Protein AF-0000000085131578 (afdb_homodimer)

Foldseek 3Di:
DDLVQFQPCVPPPCVVVQQKDWAWDQDPVGIWTWIKGKHTDDQQAEEEEAEAFVQFALLLVCLVVVFVSVLSYMYMGIGFDCHDPIDNDPDLVCLDLVNRLSRVVRVCVVVVAFLRYYEYEAAHNGLQSQLVNCLVPVRGHQEYERAQYFQWQQVLLCCLVPPVLVVWDPVLSVVLVVCVVVVNCVPPVVCVSCVVTVCCQAVFVDPPVPPDPSVVVRVVRGDVSNRCQAQNSDPSGRDDNHPCNGRHCQQSLCSRAHAYEQEEEQRESDDLVSSVSSQVSHPRRDYQYQDQGHSPCCPRSVVSVSVVVSVSSVVSSVPD/DDLVQFQPCVPPPCVVVQQKDWAWDQDPVGIWTWIKGKHTDDQQAEEEEAEAFVQFALLLVCLVVVFVSVLSYMYMGIGFDCHDPIDNDPDLVCQDLVNRLSRVVRVCVVVVAFLRYYEYEAAHNGLQSQLVNCLVPVRGHQEYERAQYFQWQQVLLCCLVPPVLVVWDPVLSVVLVVCVVVVNCVPPVNCVSCVVTVCCQAVWVDPPVPPDPSVVVRVVRGDVSNRCQAQNSDPSGRDDNHPCNGRHCQQSLCSRAHAYEQEEEQRESDDLVSSVSSQVSHPRRDYQYQDQGHSPCCPRSVVSVSVVVSVSSVVSSVVD

Secondary structure (DSSP, 8-state):
--HHHHH--TTSTTTTTTTEEEEEEEETTEEEEEEEEEES--TT-EEEEE--TTT--GGGGGGGGGTTTTTT-EEEEEEPTTSTTS-----GGG--HHHHHHHHHHHHHHTT--TTTEEEEEETHHHHHHHHHHHHHGGG-SEEEEES--SBHHHHHHHIIIIIHHHS-HHHHHHHHHHHHTT-TTSHHHHHHHIIIIIIIII--S-GGG--HHHHHHHHT--HHHHHHHH-S-TT---TT-TTTT-B-TGGGGG--S-EEEEEETTSSS-HHHHHHHHHHSTTEEEEEETT--TTHHHHTHHHHHHHHHHHHHHHHHT-/--HHHHH--TTSTTTTTTTEEEEEEEETTEEEEEEEEEES--TT-EEEEE--TTT--GGGGGGGGGTTTTTT-EEEEEEPTTSTTS-----GGG--HHHHHHHHHHHHHHTT--TTTEEEEEETHHHHHHHHHHHHHGGG-SEEEEES--SBHHHHHHHIIIIIHHHS-HHHHHHHHHHHHTT-TTSHHHHHHHIIIIIIIII--S-GGG--HHHHHHHHT--HHHHHHHH-S-TTS--TT-TTTT-B-TGGGGG--S-EEEEEETTSSS-HHHHHHHHHHSTTEEEEEETT--TTHHHHTHHHHHHHHHHHHHHHHHT-

Structure (mmCIF, N/CA/C/O backbone):
data_AF-0000000085131578-model_v1
#
loop_
_entity.id
_entity.type
_entity.pdbx_description
1 polymer 'prolyl aminopeptidase'
#
loop_
_atom_site.group_PDB
_atom_site.id
_atom_site.type_symbol
_atom_site.label_atom_id
_atom_site.label_alt_id
_atom_site.label_comp_id
_atom_site.label_asym_id
_atom_site.label_entity_id
_atom_site.label_seq_id
_atom_site.pdbx_PDB_ins_code
_atom_site.Cartn_x
_atom_site.Cartn_y
_atom_site.Cartn_z
_atom_site.occupancy
_atom_site.B_iso_or_equiv
_atom_site.auth_seq_id
_atom_site.auth_comp_id
_atom_site.auth_asym_id
_atom_site.auth_atom_id
_atom_site.pdbx_PDB_model_num
ATOM 1 N N . MET A 1 1 ? -23.422 -9.188 -3.467 1 81.88 1 MET A N 1
ATOM 2 C CA . MET A 1 1 ? -23.266 -8.453 -2.217 1 81.88 1 MET A CA 1
ATOM 3 C C . MET A 1 1 ? -23.406 -6.949 -2.451 1 81.88 1 MET A C 1
ATOM 5 O O . MET A 1 1 ? -22.938 -6.43 -3.467 1 81.88 1 MET A O 1
ATOM 9 N N . ASP A 1 2 ? -24.047 -6.309 -1.55 1 92.81 2 ASP A N 1
ATOM 10 C CA . ASP A 1 2 ? -24.25 -4.863 -1.578 1 92.81 2 ASP A CA 1
ATOM 11 C C . ASP A 1 2 ? -22.922 -4.125 -1.404 1 92.81 2 ASP A C 1
ATOM 13 O O . ASP A 1 2 ? -22.125 -4.473 -0.532 1 92.81 2 ASP A O 1
ATOM 17 N N . LEU A 1 3 ? -22.625 -3.186 -2.328 1 96.5 3 LEU A N 1
ATOM 18 C CA . LEU A 1 3 ? -21.359 -2.475 -2.32 1 96.5 3 LEU A CA 1
ATOM 19 C C . LEU A 1 3 ? -21.219 -1.631 -1.058 1 96.5 3 LEU A C 1
ATOM 21 O O . LEU A 1 3 ? -20.094 -1.404 -0.582 1 96.5 3 LEU A O 1
ATOM 25 N N . HIS A 1 4 ? -22.328 -1.154 -0.501 1 96.44 4 HIS A N 1
ATOM 26 C CA . HIS A 1 4 ? -22.281 -0.425 0.761 1 96.44 4 HIS A CA 1
ATOM 27 C C . HIS A 1 4 ? -21.734 -1.299 1.883 1 96.44 4 HIS A C 1
ATOM 29 O O . HIS A 1 4 ? -20.859 -0.87 2.639 1 96.44 4 HIS A O 1
ATOM 35 N N . ASP A 1 5 ? -22.266 -2.51 1.966 1 96.56 5 ASP A N 1
ATOM 36 C CA . ASP A 1 5 ? -21.766 -3.453 2.967 1 96.56 5 ASP A CA 1
ATOM 37 C C . ASP A 1 5 ? -20.312 -3.807 2.719 1 96.56 5 ASP A C 1
ATOM 39 O O . ASP A 1 5 ? -19.531 -3.926 3.662 1 96.56 5 ASP A O 1
ATOM 43 N N . TYR A 1 6 ? -19.969 -3.98 1.441 1 97.38 6 TYR A N 1
ATOM 44 C CA . TYR A 1 6 ? -18.609 -4.328 1.045 1 97.38 6 TYR A CA 1
ATOM 45 C C . TYR A 1 6 ? -17.625 -3.248 1.477 1 97.38 6 TYR A C 1
ATOM 47 O O . TYR A 1 6 ? -16.484 -3.551 1.863 1 97.38 6 TYR A O 1
ATOM 55 N N . LEU A 1 7 ? -18.062 -1.952 1.468 1 97.62 7 LEU A N 1
ATOM 56 C CA . LEU A 1 7 ? -17.125 -0.853 1.718 1 97.62 7 LEU A CA 1
ATOM 57 C C . LEU A 1 7 ? -17.172 -0.434 3.184 1 97.62 7 LEU A C 1
ATOM 59 O O . LEU A 1 7 ? -16.312 0.334 3.637 1 97.62 7 LEU A O 1
ATOM 63 N N . ASP A 1 8 ? -18.141 -0.909 3.965 1 96.19 8 ASP A N 1
ATOM 64 C CA . ASP A 1 8 ? -18.234 -0.569 5.383 1 96.19 8 ASP A CA 1
ATOM 65 C C . ASP A 1 8 ? -17.25 -1.396 6.211 1 96.19 8 ASP A C 1
ATOM 67 O O . ASP A 1 8 ? -17.578 -2.498 6.652 1 96.19 8 ASP A O 1
ATOM 71 N N . ALA A 1 9 ? -16.156 -0.827 6.457 1 92.94 9 ALA A N 1
ATOM 72 C CA . ALA A 1 9 ? -15.109 -1.535 7.195 1 92.94 9 ALA A CA 1
ATOM 73 C C . ALA A 1 9 ? -15.086 -1.102 8.656 1 92.94 9 ALA A C 1
ATOM 75 O O . ALA A 1 9 ? -14.273 -1.597 9.445 1 92.94 9 ALA A O 1
ATOM 76 N N . ARG A 1 10 ? -15.961 -0.286 9.203 1 88.44 10 ARG A N 1
ATOM 77 C CA . ARG A 1 10 ? -15.891 0.373 10.5 1 88.44 10 ARG A CA 1
ATOM 78 C C . ARG A 1 10 ? -16.078 -0.629 11.633 1 88.44 10 ARG A C 1
ATOM 80 O O . ARG A 1 10 ? -15.641 -0.397 12.758 1 88.44 10 ARG A O 1
ATOM 87 N N . THR A 1 11 ? -16.641 -1.757 11.289 1 87.56 11 THR A N 1
ATOM 88 C CA . THR A 1 11 ? -16.891 -2.738 12.344 1 87.56 11 THR A CA 1
ATOM 89 C C . THR A 1 11 ? -15.781 -3.781 12.383 1 87.56 11 THR A C 1
ATOM 91 O O . THR A 1 11 ? -15.773 -4.652 13.258 1 87.56 11 THR A O 1
ATOM 94 N N . ARG A 1 12 ? -14.891 -3.77 11.414 1 93.94 12 ARG A N 1
ATOM 95 C CA . ARG A 1 12 ? -13.781 -4.711 11.391 1 93.94 12 ARG A CA 1
ATOM 96 C C . ARG A 1 12 ? -12.758 -4.387 12.477 1 93.94 12 ARG A C 1
ATOM 98 O O . ARG A 1 12 ? -12.516 -3.217 12.781 1 93.94 12 ARG A O 1
ATOM 105 N N . ASP A 1 13 ? -12.125 -5.379 13.023 1 93.44 13 ASP A N 1
ATOM 106 C CA . ASP A 1 13 ? -11.18 -5.195 14.117 1 93.44 13 ASP A CA 1
ATOM 107 C C . ASP A 1 13 ? -9.914 -4.48 13.633 1 93.44 13 ASP A C 1
ATOM 109 O O . ASP A 1 13 ? -9.133 -3.979 14.445 1 93.44 13 ASP A O 1
ATOM 113 N N . ASP A 1 14 ? -9.75 -4.438 12.32 1 96.31 14 ASP A N 1
ATOM 114 C CA . ASP A 1 14 ? -8.57 -3.773 11.773 1 96.31 14 ASP A CA 1
ATOM 115 C C . ASP A 1 14 ? -8.945 -2.457 11.094 1 96.31 14 ASP A C 1
ATOM 117 O O . ASP A 1 14 ? -8.211 -1.977 10.227 1 96.31 14 ASP A O 1
ATOM 121 N N . ALA A 1 15 ? -10.102 -1.888 11.445 1 96.69 15 ALA A N 1
ATOM 122 C CA . ALA A 1 15 ? -10.539 -0.614 10.883 1 96.69 15 ALA A CA 1
ATOM 123 C C . ALA A 1 15 ? -9.562 0.505 11.227 1 96.69 15 ALA A C 1
ATOM 125 O O . ALA A 1 15 ? -9.297 1.385 10.406 1 96.69 15 ALA A O 1
ATOM 126 N N . LEU A 1 16 ? -8.977 0.438 12.422 1 97.81 16 LEU A N 1
ATOM 127 C CA . LEU A 1 16 ? -8.086 1.476 12.922 1 97.81 16 LEU A CA 1
ATOM 128 C C . LEU A 1 16 ? -6.887 1.649 11.992 1 97.81 16 LEU A C 1
ATOM 130 O O . LEU A 1 16 ? -6.438 2.773 11.75 1 97.81 16 LEU A O 1
ATOM 134 N N . SER A 1 17 ? -6.43 0.546 11.406 1 98.31 17 SER A N 1
ATOM 135 C CA . SER A 1 17 ? -5.203 0.549 10.609 1 98.31 17 SER A CA 1
ATOM 136 C C . SER A 1 17 ? -5.508 0.538 9.117 1 98.31 17 SER A C 1
ATOM 138 O O . SER A 1 17 ? -4.605 0.361 8.297 1 98.31 17 SER A O 1
ATOM 140 N N . GLY A 1 18 ? -6.773 0.632 8.758 1 98.12 18 GLY A N 1
ATOM 141 C CA . GLY A 1 18 ? -7.137 0.563 7.352 1 98.12 18 GLY A CA 1
ATOM 142 C C . GLY A 1 18 ? -6.996 -0.829 6.766 1 98.12 18 GLY A C 1
ATOM 143 O O . GLY A 1 18 ? -6.785 -0.982 5.562 1 98.12 18 GLY A O 1
ATOM 144 N N . GLY A 1 19 ? -6.988 -1.872 7.566 1 98.31 19 GLY A N 1
ATOM 145 C CA . GLY A 1 19 ? -6.922 -3.254 7.125 1 98.31 19 GLY A CA 1
ATOM 146 C C . GLY A 1 19 ? -5.547 -3.871 7.293 1 98.31 19 GLY A C 1
ATOM 147 O O . GLY A 1 19 ? -5.375 -5.078 7.125 1 98.31 19 GLY A O 1
ATOM 148 N N . ALA A 1 20 ? -4.535 -3.051 7.621 1 98.56 20 ALA A N 1
ATOM 149 C CA . ALA A 1 20 ? -3.17 -3.551 7.738 1 98.56 20 ALA A CA 1
ATOM 150 C C . ALA A 1 20 ? -2.951 -4.246 9.078 1 98.56 20 ALA A C 1
ATOM 152 O O . ALA A 1 20 ? -3.467 -3.799 10.109 1 98.56 20 ALA A O 1
ATOM 153 N N . ARG A 1 21 ? -2.221 -5.344 9.055 1 97.62 21 ARG A N 1
ATOM 154 C CA . ARG A 1 21 ? -1.88 -6.09 10.258 1 97.62 21 ARG A CA 1
ATOM 155 C C . ARG A 1 21 ? -0.427 -6.551 10.227 1 97.62 21 ARG A C 1
ATOM 157 O O . ARG A 1 21 ? 0.133 -6.777 9.148 1 97.62 21 ARG A O 1
ATOM 164 N N . ARG A 1 22 ? 0.119 -6.605 11.344 1 97.44 22 ARG A N 1
ATOM 165 C CA . ARG A 1 22 ? 1.345 -7.355 11.594 1 97.44 22 ARG A CA 1
ATOM 166 C C . ARG A 1 22 ? 1.051 -8.641 12.367 1 97.44 22 ARG A C 1
ATOM 168 O O . ARG A 1 22 ? 0.657 -8.586 13.531 1 97.44 22 ARG A O 1
ATOM 175 N N . ILE A 1 23 ? 1.233 -9.75 11.758 1 98.31 23 ILE A N 1
ATOM 176 C CA . ILE A 1 23 ? 0.846 -11.031 12.328 1 98.31 23 ILE A CA 1
ATOM 177 C C . ILE A 1 23 ? 2.086 -11.781 12.812 1 98.31 23 ILE A C 1
ATOM 179 O O . ILE A 1 23 ? 3.023 -12.008 12.047 1 98.31 23 ILE A O 1
ATOM 183 N N . PRO A 1 24 ? 2.119 -12.148 14.055 1 98.31 24 PRO A N 1
ATOM 184 C CA . PRO A 1 24 ? 3.236 -12.969 14.531 1 98.31 24 PRO A CA 1
ATOM 185 C C . PRO A 1 24 ? 3.225 -14.375 13.945 1 98.31 24 PRO A C 1
ATOM 187 O O . PRO A 1 24 ? 2.162 -14.992 13.812 1 98.31 24 PRO A O 1
ATOM 190 N N . ILE A 1 25 ? 4.32 -14.82 13.492 1 98.62 25 ILE A N 1
ATOM 191 C CA . ILE A 1 25 ? 4.512 -16.188 13.016 1 98.62 25 ILE A CA 1
ATOM 192 C C . ILE A 1 25 ? 5.621 -16.859 13.82 1 98.62 25 ILE A C 1
ATOM 194 O O . ILE A 1 25 ? 6.688 -16.281 14.023 1 98.62 25 ILE A O 1
ATOM 198 N N . HIS A 1 26 ? 5.344 -18.031 14.297 1 98.5 26 HIS A N 1
ATOM 199 C CA . HIS A 1 26 ? 6.328 -18.828 15.031 1 98.5 26 HIS A CA 1
ATOM 200 C C . HIS A 1 26 ? 7.129 -19.719 14.102 1 98.5 26 HIS A C 1
ATOM 202 O O . HIS A 1 26 ? 6.555 -20.438 13.273 1 98.5 26 HIS A O 1
ATOM 208 N N . THR A 1 27 ? 8.438 -19.625 14.203 1 98.25 27 THR A N 1
ATOM 209 C CA . THR A 1 27 ? 9.352 -20.453 13.422 1 98.25 27 THR A CA 1
ATOM 210 C C . THR A 1 27 ? 10.336 -21.188 14.344 1 98.25 27 THR A C 1
ATOM 212 O O . THR A 1 27 ? 10.422 -20.875 15.531 1 98.25 27 THR A O 1
ATOM 215 N N . PRO A 1 28 ? 11.102 -22.109 13.836 1 96.62 28 PRO A N 1
ATOM 216 C CA . PRO A 1 28 ? 12.125 -22.781 14.641 1 96.62 28 PRO A CA 1
ATOM 217 C C . PRO A 1 28 ? 13.219 -21.828 15.117 1 96.62 28 PRO A C 1
ATOM 219 O O . PRO A 1 28 ? 13.977 -22.156 16.031 1 96.62 28 PRO A O 1
ATOM 222 N N . ARG A 1 29 ? 13.336 -20.688 14.531 1 97.69 29 ARG A N 1
ATOM 223 C CA . ARG A 1 29 ? 14.398 -19.734 14.859 1 97.69 29 ARG A CA 1
ATOM 224 C C . ARG A 1 29 ? 13.852 -18.547 15.641 1 97.69 29 ARG A C 1
ATOM 226 O O . ARG A 1 29 ? 14.555 -17.562 15.852 1 97.69 29 ARG A O 1
ATOM 233 N N . GLY A 1 30 ? 12.586 -18.641 16.062 1 97.88 30 GLY A N 1
ATOM 234 C CA . GLY A 1 30 ? 11.984 -17.578 16.844 1 97.88 30 GLY A CA 1
ATOM 235 C C . GLY A 1 30 ? 10.703 -17.031 16.234 1 97.88 30 GLY A C 1
ATOM 236 O O . GLY A 1 30 ? 10.18 -17.609 15.273 1 97.88 30 GLY A O 1
ATOM 237 N N . THR A 1 31 ? 10.188 -16.016 16.859 1 98.44 31 THR A N 1
ATOM 238 C CA . THR A 1 31 ? 8.953 -15.383 16.406 1 98.44 31 THR A CA 1
ATOM 239 C C . THR A 1 31 ? 9.258 -14.156 15.547 1 98.44 31 THR A C 1
ATOM 241 O O . THR A 1 31 ? 10.117 -13.352 15.898 1 98.44 31 THR A O 1
ATOM 244 N N . PHE A 1 32 ? 8.656 -14.117 14.398 1 98.5 32 PHE A N 1
ATOM 245 C CA . PHE A 1 32 ? 8.734 -12.977 13.484 1 98.5 32 PHE A CA 1
ATOM 246 C C . PHE A 1 32 ? 7.34 -12.461 13.141 1 98.5 32 PHE A C 1
ATOM 248 O O . PHE A 1 32 ? 6.336 -13.023 13.586 1 98.5 32 PHE A O 1
ATOM 255 N N . SER A 1 33 ? 7.277 -11.359 12.484 1 98.19 33 SER A N 1
ATOM 256 C CA . SER A 1 33 ? 5.988 -10.82 12.07 1 98.19 33 SER A CA 1
ATOM 257 C C . SER A 1 33 ? 5.906 -10.703 10.555 1 98.19 33 SER A C 1
ATOM 259 O O . SER A 1 33 ? 6.891 -10.352 9.898 1 98.19 33 SER A O 1
ATOM 261 N N . VAL A 1 34 ? 4.719 -11.055 10.023 1 98.81 34 VAL A N 1
ATOM 262 C CA . VAL A 1 34 ? 4.465 -10.844 8.602 1 98.81 34 VAL A CA 1
ATOM 263 C C . VAL A 1 34 ? 3.324 -9.844 8.422 1 98.81 34 VAL A C 1
ATOM 265 O O . VAL A 1 34 ? 2.492 -9.672 9.32 1 98.81 34 VAL A O 1
ATOM 268 N N . TRP A 1 35 ? 3.354 -9.203 7.312 1 98.88 35 TRP A N 1
ATOM 269 C CA . TRP A 1 35 ? 2.416 -8.117 7.027 1 98.88 35 TRP A CA 1
ATOM 270 C C . TRP A 1 35 ? 1.261 -8.609 6.164 1 98.88 35 TRP A C 1
ATOM 272 O O . TRP A 1 35 ? 1.469 -9.359 5.207 1 98.88 35 TRP A O 1
ATOM 282 N N . THR A 1 36 ? 0.006 -8.242 6.492 1 98.81 36 THR A N 1
ATOM 283 C CA . THR A 1 36 ? -1.162 -8.406 5.633 1 98.81 36 THR A CA 1
ATOM 284 C C . THR A 1 36 ? -1.968 -7.113 5.566 1 98.81 36 THR A C 1
ATOM 286 O O . THR A 1 36 ? -1.861 -6.262 6.449 1 98.81 36 THR A O 1
ATOM 289 N N . LYS A 1 37 ? -2.727 -6.98 4.531 1 98.81 37 LYS A N 1
ATOM 290 C CA . LYS A 1 37 ? -3.668 -5.871 4.426 1 98.81 37 LYS A CA 1
ATOM 291 C C . LYS A 1 37 ? -4.945 -6.301 3.707 1 98.81 37 LYS A C 1
ATOM 293 O O . LYS A 1 37 ? -4.902 -6.695 2.539 1 98.81 37 LYS A O 1
ATOM 298 N N . ARG A 1 38 ? -6 -6.16 4.398 1 98.38 38 ARG A N 1
ATOM 299 C CA . ARG A 1 38 ? -7.316 -6.496 3.871 1 98.38 38 ARG A CA 1
ATOM 300 C C . ARG A 1 38 ? -7.883 -5.352 3.037 1 98.38 38 ARG A C 1
ATOM 302 O O . ARG A 1 38 ? -7.746 -4.184 3.404 1 98.38 38 ARG A O 1
ATOM 309 N N . VAL A 1 39 ? -8.438 -5.676 1.899 1 98.38 39 VAL A N 1
ATOM 310 C CA . VAL A 1 39 ? -9.219 -4.734 1.104 1 98.38 39 VAL A CA 1
ATOM 311 C C . VAL A 1 39 ? -10.656 -5.223 0.988 1 98.38 39 VAL A C 1
ATOM 313 O O . VAL A 1 39 ? -10.906 -6.336 0.523 1 98.38 39 VAL A O 1
ATOM 316 N N . GLY A 1 40 ? -11.555 -4.426 1.439 1 97.69 40 GLY A N 1
ATOM 317 C CA . GLY A 1 40 ? -12.969 -4.766 1.361 1 97.69 40 GLY A CA 1
ATOM 318 C C . GLY A 1 40 ? -13.477 -5.492 2.592 1 97.69 40 GLY A C 1
ATOM 319 O O . GLY A 1 40 ? -12.695 -5.848 3.477 1 97.69 40 GLY A O 1
ATOM 320 N N . ASN A 1 41 ? -14.789 -5.629 2.654 1 97.31 41 ASN A N 1
ATOM 321 C CA . ASN A 1 41 ? -15.516 -6.328 3.707 1 97.31 41 ASN A CA 1
ATOM 322 C C . ASN A 1 41 ? -16.5 -7.336 3.129 1 97.31 41 ASN A C 1
ATOM 324 O O . ASN A 1 41 ? -17.656 -6.992 2.865 1 97.31 41 ASN A O 1
ATOM 328 N N . ALA A 1 42 ? -16.078 -8.5 2.889 1 96.56 42 ALA A N 1
ATOM 329 C CA . ALA A 1 42 ? -16.875 -9.625 2.398 1 96.56 42 ALA A CA 1
ATOM 330 C C . ALA A 1 42 ? -16.547 -10.906 3.158 1 96.56 42 ALA A C 1
ATOM 332 O O . ALA A 1 42 ? -15.805 -11.75 2.662 1 96.56 42 ALA A O 1
ATOM 333 N N . PRO A 1 43 ? -17.156 -11.062 4.324 1 93.75 43 PRO A N 1
ATOM 334 C CA . PRO A 1 43 ? -16.75 -12.148 5.234 1 93.75 43 PRO A CA 1
ATOM 335 C C . PRO A 1 43 ? -17.047 -13.531 4.66 1 93.75 43 PRO A C 1
ATOM 337 O O . PRO A 1 43 ? -16.516 -14.531 5.152 1 93.75 43 PRO A O 1
ATOM 340 N N . ASP A 1 44 ? -17.797 -13.594 3.58 1 95.25 44 ASP A N 1
ATOM 341 C CA . ASP A 1 44 ? -18.234 -14.898 3.07 1 95.25 44 ASP A CA 1
ATOM 342 C C . ASP A 1 44 ? -17.25 -15.438 2.037 1 95.25 44 ASP A C 1
ATOM 344 O O . ASP A 1 44 ? -17.281 -16.625 1.691 1 95.25 44 ASP A O 1
ATOM 348 N N . LEU A 1 45 ? -16.391 -14.656 1.557 1 97.62 45 LEU A N 1
ATOM 349 C CA . LEU A 1 45 ? -15.383 -15.062 0.584 1 97.62 45 LEU A CA 1
ATOM 350 C C . LEU A 1 45 ? -14.172 -14.141 0.635 1 97.62 45 LEU A C 1
ATOM 352 O O . LEU A 1 45 ? -14.234 -13 0.165 1 97.62 45 LEU A O 1
ATOM 356 N N . ARG A 1 46 ? -13.094 -14.617 1.109 1 98.5 46 ARG A N 1
ATOM 357 C CA . ARG A 1 46 ? -11.875 -13.844 1.334 1 98.5 46 ARG A CA 1
ATOM 358 C C . ARG A 1 46 ? -10.68 -14.492 0.646 1 98.5 46 ARG A C 1
ATOM 360 O O . ARG A 1 46 ? -10.398 -15.672 0.869 1 98.5 46 ARG A O 1
ATOM 367 N N . VAL A 1 47 ? -10.016 -13.734 -0.24 1 98.94 47 VAL A N 1
ATOM 368 C CA . VAL A 1 47 ? -8.93 -14.266 -1.057 1 98.94 47 VAL A CA 1
ATOM 369 C C . VAL A 1 47 ? -7.586 -13.852 -0.461 1 98.94 47 VAL A C 1
ATOM 371 O O . VAL A 1 47 ? -7.266 -12.664 -0.393 1 98.94 47 VAL A O 1
ATOM 374 N N . LEU A 1 48 ? -6.793 -14.75 0.066 1 98.94 48 LEU A N 1
ATOM 375 C CA . LEU A 1 48 ? -5.422 -14.5 0.493 1 98.94 48 LEU A CA 1
ATOM 376 C C . LEU A 1 48 ? -4.457 -14.625 -0.681 1 98.94 48 LEU A C 1
ATOM 378 O O . LEU A 1 48 ? -4.438 -15.648 -1.367 1 98.94 48 LEU A O 1
ATOM 382 N N . LEU A 1 49 ? -3.652 -13.602 -0.962 1 99 49 LEU A N 1
ATOM 383 C CA . LEU A 1 49 ? -2.785 -13.547 -2.135 1 99 49 LEU A CA 1
ATOM 384 C C . LEU A 1 49 ? -1.372 -14 -1.788 1 99 49 LEU A C 1
ATOM 386 O O . LEU A 1 49 ? -0.71 -13.398 -0.941 1 99 49 LEU A O 1
ATOM 390 N N . LEU A 1 50 ? -0.926 -15.016 -2.428 1 98.94 50 LEU A N 1
ATOM 391 C CA . LEU A 1 50 ? 0.446 -15.492 -2.285 1 98.94 50 LEU A CA 1
ATOM 392 C C . LEU A 1 50 ? 1.304 -15.039 -3.461 1 98.94 50 LEU A C 1
ATOM 394 O O . LEU A 1 50 ? 1.151 -15.539 -4.578 1 98.94 50 LEU A O 1
ATOM 398 N N . HIS A 1 51 ? 2.221 -14.156 -3.178 1 98.88 51 HIS A N 1
ATOM 399 C CA . HIS A 1 51 ? 3.051 -13.586 -4.23 1 98.88 51 HIS A CA 1
ATOM 400 C C . HIS A 1 51 ? 4.125 -14.57 -4.684 1 98.88 51 HIS A C 1
ATOM 402 O O . HIS A 1 51 ? 4.383 -15.562 -4.008 1 98.88 51 HIS A O 1
ATOM 408 N N . GLY A 1 52 ? 4.66 -14.266 -5.855 1 97.88 52 GLY A N 1
ATOM 409 C CA . GLY A 1 52 ? 5.707 -15.078 -6.453 1 97.88 52 GLY A CA 1
ATOM 410 C C . GLY A 1 52 ? 7.094 -14.742 -5.938 1 97.88 52 GLY A C 1
ATOM 411 O O . GLY A 1 52 ? 7.234 -14.164 -4.855 1 97.88 52 GLY A O 1
ATOM 412 N N . GLY A 1 53 ? 8.031 -15.273 -6.621 1 93.75 53 GLY A N 1
ATOM 413 C CA . GLY A 1 53 ? 9.445 -15.234 -6.262 1 93.75 53 GLY A CA 1
ATOM 414 C C . GLY A 1 53 ? 10.125 -16.578 -6.406 1 93.75 53 GLY A C 1
ATOM 415 O O . GLY A 1 53 ? 10.141 -17.172 -7.492 1 93.75 53 GLY A O 1
ATOM 416 N N . PRO A 1 54 ? 10.336 -17.156 -5.344 1 95.31 54 PRO A N 1
ATOM 417 C CA . PRO A 1 54 ? 10.156 -16.672 -3.973 1 95.31 54 PRO A CA 1
ATOM 418 C C . PRO A 1 54 ? 10.906 -15.359 -3.705 1 95.31 54 PRO A C 1
ATOM 420 O O . PRO A 1 54 ? 11.789 -14.984 -4.477 1 95.31 54 PRO A O 1
ATOM 423 N N . GLY A 1 55 ? 10.484 -14.617 -2.768 1 96.94 55 GLY A N 1
ATOM 424 C CA . GLY A 1 55 ? 11.227 -13.445 -2.322 1 96.94 55 GLY A CA 1
ATOM 425 C C . GLY A 1 55 ? 10.695 -12.148 -2.891 1 96.94 55 GLY A C 1
ATOM 426 O O . GLY A 1 55 ? 11.164 -11.062 -2.531 1 96.94 55 GLY A O 1
ATOM 427 N N . ALA A 1 56 ? 9.758 -12.234 -3.805 1 97.44 56 ALA A N 1
ATOM 428 C CA . ALA A 1 56 ? 9.148 -11 -4.309 1 97.44 56 ALA A CA 1
ATOM 429 C C . ALA A 1 56 ? 8.281 -10.336 -3.24 1 97.44 56 ALA A C 1
ATOM 431 O O . ALA A 1 56 ? 8.57 -10.445 -2.045 1 97.44 56 ALA A O 1
ATOM 432 N N . THR A 1 57 ? 7.297 -9.547 -3.637 1 98.56 57 THR A N 1
ATOM 433 C CA . THR A 1 57 ? 6.375 -8.867 -2.738 1 98.56 57 THR A CA 1
ATOM 434 C C . THR A 1 57 ? 4.961 -8.867 -3.314 1 98.56 57 THR A C 1
ATOM 436 O O . THR A 1 57 ? 4.758 -9.234 -4.473 1 98.56 57 THR A O 1
ATOM 439 N N . SER A 1 58 ? 4.016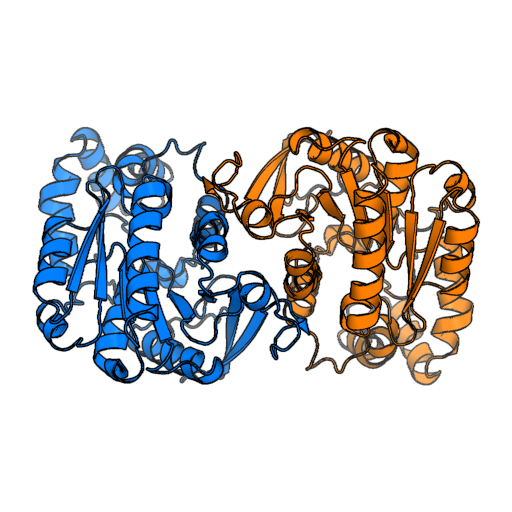 -8.516 -2.463 1 98.81 58 SER A N 1
ATOM 440 C CA . SER A 1 58 ? 2.617 -8.5 -2.881 1 98.81 58 SER A CA 1
ATOM 441 C C . SER A 1 58 ? 2.316 -7.273 -3.738 1 98.81 58 SER A C 1
ATOM 443 O O . SER A 1 58 ? 1.218 -7.145 -4.285 1 98.81 58 SER A O 1
ATOM 445 N N . GLU A 1 59 ? 3.291 -6.383 -3.986 1 98.69 59 GLU A N 1
ATOM 446 C CA . GLU A 1 59 ? 3.082 -5.098 -4.645 1 98.69 59 GLU A CA 1
ATOM 447 C C . GLU A 1 59 ? 2.52 -5.281 -6.051 1 98.69 59 GLU A C 1
ATOM 449 O O . GLU A 1 59 ? 1.66 -4.512 -6.488 1 98.69 59 GLU A O 1
ATOM 454 N N . TYR A 1 60 ? 2.979 -6.34 -6.746 1 98.69 60 TYR A N 1
ATOM 455 C CA . TYR A 1 60 ? 2.586 -6.465 -8.148 1 98.69 60 TYR A CA 1
ATOM 456 C C . TYR A 1 60 ? 1.136 -6.918 -8.266 1 98.69 60 TYR A C 1
ATOM 458 O O . TYR A 1 60 ? 0.562 -6.898 -9.359 1 98.69 60 TYR A O 1
ATOM 466 N N . PHE A 1 61 ? 0.475 -7.238 -7.125 1 98.94 61 PHE A N 1
ATOM 467 C CA . PHE A 1 61 ? -0.938 -7.598 -7.152 1 98.94 61 PHE A CA 1
ATOM 468 C C . PHE A 1 61 ? -1.815 -6.355 -7.125 1 98.94 61 PHE A C 1
ATOM 470 O O . PHE A 1 61 ? -3.043 -6.449 -7.195 1 98.94 61 PHE A O 1
ATOM 477 N N . GLU A 1 62 ? -1.233 -5.145 -7.105 1 98.75 62 GLU A N 1
ATOM 478 C CA . GLU A 1 62 ? -1.999 -3.912 -6.945 1 98.75 62 GLU A CA 1
ATOM 479 C C . GLU A 1 62 ? -2.98 -3.717 -8.102 1 98.75 62 GLU A C 1
ATOM 481 O O . GLU A 1 62 ? -3.957 -2.979 -7.973 1 98.75 62 GLU A O 1
ATOM 486 N N . CYS A 1 63 ? -2.775 -4.383 -9.234 1 98.5 63 CYS A N 1
ATOM 487 C CA . CYS A 1 63 ? -3.711 -4.301 -10.352 1 98.5 63 CYS A CA 1
ATOM 488 C C . CYS A 1 63 ? -5.09 -4.809 -9.945 1 98.5 63 CYS A C 1
ATOM 490 O O . CYS A 1 63 ? -6.098 -4.426 -10.539 1 98.5 63 CYS A O 1
ATOM 492 N N . PHE A 1 64 ? -5.18 -5.668 -8.875 1 98.75 64 PHE A N 1
ATOM 493 C CA . PHE A 1 64 ? -6.449 -6.199 -8.391 1 98.75 64 PHE A CA 1
ATOM 494 C C . PHE A 1 64 ? -7.336 -5.082 -7.859 1 98.75 64 PHE A C 1
ATOM 496 O O . PHE A 1 64 ? -8.562 -5.188 -7.891 1 98.75 64 PHE A O 1
ATOM 503 N N . ASP A 1 65 ? -6.723 -3.98 -7.426 1 98.5 65 ASP A N 1
ATOM 504 C CA . ASP A 1 65 ? -7.449 -2.855 -6.844 1 98.5 65 ASP A CA 1
ATOM 505 C C . ASP A 1 65 ? -8.406 -2.234 -7.863 1 98.5 65 ASP A C 1
ATOM 507 O O . ASP A 1 65 ? -9.391 -1.6 -7.488 1 98.5 65 ASP A O 1
ATOM 511 N N . SER A 1 66 ? -8.18 -2.453 -9.148 1 98.06 66 SER A N 1
ATOM 512 C CA . SER A 1 66 ? -9 -1.834 -10.188 1 98.06 66 SER A CA 1
ATOM 513 C C . SER A 1 66 ? -10.195 -2.709 -10.547 1 98.06 66 SER A C 1
ATOM 515 O O . SER A 1 66 ? -11.102 -2.27 -11.25 1 98.06 66 SER A O 1
ATOM 517 N N . TYR A 1 67 ? -10.266 -3.98 -9.984 1 98 67 TYR A N 1
ATOM 518 C CA . TYR A 1 67 ? -11.258 -4.902 -10.523 1 98 67 TYR A CA 1
ATOM 519 C C . TYR A 1 67 ? -12.047 -5.574 -9.398 1 98 67 TYR A C 1
ATOM 521 O O . TYR A 1 67 ? -13.273 -5.598 -9.43 1 98 67 TYR A O 1
ATOM 529 N N . LEU A 1 68 ? -11.383 -6.035 -8.344 1 98.31 68 LEU A N 1
ATOM 530 C CA . LEU A 1 68 ? -12.016 -6.914 -7.367 1 98.31 68 LEU A CA 1
ATOM 531 C C . LEU A 1 68 ? -13.008 -6.145 -6.508 1 98.31 68 LEU A C 1
ATOM 533 O O . LEU A 1 68 ? -14.062 -6.68 -6.137 1 98.31 68 LEU A O 1
ATOM 537 N N . PRO A 1 69 ? -12.68 -4.836 -6.164 1 97.88 69 PRO A N 1
ATOM 538 C CA . PRO A 1 69 ? -13.664 -4.105 -5.359 1 97.88 69 PRO A CA 1
ATOM 539 C C . PRO A 1 69 ? -15.008 -3.949 -6.066 1 97.88 69 PRO A C 1
ATOM 541 O O . PRO A 1 69 ? -16.062 -4.098 -5.438 1 97.88 69 PRO A O 1
ATOM 544 N N . LEU A 1 70 ? -15.008 -3.676 -7.359 1 96.94 70 LEU A N 1
ATOM 545 C CA . LEU A 1 70 ? -16.25 -3.525 -8.109 1 96.94 70 LEU A CA 1
ATOM 546 C C . LEU A 1 70 ? -17.062 -4.809 -8.062 1 96.94 70 LEU A C 1
ATOM 548 O O . LEU A 1 70 ? -18.297 -4.766 -8.086 1 96.94 70 LEU A O 1
ATOM 552 N N . ALA A 1 71 ? -16.391 -5.961 -7.922 1 97.12 71 ALA A N 1
ATOM 553 C CA . ALA A 1 71 ? -17.047 -7.27 -7.848 1 97.12 71 ALA A CA 1
ATOM 554 C C . ALA A 1 71 ? -17.344 -7.648 -6.398 1 97.12 71 ALA A C 1
ATOM 556 O O . ALA A 1 71 ? -17.812 -8.75 -6.129 1 97.12 71 ALA A O 1
ATOM 557 N N . ALA A 1 72 ? -17.047 -6.781 -5.449 1 97.38 72 ALA A N 1
ATOM 558 C CA . ALA A 1 72 ? -17.281 -6.977 -4.02 1 97.38 72 ALA A CA 1
ATOM 559 C C . ALA A 1 72 ? -16.531 -8.203 -3.512 1 97.38 72 ALA A C 1
ATOM 561 O O . ALA A 1 72 ? -17.094 -9.031 -2.793 1 97.38 72 ALA A O 1
ATOM 562 N N . ILE A 1 73 ? -15.344 -8.344 -3.906 1 98 73 ILE A N 1
ATOM 563 C CA . ILE A 1 73 ? -14.484 -9.438 -3.471 1 98 73 ILE A CA 1
ATOM 564 C C . ILE A 1 73 ? -13.453 -8.906 -2.477 1 98 73 ILE A C 1
ATOM 566 O O . ILE A 1 73 ? -12.695 -7.98 -2.785 1 98 73 ILE A O 1
ATOM 570 N N . GLU A 1 74 ? -13.492 -9.445 -1.256 1 98.25 74 GLU A N 1
ATOM 571 C CA . GLU A 1 74 ? -12.461 -9.133 -0.272 1 98.25 74 GLU A CA 1
ATOM 572 C C . GLU A 1 74 ? -11.172 -9.906 -0.556 1 98.25 74 GLU A C 1
ATOM 574 O O . GLU A 1 74 ? -11.219 -11.086 -0.9 1 98.25 74 GLU A O 1
ATOM 579 N N . TYR A 1 75 ? -10.086 -9.297 -0.555 1 98.81 75 TYR A N 1
ATOM 580 C CA . TYR A 1 75 ? -8.789 -9.938 -0.726 1 98.81 75 TYR A CA 1
ATOM 581 C C . TYR A 1 75 ? -7.762 -9.359 0.246 1 98.81 75 TYR A C 1
ATOM 583 O O . TYR A 1 75 ? -7.969 -8.289 0.81 1 98.81 75 TYR A O 1
ATOM 591 N N . ILE A 1 76 ? -6.758 -10.094 0.521 1 98.94 76 ILE A N 1
ATOM 592 C CA . ILE A 1 76 ? -5.773 -9.789 1.551 1 98.94 76 ILE A CA 1
ATOM 593 C C . ILE A 1 76 ? -4.367 -9.859 0.959 1 98.94 76 ILE A C 1
ATOM 595 O O . ILE A 1 76 ? -3.918 -10.93 0.543 1 98.94 76 ILE A O 1
ATOM 599 N N . TYR A 1 77 ? -3.73 -8.672 0.832 1 98.94 77 TYR A N 1
ATOM 600 C CA . TYR A 1 77 ? -2.307 -8.656 0.519 1 98.94 77 TYR A CA 1
ATOM 601 C C . TYR A 1 77 ? -1.497 -9.328 1.625 1 98.94 77 TYR A C 1
ATOM 603 O O . TYR A 1 77 ? -1.814 -9.18 2.809 1 98.94 77 TYR A O 1
ATOM 611 N N . TYR A 1 78 ? -0.514 -10.016 1.196 1 98.88 78 TYR A N 1
ATOM 612 C CA . TYR A 1 78 ? 0.322 -10.758 2.133 1 98.88 78 TYR A CA 1
ATOM 613 C C . TYR A 1 78 ? 1.772 -10.781 1.665 1 98.88 78 TYR A C 1
ATOM 615 O O . TYR A 1 78 ? 2.064 -11.227 0.554 1 98.88 78 TYR A O 1
ATOM 623 N N . ASP A 1 79 ? 2.672 -10.188 2.475 1 98.94 79 ASP A N 1
ATOM 624 C CA . ASP A 1 79 ? 4.105 -10.336 2.25 1 98.94 79 ASP A CA 1
ATOM 625 C C . ASP A 1 79 ? 4.688 -11.469 3.094 1 98.94 79 ASP A C 1
ATOM 627 O O . ASP A 1 79 ? 4.676 -11.398 4.324 1 98.94 79 ASP A O 1
ATOM 631 N N . GLN A 1 80 ? 5.191 -12.438 2.43 1 98.88 80 GLN A N 1
ATOM 632 C CA . GLN A 1 80 ? 5.789 -13.57 3.125 1 98.88 80 GLN A CA 1
ATOM 633 C C . GLN A 1 80 ? 7.012 -13.141 3.928 1 98.88 80 GLN A C 1
ATOM 635 O O . GLN A 1 80 ? 7.633 -12.117 3.623 1 98.88 80 GLN A O 1
ATOM 640 N N . LEU A 1 81 ? 7.324 -13.945 4.973 1 98.81 81 LEU A N 1
ATOM 641 C CA . LEU A 1 81 ? 8.5 -13.656 5.781 1 98.81 81 LEU A CA 1
ATOM 642 C C . LEU A 1 81 ? 9.727 -13.438 4.895 1 98.81 81 LEU A C 1
ATOM 644 O O . LEU A 1 81 ? 9.969 -14.211 3.965 1 98.81 81 LEU A O 1
ATOM 648 N N . GLY A 1 82 ? 10.484 -12.367 5.168 1 98.56 82 GLY A N 1
ATOM 649 C CA . GLY A 1 82 ? 11.664 -12.039 4.387 1 98.56 82 GLY A CA 1
ATOM 650 C C . GLY A 1 82 ? 11.375 -11.102 3.234 1 98.56 82 GLY A C 1
ATOM 651 O O . GLY A 1 82 ? 12.289 -10.664 2.533 1 98.56 82 GLY A O 1
ATOM 652 N N . CYS A 1 83 ? 10.102 -10.688 3.09 1 98.56 83 CYS A N 1
ATOM 653 C CA . CYS A 1 83 ? 9.711 -9.945 1.899 1 98.56 83 CYS A CA 1
ATOM 654 C C . CYS A 1 83 ? 8.938 -8.68 2.275 1 98.56 83 CYS A C 1
ATOM 656 O O . CYS A 1 83 ? 8.148 -8.688 3.223 1 98.56 83 CYS A O 1
ATOM 658 N N . GLY A 1 84 ? 9.164 -7.602 1.511 1 98.06 84 GLY A N 1
ATOM 659 C CA . GLY A 1 84 ? 8.328 -6.414 1.574 1 98.06 84 GLY A CA 1
ATOM 660 C C . GLY A 1 84 ? 8.234 -5.828 2.969 1 98.06 84 GLY A C 1
ATOM 661 O O . GLY A 1 84 ? 9.25 -5.551 3.605 1 98.06 84 GLY A O 1
ATOM 662 N N . ARG A 1 85 ? 6.984 -5.742 3.533 1 98.38 85 ARG A N 1
ATOM 663 C CA . ARG A 1 85 ? 6.688 -5.074 4.797 1 98.38 85 ARG A CA 1
ATOM 664 C C . ARG A 1 85 ? 6.832 -6.039 5.973 1 98.38 85 ARG A C 1
ATOM 666 O O . ARG A 1 85 ? 6.605 -5.66 7.121 1 98.38 85 ARG A O 1
ATOM 673 N N . SER A 1 86 ? 7.211 -7.305 5.707 1 98.75 86 SER A N 1
ATOM 674 C CA . SER A 1 86 ? 7.41 -8.312 6.75 1 98.75 86 SER A CA 1
ATOM 675 C C . SER A 1 86 ? 8.836 -8.281 7.281 1 98.75 86 SER A C 1
ATOM 677 O O . SER A 1 86 ? 9.711 -7.625 6.699 1 98.75 86 SER A O 1
ATOM 679 N N . ASP A 1 87 ? 9.023 -8.93 8.453 1 98.38 87 ASP A N 1
ATOM 680 C CA . ASP A 1 87 ? 10.375 -9.047 8.992 1 98.38 87 ASP A CA 1
ATOM 681 C C . ASP A 1 87 ? 11.312 -9.734 8 1 98.38 87 ASP A C 1
ATOM 683 O O . ASP A 1 87 ? 10.883 -10.602 7.242 1 98.38 87 ASP A O 1
ATOM 687 N N . ARG A 1 88 ? 12.562 -9.367 8.031 1 97.5 88 ARG A N 1
ATOM 688 C CA . ARG A 1 88 ? 13.562 -9.914 7.125 1 97.5 88 ARG A CA 1
ATOM 689 C C . ARG A 1 88 ? 14.758 -10.461 7.898 1 97.5 88 ARG A C 1
ATOM 691 O O . ARG A 1 88 ? 15.875 -9.945 7.781 1 97.5 88 ARG A O 1
ATOM 698 N N . PRO A 1 89 ? 14.461 -11.531 8.531 1 97.31 89 PRO A N 1
ATOM 699 C CA . PRO A 1 89 ? 15.602 -12.133 9.219 1 97.31 89 PRO A CA 1
ATOM 700 C C . PRO A 1 89 ? 16.703 -12.586 8.258 1 97.31 89 PRO A C 1
ATOM 702 O O . PRO A 1 89 ? 16.406 -13.016 7.141 1 97.31 89 PRO A O 1
ATOM 705 N N . ASP A 1 90 ? 17.953 -12.461 8.711 1 95.44 90 ASP A N 1
ATOM 706 C CA . ASP A 1 90 ? 19.094 -12.945 7.938 1 95.44 90 ASP A CA 1
ATOM 707 C C . ASP A 1 90 ? 19.469 -14.367 8.344 1 95.44 90 ASP A C 1
ATOM 709 O O . ASP A 1 90 ? 20.516 -14.594 8.945 1 95.44 90 ASP A O 1
ATOM 713 N N . ASP A 1 91 ? 18.625 -15.281 8.07 1 96.75 91 ASP A N 1
ATOM 714 C CA . ASP A 1 91 ? 18.812 -16.688 8.414 1 96.75 91 ASP A CA 1
ATOM 715 C C . ASP A 1 91 ? 18.328 -17.594 7.297 1 96.75 91 ASP A C 1
ATOM 717 O O . ASP A 1 91 ? 17.156 -17.984 7.273 1 96.75 91 ASP A O 1
ATOM 721 N N . PRO A 1 92 ? 19.219 -18.031 6.477 1 95.31 92 PRO A N 1
ATOM 722 C CA . PRO A 1 92 ? 18.844 -18.828 5.297 1 95.31 92 PRO A CA 1
ATOM 723 C C . PRO A 1 92 ? 18.156 -20.141 5.66 1 95.31 92 PRO A C 1
ATOM 725 O O . PRO A 1 92 ? 17.5 -20.75 4.812 1 95.31 92 PRO A O 1
ATOM 728 N N . SER A 1 93 ? 18.312 -20.594 6.895 1 96.62 93 SER A N 1
ATOM 729 C CA . SER A 1 93 ? 17.672 -21.844 7.301 1 96.62 93 SER A CA 1
ATOM 730 C C . SER A 1 93 ? 16.141 -21.703 7.293 1 96.62 93 SER A C 1
ATOM 732 O O . SER A 1 93 ? 15.43 -22.719 7.34 1 96.62 93 SER A O 1
ATOM 734 N N . LEU A 1 94 ? 15.656 -20.5 7.168 1 97.62 94 LEU A N 1
ATOM 735 C CA . LEU A 1 94 ? 14.219 -20.234 7.211 1 97.62 94 LEU A CA 1
ATOM 736 C C . LEU A 1 94 ? 13.609 -20.297 5.816 1 97.62 94 LEU A C 1
ATOM 738 O O . LEU A 1 94 ? 12.391 -20.281 5.668 1 97.62 94 LEU A O 1
ATOM 742 N N . TRP A 1 95 ? 14.422 -20.438 4.762 1 97.19 95 TRP A N 1
ATOM 743 C CA . TRP A 1 95 ? 13.922 -20.375 3.391 1 97.19 95 TRP A CA 1
ATOM 744 C C . TRP A 1 95 ? 13.656 -21.766 2.844 1 97.19 95 TRP A C 1
ATOM 746 O O . TRP A 1 95 ? 14.289 -22.203 1.878 1 97.19 95 TRP A O 1
ATOM 756 N N . THR A 1 96 ? 12.68 -22.438 3.434 1 96.81 96 THR A N 1
ATOM 757 C CA . THR A 1 96 ? 12.273 -23.766 3.008 1 96.81 96 THR A CA 1
ATOM 758 C C . THR A 1 96 ? 10.773 -23.812 2.715 1 96.81 96 THR A C 1
ATOM 760 O O . THR A 1 96 ? 10 -23.062 3.322 1 96.81 96 THR A O 1
ATOM 763 N N . LEU A 1 97 ? 10.438 -24.688 1.785 1 97.69 97 LEU A N 1
ATOM 764 C CA . LEU A 1 97 ? 9.039 -24.828 1.376 1 97.69 97 LEU A CA 1
ATOM 765 C C . LEU A 1 97 ? 8.156 -25.172 2.568 1 97.69 97 LEU A C 1
ATOM 767 O O . LEU A 1 97 ? 7.105 -24.547 2.766 1 97.69 97 LEU A O 1
ATOM 771 N N . ASP A 1 98 ? 8.57 -26.078 3.434 1 98.06 98 ASP A N 1
ATOM 772 C CA . ASP A 1 98 ? 7.777 -26.5 4.582 1 98.06 98 ASP A CA 1
ATOM 773 C C . ASP A 1 98 ? 7.535 -25.344 5.547 1 98.06 98 ASP A C 1
ATOM 775 O O . ASP A 1 98 ? 6.434 -25.188 6.078 1 98.06 98 ASP A O 1
ATOM 779 N N . ARG A 1 99 ? 8.57 -24.594 5.797 1 98.06 99 ARG A N 1
ATOM 780 C CA . ARG A 1 99 ? 8.445 -23.453 6.695 1 98.06 99 ARG A CA 1
ATOM 781 C C . ARG A 1 99 ? 7.445 -22.438 6.152 1 98.06 99 ARG A C 1
ATOM 783 O O . ARG A 1 99 ? 6.637 -21.891 6.906 1 98.06 99 ARG A O 1
ATOM 790 N N . TYR A 1 100 ? 7.438 -22.203 4.879 1 98.62 100 TYR A N 1
ATOM 791 C CA . TYR A 1 100 ? 6.516 -21.25 4.277 1 98.62 100 TYR A CA 1
ATOM 792 C C . TYR A 1 100 ? 5.086 -21.781 4.309 1 98.62 100 TYR A C 1
ATOM 794 O O . TYR A 1 100 ? 4.137 -21.016 4.5 1 98.62 100 TYR A O 1
ATOM 802 N N . VAL A 1 101 ? 4.875 -23.078 4.059 1 98.81 101 VAL A N 1
ATOM 803 C CA . VAL A 1 101 ? 3.541 -23.656 4.148 1 98.81 101 VAL A CA 1
ATOM 804 C C . VAL A 1 101 ? 2.99 -23.484 5.562 1 98.81 101 VAL A C 1
ATOM 806 O O . VAL A 1 101 ? 1.826 -23.109 5.738 1 98.81 101 VAL A O 1
ATOM 809 N N . ASP A 1 102 ? 3.834 -23.703 6.566 1 98.81 102 ASP A N 1
ATOM 810 C CA . ASP A 1 102 ? 3.438 -23.516 7.957 1 98.81 102 ASP A CA 1
ATOM 811 C C . ASP A 1 102 ? 3.059 -22.062 8.227 1 98.81 102 ASP A C 1
ATOM 813 O O . ASP A 1 102 ? 2.121 -21.797 8.984 1 98.81 102 ASP A O 1
ATOM 817 N N . GLU A 1 103 ? 3.805 -21.188 7.629 1 98.88 103 GLU A N 1
ATOM 818 C CA . GLU A 1 103 ? 3.504 -19.766 7.77 1 98.88 103 GLU A CA 1
ATOM 819 C C . GLU A 1 103 ? 2.109 -19.438 7.238 1 98.88 103 GLU A C 1
ATOM 821 O O . GLU A 1 103 ? 1.348 -18.719 7.883 1 98.88 103 GLU A O 1
ATOM 826 N N . VAL A 1 104 ? 1.782 -19.953 6.062 1 98.94 104 VAL A N 1
ATOM 827 C CA . VAL A 1 104 ? 0.461 -19.719 5.488 1 98.94 104 VAL A CA 1
ATOM 828 C C . VAL A 1 104 ? -0.616 -20.203 6.461 1 98.94 104 VAL A C 1
ATOM 830 O O . VAL A 1 104 ? -1.631 -19.531 6.652 1 98.94 104 VAL A O 1
ATOM 833 N N . GLU A 1 105 ? -0.406 -21.344 7.062 1 98.94 105 GLU A N 1
ATOM 834 C CA . GLU A 1 105 ? -1.354 -21.891 8.031 1 98.94 105 GLU A CA 1
ATOM 835 C C . GLU A 1 105 ? -1.53 -20.953 9.219 1 98.94 105 GLU A C 1
ATOM 837 O O . GLU A 1 105 ? -2.654 -20.719 9.672 1 98.94 105 GLU A O 1
ATOM 842 N N . GLN A 1 106 ? -0.474 -20.422 9.727 1 98.88 106 GLN A N 1
ATOM 843 C CA . GLN A 1 106 ? -0.533 -19.516 10.867 1 98.88 106 GLN A CA 1
ATOM 844 C C . GLN A 1 106 ? -1.231 -18.219 10.5 1 98.88 106 GLN A C 1
ATOM 846 O O . GLN A 1 106 ? -2.025 -17.688 11.281 1 98.88 106 GLN A O 1
ATOM 851 N N . VAL A 1 107 ? -0.952 -17.703 9.305 1 98.94 107 VAL A N 1
ATOM 852 C CA . VAL A 1 107 ? -1.602 -16.484 8.828 1 98.94 107 VAL A CA 1
ATOM 853 C C . VAL A 1 107 ? -3.1 -16.734 8.664 1 98.94 107 VAL A C 1
ATOM 855 O O . VAL A 1 107 ? -3.92 -15.914 9.078 1 98.94 107 VAL A O 1
ATOM 858 N N . ARG A 1 108 ? -3.439 -17.875 8.031 1 98.88 108 ARG A N 1
ATOM 859 C CA . ARG A 1 108 ? -4.84 -18.25 7.871 1 98.88 108 ARG A CA 1
ATOM 860 C C . ARG A 1 108 ? -5.574 -18.219 9.203 1 98.88 108 ARG A C 1
ATOM 862 O O . ARG A 1 108 ? -6.66 -17.641 9.312 1 98.88 108 ARG A O 1
ATOM 869 N N . ARG A 1 109 ? -4.988 -18.828 10.242 1 98.69 109 ARG A N 1
ATOM 870 C CA . ARG A 1 109 ? -5.598 -18.891 11.562 1 98.69 109 ARG A CA 1
ATOM 871 C C . ARG A 1 109 ? -5.734 -17.5 12.172 1 98.69 109 ARG A C 1
ATOM 873 O O . ARG A 1 109 ? -6.777 -17.172 12.727 1 98.69 109 ARG A O 1
ATOM 880 N N . ALA A 1 110 ? -4.711 -16.734 12.055 1 98.56 110 ALA A N 1
ATOM 881 C CA . ALA A 1 110 ? -4.715 -15.383 12.625 1 98.56 110 ALA A CA 1
ATOM 882 C C . ALA A 1 110 ? -5.793 -14.516 11.984 1 98.56 110 ALA A C 1
ATOM 884 O O . ALA A 1 110 ? -6.359 -13.633 12.641 1 98.56 110 ALA A O 1
ATOM 885 N N . LEU A 1 111 ? -6.125 -14.758 10.711 1 98.25 111 LEU A N 1
ATOM 886 C CA . LEU A 1 111 ? -7.078 -13.945 9.969 1 98.25 111 LEU A CA 1
ATOM 887 C C . LEU A 1 111 ? -8.492 -14.508 10.102 1 98.25 111 LEU A C 1
ATOM 889 O O . LEU A 1 111 ? -9.445 -13.938 9.562 1 98.25 111 LEU A O 1
ATOM 893 N N . GLY A 1 112 ? -8.656 -15.617 10.742 1 97.5 112 GLY A N 1
ATOM 894 C CA . GLY A 1 112 ? -9.961 -16.219 10.953 1 97.5 112 GLY A CA 1
ATOM 895 C C . GLY A 1 112 ? -10.547 -16.812 9.688 1 97.5 112 GLY A C 1
ATOM 896 O O . GLY A 1 112 ? -11.766 -16.766 9.477 1 97.5 112 GLY A O 1
ATOM 897 N N . LEU A 1 113 ? -9.711 -17.344 8.82 1 98.56 113 LEU A N 1
ATOM 898 C CA . LEU A 1 113 ? -10.148 -17.953 7.566 1 98.56 113 LEU A CA 1
ATOM 899 C C . LEU A 1 113 ? -10.367 -19.453 7.738 1 98.56 113 LEU A C 1
ATOM 901 O O . LEU A 1 113 ? -9.609 -20.109 8.453 1 98.56 113 LEU A O 1
ATOM 905 N N . ASP A 1 114 ? -11.359 -19.922 7.086 1 98.38 114 ASP A N 1
ATOM 906 C CA . ASP A 1 114 ? -11.664 -21.359 7.141 1 98.38 114 ASP A CA 1
ATOM 907 C C . ASP A 1 114 ? -12.406 -21.812 5.891 1 98.38 114 ASP A C 1
ATOM 909 O O . ASP A 1 114 ? -12.492 -21.062 4.906 1 98.38 114 ASP A O 1
ATOM 913 N N . ALA A 1 115 ? -12.906 -23 5.879 1 98.06 115 ALA A N 1
ATOM 914 C CA . ALA A 1 115 ? -13.461 -23.641 4.691 1 98.06 115 ALA A CA 1
ATOM 915 C C . ALA A 1 115 ? -14.719 -22.922 4.215 1 98.06 115 ALA A C 1
ATOM 917 O O . ALA A 1 115 ? -15.141 -23.078 3.068 1 98.06 115 ALA A O 1
ATOM 918 N N . SER A 1 116 ? -15.328 -22.141 5.039 1 97.69 116 SER A N 1
ATOM 919 C CA . SER A 1 116 ? -16.562 -21.453 4.676 1 97.69 116 SER A CA 1
ATOM 920 C C . SER A 1 116 ? -16.281 -20.188 3.871 1 97.69 116 SER A C 1
ATOM 922 O O . SER A 1 116 ? -17.156 -19.672 3.188 1 97.69 116 SER A O 1
ATOM 924 N N . ASN A 1 117 ? -15.031 -19.719 3.91 1 97.94 117 ASN A N 1
ATOM 925 C CA . ASN A 1 117 ? -14.836 -18.406 3.311 1 97.94 117 ASN A CA 1
ATOM 926 C C . ASN A 1 117 ? -13.445 -18.266 2.689 1 97.94 117 ASN A C 1
ATOM 928 O O . ASN A 1 117 ? -13.18 -17.328 1.947 1 97.94 117 ASN A O 1
ATOM 932 N N . PHE A 1 118 ? -12.5 -19.188 2.828 1 98.81 118 PHE A N 1
ATOM 933 C CA . PHE A 1 118 ? -11.078 -19.016 2.557 1 98.81 118 PHE A CA 1
ATOM 934 C C . PHE A 1 118 ? -10.742 -19.469 1.139 1 98.81 118 PHE A C 1
ATOM 936 O O . PHE A 1 118 ? -10.812 -20.656 0.82 1 98.81 118 PHE A O 1
ATOM 943 N N . VAL A 1 119 ? -10.336 -18.516 0.259 1 98.94 119 VAL A N 1
ATOM 944 C CA . VAL A 1 119 ? -9.773 -18.812 -1.058 1 98.94 119 VAL A CA 1
ATOM 945 C C . VAL A 1 119 ? -8.297 -18.438 -1.08 1 98.94 119 VAL A C 1
ATOM 947 O O . VAL A 1 119 ? -7.91 -17.359 -0.597 1 98.94 119 VAL A O 1
ATOM 950 N N . LEU A 1 120 ? -7.531 -19.281 -1.532 1 98.94 120 LEU A N 1
ATOM 951 C CA . LEU A 1 120 ? -6.094 -19.062 -1.655 1 98.94 120 LEU A CA 1
ATOM 952 C C . LEU A 1 120 ? -5.695 -18.875 -3.115 1 98.94 120 LEU A C 1
ATOM 954 O O . LEU A 1 120 ? -6.023 -19.719 -3.963 1 98.94 120 LEU A O 1
ATOM 958 N N . LEU A 1 121 ? -5.145 -17.766 -3.477 1 99 121 LEU A N 1
ATOM 959 C CA . LEU A 1 121 ? -4.621 -17.516 -4.812 1 99 121 LEU A CA 1
ATOM 960 C C . LEU A 1 121 ? -3.102 -17.422 -4.793 1 99 121 LEU A C 1
ATOM 962 O O . LEU A 1 121 ? -2.541 -16.562 -4.09 1 99 121 LEU A O 1
ATOM 966 N N . GLY A 1 122 ? -2.424 -18.281 -5.473 1 98.94 122 GLY A N 1
ATOM 967 C CA . GLY A 1 122 ? -0.973 -18.25 -5.574 1 98.94 122 GLY A CA 1
ATOM 968 C C . GLY A 1 122 ? -0.476 -18.031 -6.992 1 98.94 122 GLY A C 1
ATOM 969 O O . GLY A 1 122 ? -0.876 -18.75 -7.91 1 98.94 122 GLY A O 1
ATOM 970 N N . HIS A 1 123 ? 0.387 -17.062 -7.207 1 98.88 123 HIS A N 1
ATOM 971 C CA . HIS A 1 123 ? 1.01 -16.797 -8.5 1 98.88 123 HIS A CA 1
ATOM 972 C C . HIS A 1 123 ? 2.473 -17.219 -8.508 1 98.88 123 HIS A C 1
ATOM 974 O O . HIS A 1 123 ? 3.225 -16.891 -7.586 1 98.88 123 HIS A O 1
ATOM 980 N N . SER A 1 124 ? 2.898 -17.953 -9.57 1 97.88 124 SER A N 1
ATOM 981 C CA . SER A 1 124 ? 4.293 -18.375 -9.688 1 97.88 124 SER A CA 1
ATOM 982 C C . SER A 1 124 ? 4.738 -19.156 -8.461 1 97.88 124 SER A C 1
ATOM 984 O O . SER A 1 124 ? 4.082 -20.109 -8.062 1 97.88 124 SER A O 1
ATOM 986 N N . TRP A 1 125 ? 5.816 -18.781 -7.734 1 97.62 125 TRP A N 1
ATOM 987 C CA . TRP A 1 125 ? 6.215 -19.375 -6.469 1 97.62 125 TRP A CA 1
ATOM 988 C C . TRP A 1 125 ? 5.027 -19.484 -5.52 1 97.62 125 TRP A C 1
ATOM 990 O O . TRP A 1 125 ? 4.863 -20.5 -4.824 1 97.62 125 TRP A O 1
ATOM 1000 N N . GLY A 1 126 ? 4.207 -18.484 -5.488 1 98.81 126 GLY A N 1
ATOM 1001 C CA . GLY A 1 126 ? 2.992 -18.547 -4.688 1 98.81 126 GLY A CA 1
ATOM 1002 C C . GLY A 1 126 ? 2.086 -19.703 -5.066 1 98.81 126 GLY A C 1
ATOM 1003 O O . GLY A 1 126 ? 1.322 -20.188 -4.238 1 98.81 126 GLY A O 1
ATOM 1004 N N . GLY A 1 127 ? 2.119 -20.094 -6.336 1 98.88 127 GLY A N 1
ATOM 1005 C CA . GLY A 1 127 ? 1.384 -21.266 -6.781 1 98.88 127 GLY A CA 1
ATOM 1006 C C . GLY A 1 127 ? 1.912 -22.562 -6.188 1 98.88 127 GLY A C 1
ATOM 1007 O O . GLY A 1 127 ? 1.137 -23.453 -5.852 1 98.88 127 GLY A O 1
ATOM 1008 N N . ILE A 1 128 ? 3.277 -22.672 -6.078 1 98.75 128 ILE A N 1
ATOM 1009 C CA . ILE A 1 128 ? 3.877 -23.812 -5.41 1 98.75 128 ILE A CA 1
ATOM 1010 C C . ILE A 1 128 ? 3.389 -23.891 -3.965 1 98.75 128 ILE A C 1
ATOM 1012 O O . ILE A 1 128 ? 2.916 -24.922 -3.514 1 98.75 128 ILE A O 1
ATOM 1016 N N . LEU A 1 129 ? 3.447 -22.75 -3.316 1 98.75 129 LEU A N 1
ATOM 1017 C CA . LEU A 1 129 ? 3.006 -22.672 -1.929 1 98.75 129 LEU A CA 1
ATOM 1018 C C . LEU A 1 129 ? 1.53 -23.031 -1.805 1 98.75 129 LEU A C 1
ATOM 1020 O O . LEU A 1 129 ? 1.139 -23.75 -0.894 1 98.75 129 LEU A O 1
ATOM 1024 N N . ALA A 1 130 ? 0.755 -22.531 -2.701 1 98.94 130 ALA A N 1
ATOM 1025 C CA . ALA A 1 130 ? -0.687 -22.766 -2.674 1 98.94 130 ALA A CA 1
ATOM 1026 C C . ALA A 1 130 ? -1.006 -24.25 -2.867 1 98.94 130 ALA A C 1
ATOM 1028 O O . ALA A 1 130 ? -1.86 -24.797 -2.17 1 98.94 130 ALA A O 1
ATOM 1029 N N . MET A 1 131 ? -0.344 -24.859 -3.83 1 98.94 131 MET A N 1
ATOM 1030 C CA . MET A 1 131 ? -0.574 -26.281 -4.074 1 98.94 131 MET A CA 1
ATOM 1031 C C . MET A 1 131 ? -0.148 -27.125 -2.869 1 98.94 131 MET A C 1
ATOM 1033 O O . MET A 1 131 ? -0.879 -28.016 -2.436 1 98.94 131 MET A O 1
ATOM 1037 N N . GLU A 1 132 ? 1.034 -26.828 -2.336 1 98.88 132 GLU A N 1
ATOM 1038 C CA . GLU A 1 132 ? 1.499 -27.547 -1.151 1 98.88 132 GLU A CA 1
ATOM 1039 C C . GLU A 1 132 ? 0.525 -27.375 0.012 1 98.88 132 GLU A C 1
ATOM 1041 O O . GLU A 1 132 ? 0.24 -28.328 0.732 1 98.88 132 GLU A O 1
ATOM 1046 N N . TYR A 1 133 ? 0.046 -26.172 0.18 1 98.94 133 TYR A N 1
ATOM 1047 C CA . TYR A 1 133 ? -0.91 -25.891 1.246 1 98.94 133 TYR A CA 1
ATOM 1048 C C . TYR A 1 133 ? -2.201 -26.672 1.036 1 98.94 133 TYR A C 1
ATOM 1050 O O . TYR A 1 133 ? -2.736 -27.266 1.978 1 98.94 133 TYR A O 1
ATOM 1058 N N . ALA A 1 134 ? -2.709 -26.672 -0.164 1 98.94 134 ALA A N 1
ATOM 1059 C CA . ALA A 1 134 ? -3.963 -27.359 -0.48 1 98.94 134 ALA A CA 1
ATOM 1060 C C . ALA A 1 134 ? -3.84 -28.859 -0.267 1 98.94 134 ALA A C 1
ATOM 1062 O O . ALA A 1 134 ? -4.797 -29.516 0.154 1 98.94 134 ALA A O 1
ATOM 1063 N N . ILE A 1 135 ? -2.691 -29.422 -0.592 1 98.75 135 ILE A N 1
ATOM 1064 C CA . ILE A 1 135 ? -2.463 -30.844 -0.416 1 98.75 135 ILE A CA 1
ATOM 1065 C C . ILE A 1 135 ? -2.447 -31.188 1.072 1 98.75 135 ILE A C 1
ATOM 1067 O O . ILE A 1 135 ? -3.002 -32.219 1.488 1 98.75 135 ILE A O 1
ATOM 1071 N N . ARG A 1 136 ? -1.943 -30.297 1.876 1 98.25 136 ARG A N 1
ATOM 1072 C CA . ARG A 1 136 ? -1.752 -30.578 3.297 1 98.25 136 ARG A CA 1
ATOM 1073 C C . ARG A 1 136 ? -2.971 -30.141 4.105 1 98.25 136 ARG A C 1
ATOM 1075 O O . ARG A 1 136 ? -3.307 -30.766 5.113 1 98.25 136 ARG A O 1
ATOM 1082 N N . HIS A 1 137 ? -3.549 -29 3.68 1 98.19 137 HIS A N 1
ATOM 1083 C CA . HIS A 1 137 ? -4.59 -28.359 4.473 1 98.19 137 HIS A CA 1
ATOM 1084 C C . HIS A 1 137 ? -5.824 -28.062 3.627 1 98.19 137 HIS A C 1
ATOM 1086 O O . HIS A 1 137 ? -6.453 -27.016 3.789 1 98.19 137 HIS A O 1
ATOM 1092 N N . GLY A 1 138 ? -6.145 -28.938 2.699 1 97.81 138 GLY A N 1
ATOM 1093 C CA . GLY A 1 138 ? -7.242 -28.719 1.776 1 97.81 138 GLY A CA 1
ATOM 1094 C C . GLY A 1 138 ? -8.578 -28.547 2.471 1 97.81 138 GLY A C 1
ATOM 1095 O O . GLY A 1 138 ? -9.477 -27.875 1.947 1 97.81 138 GLY A O 1
ATOM 1096 N N . ASP A 1 139 ? -8.742 -29.016 3.695 1 97.81 139 ASP A N 1
ATOM 1097 C CA . ASP A 1 139 ? -9.984 -28.984 4.457 1 97.81 139 ASP A CA 1
ATOM 1098 C C . ASP A 1 139 ? -10.273 -27.594 4.977 1 97.81 139 ASP A C 1
ATOM 1100 O O . ASP A 1 139 ? -11.391 -27.297 5.414 1 97.81 139 ASP A O 1
ATOM 1104 N N . THR A 1 140 ? -9.312 -26.688 4.867 1 98.44 140 THR A N 1
ATOM 1105 C CA . THR A 1 140 ? -9.492 -25.328 5.34 1 98.44 140 THR A CA 1
ATOM 1106 C C . THR A 1 140 ? -9.922 -24.406 4.199 1 98.44 140 THR A C 1
ATOM 1108 O O . THR A 1 140 ? -10.312 -23.266 4.426 1 98.44 140 THR A O 1
ATOM 1111 N N . LEU A 1 141 ? -9.906 -24.906 2.949 1 98.75 141 LEU A N 1
ATOM 1112 C CA . LEU A 1 141 ? -10.078 -24.062 1.774 1 98.75 141 LEU A CA 1
ATOM 1113 C C . LEU A 1 141 ? -11.5 -24.156 1.233 1 98.75 141 LEU A C 1
ATOM 1115 O O . LEU A 1 141 ? -12.078 -25.234 1.194 1 98.75 141 LEU A O 1
ATOM 1119 N N . ARG A 1 142 ? -12.016 -23.016 0.864 1 98.5 142 ARG A N 1
ATOM 1120 C CA . ARG A 1 142 ? -13.242 -22.969 0.079 1 98.5 142 ARG A CA 1
ATOM 1121 C C . ARG A 1 142 ? -12.945 -23.078 -1.412 1 98.5 142 ARG A C 1
ATOM 1123 O O . ARG A 1 142 ? -13.758 -23.625 -2.17 1 98.5 142 ARG A O 1
ATOM 1130 N N . GLY A 1 143 ? -11.836 -22.578 -1.874 1 98.81 143 GLY A N 1
ATOM 1131 C CA . GLY A 1 143 ? -11.383 -22.594 -3.256 1 98.81 143 GLY A CA 1
ATOM 1132 C C . GLY A 1 143 ? -9.898 -22.297 -3.402 1 98.81 143 GLY A C 1
ATOM 1133 O O . GLY A 1 143 ? -9.25 -21.875 -2.447 1 98.81 143 GLY A O 1
ATOM 1134 N N . LEU A 1 144 ? -9.398 -22.578 -4.555 1 98.94 144 LEU A N 1
ATOM 1135 C CA . LEU A 1 144 ? -7.98 -22.422 -4.855 1 98.94 144 LEU A CA 1
ATOM 1136 C C . LEU A 1 144 ? -7.781 -21.844 -6.254 1 98.94 144 LEU A C 1
ATOM 1138 O O . LEU A 1 144 ? -8.484 -22.234 -7.191 1 98.94 144 LEU A O 1
ATOM 1142 N N . VAL A 1 145 ? -6.883 -20.891 -6.367 1 99 145 VAL A N 1
ATOM 1143 C CA . VAL A 1 145 ? -6.465 -20.375 -7.664 1 99 145 VAL A CA 1
ATOM 1144 C C . VAL A 1 145 ? -4.961 -20.578 -7.84 1 99 145 VAL A C 1
ATOM 1146 O O . VAL A 1 145 ? -4.164 -20.062 -7.055 1 99 145 VAL A O 1
ATOM 1149 N N . ILE A 1 146 ? -4.582 -21.344 -8.766 1 98.94 146 ILE A N 1
ATOM 1150 C CA . ILE A 1 146 ? -3.188 -21.516 -9.156 1 98.94 146 ILE A CA 1
ATOM 1151 C C . ILE A 1 146 ? -2.891 -20.688 -10.406 1 98.94 146 ILE A C 1
ATOM 1153 O O . ILE A 1 146 ? -3.295 -21.047 -11.508 1 98.94 146 ILE A O 1
ATOM 1157 N N . SER A 1 147 ? -2.238 -19.625 -10.203 1 98.94 147 SER A N 1
ATOM 1158 C CA . SER A 1 147 ? -1.985 -18.672 -11.281 1 98.94 147 SER A CA 1
ATOM 1159 C C . SER A 1 147 ? -0.55 -18.781 -11.781 1 98.94 147 SER A C 1
ATOM 1161 O O . SER A 1 147 ? 0.387 -18.375 -11.086 1 98.94 147 SER A O 1
ATOM 1163 N N . ASN A 1 148 ? -0.437 -19.344 -13.023 1 98.81 148 ASN A N 1
ATOM 1164 C CA . ASN A 1 148 ? 0.814 -19.281 -13.773 1 98.81 148 ASN A CA 1
ATOM 1165 C C . ASN A 1 148 ? 1.936 -20.031 -13.047 1 98.81 148 ASN A C 1
ATOM 1167 O O . ASN A 1 148 ? 3.041 -19.5 -12.906 1 98.81 148 ASN A O 1
ATOM 1171 N N . MET A 1 149 ? 1.624 -21.266 -12.602 1 98.62 149 MET A N 1
ATOM 1172 C CA . MET A 1 149 ? 2.66 -22.125 -12.023 1 98.62 149 MET A CA 1
ATOM 1173 C C . MET A 1 149 ? 2.369 -23.594 -12.305 1 98.62 149 MET A C 1
ATOM 1175 O O . MET A 1 149 ? 1.324 -24.109 -11.906 1 98.62 149 MET A O 1
ATOM 1179 N N . MET A 1 150 ? 3.291 -24.25 -12.922 1 98.44 150 MET A N 1
ATOM 1180 C CA . MET A 1 150 ? 3.203 -25.688 -13.18 1 98.44 150 MET A CA 1
ATOM 1181 C C . MET A 1 150 ? 3.367 -26.484 -11.891 1 98.44 150 MET A C 1
ATOM 1183 O O . MET A 1 150 ? 3.945 -25.984 -10.922 1 98.44 150 MET A O 1
ATOM 1187 N N . ALA A 1 151 ? 2.879 -27.688 -11.914 1 98.88 151 ALA A N 1
ATOM 1188 C CA . ALA A 1 151 ? 2.912 -28.516 -10.719 1 98.88 151 ALA A CA 1
ATOM 1189 C C . ALA A 1 151 ? 4.172 -29.375 -10.68 1 98.88 151 ALA A C 1
ATOM 1191 O O . ALA A 1 151 ? 4.27 -30.312 -9.883 1 98.88 151 ALA A O 1
ATOM 1192 N N . SER A 1 152 ? 5.125 -29.062 -11.555 1 98.44 152 SER A N 1
ATOM 1193 C CA . SER A 1 152 ? 6.352 -29.844 -11.648 1 98.44 152 SER A CA 1
ATOM 1194 C C . SER A 1 152 ? 7.523 -28.984 -12.109 1 98.44 152 SER A C 1
ATOM 1196 O O . SER A 1 152 ? 7.504 -28.438 -13.211 1 98.44 152 SER A O 1
ATOM 1198 N N . ALA A 1 153 ? 8.57 -28.953 -11.25 1 96.88 153 ALA A N 1
ATOM 1199 C CA . ALA A 1 153 ? 9.781 -28.219 -11.602 1 96.88 153 ALA A CA 1
ATOM 1200 C C . ALA A 1 153 ? 10.508 -28.906 -12.758 1 96.88 153 ALA A C 1
ATOM 1202 O O . ALA A 1 153 ? 10.961 -28.234 -13.695 1 96.88 153 ALA A O 1
ATOM 1203 N N . PRO A 1 154 ? 10.586 -30.219 -12.742 1 96.25 154 PRO A N 1
ATOM 1204 C CA . PRO A 1 154 ? 11.203 -30.875 -13.898 1 96.25 154 PRO A CA 1
ATOM 1205 C C . PRO A 1 154 ? 10.461 -30.578 -15.203 1 96.25 154 PRO A C 1
ATOM 1207 O O . PRO A 1 154 ? 11.094 -30.359 -16.234 1 96.25 154 PRO A O 1
ATOM 1210 N N . ALA A 1 155 ? 9.156 -30.641 -15.164 1 97.5 155 ALA A N 1
ATOM 1211 C CA . ALA A 1 155 ? 8.391 -30.328 -16.359 1 97.5 155 ALA A CA 1
ATOM 1212 C C . ALA A 1 155 ? 8.617 -28.875 -16.797 1 97.5 155 ALA A C 1
ATOM 1214 O O . ALA A 1 155 ? 8.688 -28.594 -18 1 97.5 155 ALA A O 1
ATOM 1215 N N . TYR A 1 156 ? 8.664 -28.031 -15.836 1 96.25 156 TYR A N 1
ATOM 1216 C CA . TYR A 1 156 ? 8.961 -26.625 -16.078 1 96.25 156 TYR A CA 1
ATOM 1217 C C . TYR A 1 156 ? 10.289 -26.453 -16.797 1 96.25 156 TYR A C 1
ATOM 1219 O O . TYR A 1 156 ? 10.375 -25.75 -17.812 1 96.25 156 TYR A O 1
ATOM 1227 N N . ASN A 1 157 ? 11.32 -27.078 -16.344 1 94 157 ASN A N 1
ATOM 1228 C CA . ASN A 1 157 ? 12.648 -27.031 -16.938 1 94 157 ASN A CA 1
ATOM 1229 C C . ASN A 1 157 ? 12.648 -27.609 -18.344 1 94 157 ASN A C 1
ATOM 1231 O O . ASN A 1 157 ? 13.312 -27.078 -19.25 1 94 157 ASN A O 1
ATOM 1235 N N . ARG A 1 158 ? 11.945 -28.688 -18.469 1 95.44 158 ARG A N 1
ATOM 1236 C CA . ARG A 1 158 ? 11.859 -29.297 -19.797 1 95.44 158 ARG A CA 1
ATOM 1237 C C . ARG A 1 158 ? 11.219 -28.344 -20.797 1 95.44 158 ARG A C 1
ATOM 1239 O O . ARG A 1 158 ? 11.664 -28.25 -21.953 1 95.44 158 ARG A O 1
ATOM 1246 N N . TYR A 1 159 ? 10.172 -27.703 -20.422 1 96.12 159 TYR A N 1
ATOM 1247 C CA . TYR A 1 159 ? 9.5 -26.734 -21.281 1 96.12 159 TYR A CA 1
ATOM 1248 C C . TYR A 1 159 ? 10.453 -25.625 -21.688 1 96.12 159 TYR A C 1
ATOM 1250 O O . TYR A 1 159 ? 10.5 -25.234 -22.859 1 96.12 159 TYR A O 1
ATOM 1258 N N . ALA A 1 160 ? 11.211 -25.094 -20.75 1 91.94 160 ALA A N 1
ATOM 1259 C CA . ALA A 1 160 ? 12.203 -24.062 -21.047 1 91.94 160 ALA A CA 1
ATOM 1260 C C . ALA A 1 160 ? 13.242 -24.562 -22.047 1 91.94 160 ALA A C 1
ATOM 1262 O O . ALA A 1 160 ? 13.531 -23.875 -23.031 1 91.94 160 ALA A O 1
ATOM 1263 N N . ASP A 1 161 ? 13.711 -25.703 -21.812 1 90 161 ASP A N 1
ATOM 1264 C CA . ASP A 1 161 ? 14.82 -26.25 -22.594 1 90 161 ASP A CA 1
ATOM 1265 C C . ASP A 1 161 ? 14.367 -26.656 -23.984 1 90 161 ASP A C 1
ATOM 1267 O O . ASP A 1 161 ? 15.125 -26.547 -24.953 1 90 161 ASP A O 1
ATOM 1271 N N . GLU A 1 162 ? 13.156 -27.125 -24.031 1 94.62 162 GLU A N 1
ATOM 1272 C CA . GLU A 1 162 ? 12.734 -27.75 -25.281 1 94.62 162 GLU A CA 1
ATOM 1273 C C . GLU A 1 162 ? 11.875 -26.812 -26.109 1 94.62 162 GLU A C 1
ATOM 1275 O O . GLU A 1 162 ? 11.703 -27 -27.312 1 94.62 162 GLU A O 1
ATOM 1280 N N . VAL A 1 163 ? 11.312 -25.844 -25.484 1 94.62 163 VAL A N 1
ATOM 1281 C CA . VAL A 1 163 ? 10.352 -25.031 -26.219 1 94.62 163 VAL A CA 1
ATOM 1282 C C . VAL A 1 163 ? 10.789 -23.562 -26.203 1 94.62 163 VAL A C 1
ATOM 1284 O O . VAL A 1 163 ? 11.008 -22.969 -27.266 1 94.62 163 VAL A O 1
ATOM 1287 N N . LEU A 1 164 ? 11.008 -22.969 -25.047 1 92.38 164 LEU A N 1
ATOM 1288 C CA . LEU A 1 164 ? 11.203 -21.531 -24.953 1 92.38 164 LEU A CA 1
ATOM 1289 C C . LEU A 1 164 ? 12.594 -21.125 -25.438 1 92.38 164 LEU A C 1
ATOM 1291 O O . LEU A 1 164 ? 12.727 -20.203 -26.25 1 92.38 164 LEU A O 1
ATOM 1295 N N . ILE A 1 165 ? 13.602 -21.797 -25 1 87.19 165 ILE A N 1
ATOM 1296 C CA . ILE A 1 165 ? 14.977 -21.438 -25.312 1 87.19 165 ILE A CA 1
ATOM 1297 C C . ILE A 1 165 ? 15.242 -21.641 -26.797 1 87.19 165 ILE A C 1
ATOM 1299 O O . ILE A 1 165 ? 15.789 -20.766 -27.469 1 87.19 165 ILE A O 1
ATOM 1303 N N . PRO A 1 166 ? 14.836 -22.719 -27.328 1 89.12 166 PRO A N 1
ATOM 1304 C CA . PRO A 1 166 ? 15.07 -22.922 -28.766 1 89.12 166 PRO A CA 1
ATOM 1305 C C . PRO A 1 166 ? 14.328 -21.906 -29.641 1 89.12 166 PRO A C 1
ATOM 1307 O O . PRO A 1 166 ? 14.688 -21.719 -30.797 1 89.12 166 PRO A O 1
ATOM 1310 N N . ALA A 1 167 ? 13.289 -21.344 -29.125 1 89 167 ALA A N 1
ATOM 1311 C CA . ALA A 1 167 ? 12.492 -20.375 -29.891 1 89 167 ALA A CA 1
ATOM 1312 C C . ALA A 1 167 ? 13.141 -19 -29.875 1 89 167 ALA A C 1
ATOM 1314 O O . ALA A 1 167 ? 12.75 -18.125 -30.656 1 89 167 ALA A O 1
ATOM 1315 N N . LEU A 1 168 ? 14.133 -18.812 -29.047 1 86.5 168 LEU A N 1
ATOM 1316 C CA . LEU A 1 168 ? 14.844 -17.547 -28.984 1 86.5 168 LEU A CA 1
ATOM 1317 C C . LEU A 1 168 ? 15.867 -17.438 -30.109 1 86.5 168 LEU A C 1
ATOM 1319 O O . LEU A 1 168 ? 16.219 -18.438 -30.734 1 86.5 168 LEU A O 1
ATOM 1323 N N . ASP A 1 169 ? 16.25 -16.156 -30.406 1 87.38 169 ASP A N 1
ATOM 1324 C CA . ASP A 1 169 ? 17.344 -15.945 -31.344 1 87.38 169 ASP A CA 1
ATOM 1325 C C . ASP A 1 169 ? 18.578 -16.75 -30.953 1 87.38 169 ASP A C 1
ATOM 1327 O O . ASP A 1 169 ? 19.125 -16.578 -29.859 1 87.38 169 ASP A O 1
ATOM 1331 N N . PRO A 1 170 ? 18.953 -17.547 -31.906 1 88.19 170 PRO A N 1
ATOM 1332 C CA . PRO A 1 170 ? 20.094 -18.406 -31.562 1 88.19 170 PRO A CA 1
ATOM 1333 C C . PRO A 1 170 ? 21.328 -17.625 -31.125 1 88.19 170 PRO A C 1
ATOM 1335 O O . PRO A 1 170 ? 22.109 -18.094 -30.297 1 88.19 170 PRO A O 1
ATOM 1338 N N . ALA A 1 171 ? 21.438 -16.484 -31.656 1 88.38 171 ALA A N 1
ATOM 1339 C CA . ALA A 1 171 ? 22.578 -15.656 -31.266 1 88.38 171 ALA A CA 1
ATOM 1340 C C . ALA A 1 171 ? 22.484 -15.227 -29.812 1 88.38 171 ALA A C 1
ATOM 1342 O O . ALA A 1 171 ? 23.484 -15.18 -29.094 1 88.38 171 ALA A O 1
ATOM 1343 N N . ILE A 1 172 ? 21.312 -14.961 -29.391 1 85 172 ILE A N 1
ATOM 1344 C CA . ILE A 1 172 ? 21.078 -14.562 -28.016 1 85 172 ILE A CA 1
ATOM 1345 C C . ILE A 1 172 ? 21.328 -15.742 -27.094 1 85 172 ILE A C 1
ATOM 1347 O O . ILE A 1 172 ? 22 -15.609 -26.062 1 85 172 ILE A O 1
ATOM 1351 N N . VAL A 1 173 ? 20.875 -16.875 -27.5 1 85.12 173 VAL A N 1
ATOM 1352 C CA . VAL A 1 173 ? 21.016 -18.094 -26.688 1 85.12 173 VAL A CA 1
ATOM 1353 C C . VAL A 1 173 ? 22.5 -18.438 -26.547 1 85.12 173 VAL A C 1
ATOM 1355 O O . VAL A 1 173 ? 22.953 -18.734 -25.438 1 85.12 173 VAL A O 1
ATOM 1358 N N . ALA A 1 174 ? 23.141 -18.312 -27.594 1 86.62 174 ALA A N 1
ATOM 1359 C CA . ALA A 1 174 ? 24.578 -18.641 -27.594 1 86.62 174 ALA A CA 1
ATOM 1360 C C . ALA A 1 174 ? 25.344 -17.703 -26.672 1 86.62 174 ALA A C 1
ATOM 1362 O O . ALA A 1 174 ? 26.219 -18.141 -25.906 1 86.62 174 ALA A O 1
ATOM 1363 N N . GLU A 1 175 ? 25.016 -16.531 -26.781 1 87.19 175 GLU A N 1
ATOM 1364 C CA . GLU A 1 175 ? 25.703 -15.555 -25.938 1 87.19 175 GLU A CA 1
ATOM 1365 C C . GLU A 1 175 ? 25.359 -15.742 -24.469 1 87.19 175 GLU A C 1
ATOM 1367 O O . GLU A 1 175 ? 26.219 -15.648 -23.594 1 87.19 175 GLU A O 1
ATOM 1372 N N . ALA A 1 176 ? 24.125 -15.984 -24.188 1 82.06 176 ALA A N 1
ATOM 1373 C CA . ALA A 1 176 ? 23.688 -16.219 -22.812 1 82.06 176 ALA A CA 1
ATOM 1374 C C . ALA A 1 176 ? 24.359 -17.453 -22.219 1 82.06 176 ALA A C 1
ATOM 1376 O O . ALA A 1 176 ? 24.828 -17.422 -21.078 1 82.06 176 ALA A O 1
ATOM 1377 N N . ARG A 1 177 ? 24.422 -18.438 -23 1 78.81 177 ARG A N 1
ATOM 1378 C CA . ARG A 1 177 ? 25.047 -19.672 -22.547 1 78.81 177 ARG A CA 1
ATOM 1379 C C . ARG A 1 177 ? 26.531 -19.469 -22.312 1 78.81 177 ARG A C 1
ATOM 1381 O O . ARG A 1 177 ? 27.109 -20.062 -21.391 1 78.81 177 ARG A O 1
ATOM 1388 N N . ALA A 1 178 ? 27.094 -18.688 -23.109 1 84.12 178 ALA A N 1
ATOM 1389 C CA . ALA A 1 178 ? 28.5 -18.375 -22.938 1 84.12 178 ALA A CA 1
ATOM 1390 C C . ALA A 1 178 ? 28.734 -17.609 -21.641 1 84.12 178 ALA A C 1
ATOM 1392 O O . ALA A 1 178 ? 29.719 -17.859 -20.938 1 84.12 178 ALA A O 1
ATOM 1393 N N . LEU A 1 179 ? 27.891 -16.734 -21.391 1 82.31 179 LEU A N 1
ATOM 1394 C CA . LEU A 1 179 ? 28 -15.961 -20.156 1 82.31 179 LEU A CA 1
ATOM 1395 C C . LEU A 1 179 ? 27.734 -16.844 -18.953 1 82.31 179 LEU A C 1
ATOM 1397 O O . LEU A 1 179 ? 28.406 -16.703 -17.922 1 82.31 179 LEU A O 1
ATOM 1401 N N . GLU A 1 180 ? 26.766 -17.734 -19.031 1 74.81 180 GLU A N 1
ATOM 1402 C CA . GLU A 1 180 ? 26.484 -18.688 -17.969 1 74.81 180 GLU A CA 1
ATOM 1403 C C . GLU A 1 180 ? 27.703 -19.578 -17.688 1 74.81 180 GLU A C 1
ATOM 1405 O O . GLU A 1 180 ? 28.062 -19.797 -16.531 1 74.81 180 GLU A O 1
ATOM 1410 N N . ALA A 1 181 ? 28.281 -20 -18.75 1 78.06 181 ALA A N 1
ATOM 1411 C CA . ALA A 1 181 ? 29.453 -20.875 -18.641 1 78.06 181 ALA A CA 1
ATOM 1412 C C . ALA A 1 181 ? 30.609 -20.141 -17.984 1 78.06 181 ALA A C 1
ATOM 1414 O O . ALA A 1 181 ? 31.422 -20.75 -17.281 1 78.06 181 ALA A O 1
ATOM 1415 N N . ALA A 1 182 ? 30.578 -18.891 -18.203 1 83.19 182 ALA A N 1
ATOM 1416 C CA . ALA A 1 182 ? 31.656 -18.062 -17.656 1 83.19 182 ALA A CA 1
ATOM 1417 C C . ALA A 1 182 ? 31.328 -17.609 -16.234 1 83.19 182 ALA A C 1
ATOM 1419 O O . ALA A 1 182 ? 32.125 -16.953 -15.586 1 83.19 182 ALA A O 1
ATOM 1420 N N . GLY A 1 183 ? 30.156 -17.953 -15.758 1 74.38 183 GLY A N 1
ATOM 1421 C CA . GLY A 1 183 ? 29.719 -17.547 -14.43 1 74.38 183 GLY A CA 1
ATOM 1422 C C . GLY A 1 183 ? 29.297 -16.094 -14.344 1 74.38 183 GLY A C 1
ATOM 1423 O O . GLY A 1 183 ? 29.25 -15.516 -13.258 1 74.38 183 GLY A O 1
ATOM 1424 N N . ASP A 1 184 ? 29.156 -15.414 -15.469 1 78.5 184 ASP A N 1
ATOM 1425 C CA . ASP A 1 184 ? 28.859 -13.992 -15.539 1 78.5 184 ASP A CA 1
ATOM 1426 C C . ASP A 1 184 ? 27.344 -13.75 -15.633 1 78.5 184 ASP A C 1
ATOM 1428 O O . ASP A 1 184 ? 26.891 -12.984 -16.469 1 78.5 184 ASP A O 1
ATOM 1432 N N . THR A 1 185 ? 26.641 -14.453 -14.805 1 72.81 185 THR A N 1
ATOM 1433 C CA . THR A 1 185 ? 25.188 -14.359 -14.883 1 72.81 185 THR A CA 1
ATOM 1434 C C . THR A 1 185 ? 24.688 -13.094 -14.18 1 72.81 185 THR A C 1
ATOM 1436 O O . THR A 1 185 ? 23.5 -12.773 -14.234 1 72.81 185 THR A O 1
ATOM 1439 N N . GLU A 1 186 ? 25.562 -12.359 -13.562 1 68.81 186 GLU A N 1
ATOM 1440 C CA . GLU A 1 186 ? 25.172 -11.125 -12.883 1 68.81 186 GLU A CA 1
ATOM 1441 C C . GLU A 1 186 ? 25.656 -9.898 -13.664 1 68.81 186 GLU A C 1
ATOM 1443 O O . GLU A 1 186 ? 25.516 -8.773 -13.188 1 68.81 186 GLU A O 1
ATOM 1448 N N . SER A 1 187 ? 26.203 -10.258 -14.805 1 75.75 187 SER A N 1
ATOM 1449 C CA . SER A 1 187 ? 26.703 -9.141 -15.609 1 75.75 187 SER A CA 1
ATOM 1450 C C . SER A 1 187 ? 25.562 -8.352 -16.234 1 75.75 187 SER A C 1
ATOM 1452 O O . SER A 1 187 ? 24.469 -8.891 -16.453 1 75.75 187 SER A O 1
ATOM 1454 N N . GLY A 1 188 ? 25.797 -7.121 -16.359 1 77.06 188 GLY A N 1
ATOM 1455 C CA . GLY A 1 188 ? 24.844 -6.262 -17.047 1 77.06 188 GLY A CA 1
ATOM 1456 C C . GLY A 1 188 ? 24.469 -6.77 -18.422 1 77.06 188 GLY A C 1
ATOM 1457 O O . GLY A 1 188 ? 23.312 -6.66 -18.828 1 77.06 188 GLY A O 1
ATOM 1458 N N . ARG A 1 189 ? 25.484 -7.328 -19.078 1 81.38 189 ARG A N 1
ATOM 1459 C CA . ARG A 1 189 ? 25.219 -7.836 -20.422 1 81.38 189 ARG A CA 1
ATOM 1460 C C . ARG A 1 189 ? 24.266 -9.016 -20.375 1 81.38 189 ARG A C 1
ATOM 1462 O O . ARG A 1 189 ? 23.359 -9.117 -21.219 1 81.38 189 ARG A O 1
ATOM 1469 N N . TYR A 1 190 ? 24.453 -9.914 -19.5 1 77.88 190 TYR A N 1
ATOM 1470 C CA . TYR A 1 190 ? 23.547 -11.047 -19.328 1 77.88 190 TYR A CA 1
ATOM 1471 C C . TYR A 1 190 ? 22.125 -10.578 -19.031 1 77.88 190 TYR A C 1
ATOM 1473 O O . TYR A 1 190 ? 21.172 -11.055 -19.656 1 77.88 190 TYR A O 1
ATOM 1481 N N . GLU A 1 191 ? 22 -9.664 -18.172 1 76.44 191 GLU A N 1
ATOM 1482 C CA . GLU A 1 191 ? 20.703 -9.102 -17.812 1 76.44 191 GLU A CA 1
ATOM 1483 C C . GLU A 1 191 ? 20.047 -8.422 -19.016 1 76.44 191 GLU A C 1
ATOM 1485 O O . GLU A 1 191 ? 18.844 -8.578 -19.234 1 76.44 191 GLU A O 1
ATOM 1490 N N . GLU A 1 192 ? 20.875 -7.715 -19.672 1 80.56 192 GLU A N 1
ATOM 1491 C CA . GLU A 1 192 ? 20.375 -7.012 -20.844 1 80.56 192 GLU A CA 1
ATOM 1492 C C . GLU A 1 192 ? 19.828 -7.992 -21.891 1 80.56 192 GLU A C 1
ATOM 1494 O O . GLU A 1 192 ? 18.781 -7.754 -22.5 1 80.56 192 GLU A O 1
ATOM 1499 N N . LEU A 1 193 ? 20.578 -9.016 -22.109 1 78.88 193 LEU A N 1
ATOM 1500 C CA . LEU A 1 193 ? 20.203 -10.023 -23.094 1 78.88 193 LEU A CA 1
ATOM 1501 C C . LEU A 1 193 ? 18.875 -10.68 -22.719 1 78.88 193 LEU A C 1
ATOM 1503 O O . LEU A 1 193 ? 17.969 -10.781 -23.547 1 78.88 193 LEU A O 1
ATOM 1507 N N . LEU A 1 194 ? 18.766 -11.047 -21.484 1 78.25 194 LEU A N 1
ATOM 1508 C CA . LEU A 1 194 ? 17.578 -11.758 -21.047 1 78.25 194 LEU A CA 1
ATOM 1509 C C . LEU A 1 194 ? 16.391 -10.812 -20.922 1 78.25 194 LEU A C 1
ATOM 1511 O O . LEU A 1 194 ? 15.258 -11.18 -21.266 1 78.25 194 LEU A O 1
ATOM 1515 N N . MET A 1 195 ? 16.672 -9.688 -20.469 1 77 195 MET A N 1
ATOM 1516 C CA . MET A 1 195 ? 15.609 -8.695 -20.312 1 77 195 MET A CA 1
ATOM 1517 C C . MET A 1 195 ? 15.016 -8.312 -21.656 1 77 195 MET A C 1
ATOM 1519 O O . MET A 1 195 ? 13.797 -8.188 -21.797 1 77 195 MET A O 1
ATOM 1523 N N . GLY A 1 196 ? 15.781 -8.156 -22.625 1 78.12 196 GLY A N 1
ATOM 1524 C CA . GLY A 1 196 ? 15.375 -7.68 -23.938 1 78.12 196 GLY A CA 1
ATOM 1525 C C . GLY A 1 196 ? 14.734 -8.758 -24.781 1 78.12 196 GLY A C 1
ATOM 1526 O O . GLY A 1 196 ? 14.148 -8.461 -25.828 1 78.12 196 GLY A O 1
ATOM 1527 N N . SER A 1 197 ? 14.828 -10 -24.375 1 81.56 197 SER A N 1
ATOM 1528 C CA . SER A 1 197 ? 14.289 -11.094 -25.156 1 81.56 197 SER A CA 1
ATOM 1529 C C . SER A 1 197 ? 13.359 -11.977 -24.328 1 81.56 197 SER A C 1
ATOM 1531 O O . SER A 1 197 ? 12.148 -11.758 -24.297 1 81.56 197 SER A O 1
ATOM 1533 N N . TYR A 1 198 ? 13.859 -12.578 -23.375 1 84.12 198 TYR A N 1
ATOM 1534 C CA . TYR A 1 198 ? 13.133 -13.586 -22.609 1 84.12 198 TYR A CA 1
ATOM 1535 C C . TYR A 1 198 ? 12.094 -12.93 -21.703 1 84.12 198 TYR A C 1
ATOM 1537 O O . TYR A 1 198 ? 10.922 -13.312 -21.719 1 84.12 198 TYR A O 1
ATOM 1545 N N . TYR A 1 199 ? 12.422 -11.922 -21.031 1 85.25 199 TYR A N 1
ATOM 1546 C CA . TYR A 1 199 ? 11.531 -11.297 -20.062 1 85.25 199 TYR A CA 1
ATOM 1547 C C . TYR A 1 199 ? 10.398 -10.555 -20.766 1 85.25 199 TYR A C 1
ATOM 1549 O O . TYR A 1 199 ? 9.242 -10.664 -20.359 1 85.25 199 TYR A O 1
ATOM 1557 N N . LEU A 1 200 ? 10.703 -9.852 -21.812 1 89.75 200 LEU A N 1
ATOM 1558 C CA . LEU A 1 200 ? 9.719 -9.055 -22.531 1 89.75 200 LEU A CA 1
ATOM 1559 C C . LEU A 1 200 ? 8.711 -9.961 -23.25 1 89.75 200 LEU A C 1
ATOM 1561 O O . LEU A 1 200 ? 7.57 -9.555 -23.484 1 89.75 200 LEU A O 1
ATOM 1565 N N . GLU A 1 201 ? 9.109 -11.18 -23.5 1 91.5 201 GLU A N 1
ATOM 1566 C CA . GLU A 1 201 ? 8.227 -12.078 -24.234 1 91.5 201 GLU A CA 1
ATOM 1567 C C . GLU A 1 201 ? 7.469 -13.008 -23.297 1 91.5 201 GLU A C 1
ATOM 1569 O O . GLU A 1 201 ? 6.32 -13.375 -23.562 1 91.5 201 GLU A O 1
ATOM 1574 N N . HIS A 1 202 ? 8.117 -13.336 -22.172 1 94.56 202 HIS A N 1
ATOM 1575 C CA . HIS A 1 202 ? 7.566 -14.469 -21.438 1 94.56 202 HIS A CA 1
ATOM 1576 C C . HIS A 1 202 ? 7.254 -14.102 -20 1 94.56 202 HIS A C 1
ATOM 1578 O O . HIS A 1 202 ? 6.531 -14.82 -19.312 1 94.56 202 HIS A O 1
ATOM 1584 N N . THR A 1 203 ? 7.781 -12.992 -19.516 1 94.75 203 THR A N 1
ATOM 1585 C CA . THR A 1 203 ? 7.492 -12.562 -18.156 1 94.75 203 THR A CA 1
ATOM 1586 C C . THR A 1 203 ? 6.391 -11.516 -18.141 1 94.75 203 THR A C 1
ATOM 1588 O O . THR A 1 203 ? 5.363 -11.695 -17.484 1 94.75 203 THR A O 1
ATOM 1591 N N . LEU A 1 204 ? 6.613 -10.469 -18.844 1 96.75 204 LEU A N 1
ATOM 1592 C CA . LEU A 1 204 ? 5.652 -9.375 -19.016 1 96.75 204 LEU A CA 1
ATOM 1593 C C . LEU A 1 204 ? 5.754 -8.773 -20.422 1 96.75 204 LEU A C 1
ATOM 1595 O O . LEU A 1 204 ? 6.719 -8.07 -20.719 1 96.75 204 LEU A O 1
ATOM 1599 N N . ARG A 1 205 ? 4.738 -9.039 -21.188 1 96.12 205 ARG A N 1
ATOM 1600 C CA . ARG A 1 205 ? 4.777 -8.719 -22.625 1 96.12 205 ARG A CA 1
ATOM 1601 C C . ARG A 1 205 ? 4.387 -7.27 -22.875 1 96.12 205 ARG A C 1
ATOM 1603 O O . ARG A 1 205 ? 3.375 -6.996 -23.516 1 96.12 205 ARG A O 1
ATOM 1610 N N . MET A 1 206 ? 5.211 -6.359 -22.391 1 95.19 206 MET A N 1
ATOM 1611 C CA . MET A 1 206 ? 5.148 -4.91 -22.547 1 95.19 206 MET A CA 1
ATOM 1612 C C . MET A 1 206 ? 6.547 -4.316 -22.672 1 95.19 206 MET A C 1
ATOM 1614 O O . MET A 1 206 ? 7.508 -4.867 -22.125 1 95.19 206 MET A O 1
ATOM 1618 N N . PRO A 1 207 ? 6.66 -3.189 -23.5 1 93.75 207 PRO A N 1
ATOM 1619 C CA . PRO A 1 207 ? 7.961 -2.518 -23.453 1 93.75 207 PRO A CA 1
ATOM 1620 C C . PRO A 1 207 ? 8.406 -2.189 -22.031 1 93.75 207 PRO A C 1
ATOM 1622 O O . PRO A 1 207 ? 7.586 -1.808 -21.203 1 93.75 207 PRO A O 1
ATOM 1625 N N . LEU A 1 208 ? 9.688 -2.398 -21.797 1 91 208 LEU A N 1
ATOM 1626 C CA . LEU A 1 208 ? 10.242 -2.248 -20.453 1 91 208 LEU A CA 1
ATOM 1627 C C . LEU A 1 208 ? 9.875 -0.891 -19.875 1 91 208 LEU A C 1
ATOM 1629 O O . LEU A 1 208 ? 9.547 -0.794 -18.688 1 91 208 LEU A O 1
ATOM 1633 N N . ASP A 1 209 ? 9.883 0.138 -20.609 1 91.94 209 ASP A N 1
ATOM 1634 C CA . ASP A 1 209 ? 9.625 1.493 -20.141 1 91.94 209 ASP A CA 1
ATOM 1635 C C . ASP A 1 209 ? 8.141 1.715 -19.891 1 91.94 209 ASP A C 1
ATOM 1637 O O . ASP A 1 209 ? 7.738 2.762 -19.375 1 91.94 209 ASP A O 1
ATOM 1641 N N . GLU A 1 210 ? 7.309 0.68 -20.156 1 95.06 210 GLU A N 1
ATOM 1642 C CA . GLU A 1 210 ? 5.867 0.764 -19.953 1 95.06 210 GLU A CA 1
ATOM 1643 C C . GLU A 1 210 ? 5.418 -0.193 -18.844 1 95.06 210 GLU A C 1
ATOM 1645 O O . GLU A 1 210 ? 4.223 -0.314 -18.578 1 95.06 210 GLU A O 1
ATOM 1650 N N . TRP A 1 211 ? 6.395 -0.895 -18.25 1 96.38 211 TRP A N 1
ATOM 1651 C CA . TRP A 1 211 ? 6.027 -1.773 -17.141 1 96.38 211 TRP A CA 1
ATOM 1652 C C . TRP A 1 211 ? 5.305 -0.997 -16.047 1 96.38 211 TRP A C 1
ATOM 1654 O O . TRP A 1 211 ? 5.711 0.114 -15.695 1 96.38 211 TRP A O 1
ATOM 1664 N N . PRO A 1 212 ? 4.164 -1.53 -15.562 1 97.69 212 PRO A N 1
ATOM 1665 C CA . PRO A 1 212 ? 3.436 -0.837 -14.5 1 97.69 212 PRO A CA 1
ATOM 1666 C C . PRO A 1 212 ? 4.27 -0.655 -13.234 1 97.69 212 PRO A C 1
ATOM 1668 O O . PRO A 1 212 ? 5.062 -1.532 -12.875 1 97.69 212 PRO A O 1
ATOM 1671 N N . GLU A 1 213 ? 4.023 0.409 -12.578 1 97.81 213 GLU A N 1
ATOM 1672 C CA . GLU A 1 213 ? 4.812 0.829 -11.422 1 97.81 213 GLU A CA 1
ATOM 1673 C C . GLU A 1 213 ? 4.863 -0.266 -10.359 1 97.81 213 GLU A C 1
ATOM 1675 O O . GLU A 1 213 ? 5.926 -0.55 -9.805 1 97.81 213 GLU A O 1
ATOM 1680 N N . PRO A 1 214 ? 3.736 -0.914 -9.992 1 98.69 214 PRO A N 1
ATOM 1681 C CA . PRO A 1 214 ? 3.807 -1.927 -8.938 1 98.69 214 PRO A CA 1
ATOM 1682 C C . PRO A 1 214 ? 4.719 -3.096 -9.305 1 98.69 214 PRO A C 1
ATOM 1684 O O . PRO A 1 214 ? 5.348 -3.689 -8.422 1 98.69 214 PRO A O 1
ATOM 1687 N N . VAL A 1 215 ? 4.773 -3.438 -10.586 1 98.12 215 VAL A N 1
ATOM 1688 C CA . VAL A 1 215 ? 5.641 -4.52 -11.039 1 98.12 215 VAL A CA 1
ATOM 1689 C C . VAL A 1 215 ? 7.105 -4.105 -10.883 1 98.12 215 VAL A C 1
ATOM 1691 O O . VAL A 1 215 ? 7.914 -4.855 -10.328 1 98.12 215 VAL A O 1
ATOM 1694 N N . VAL A 1 216 ? 7.398 -2.887 -11.391 1 96.5 216 VAL A N 1
ATOM 1695 C CA . VAL A 1 216 ? 8.758 -2.371 -11.289 1 96.5 216 VAL A CA 1
ATOM 1696 C C . VAL A 1 216 ? 9.195 -2.342 -9.828 1 96.5 216 VAL A C 1
ATOM 1698 O O . VAL A 1 216 ? 10.305 -2.77 -9.5 1 96.5 216 VAL A O 1
ATOM 1701 N N . ARG A 1 217 ? 8.312 -1.896 -8.969 1 97.38 217 ARG A N 1
ATOM 1702 C CA . ARG A 1 217 ? 8.602 -1.796 -7.543 1 97.38 217 ARG A CA 1
ATOM 1703 C C . ARG A 1 217 ? 8.812 -3.176 -6.93 1 97.38 217 ARG A C 1
ATOM 1705 O O . ARG A 1 217 ? 9.75 -3.379 -6.156 1 97.38 217 ARG A O 1
ATOM 1712 N N . ALA A 1 218 ? 7.992 -4.109 -7.238 1 97.75 218 ALA A N 1
ATOM 1713 C CA . ALA A 1 218 ? 8.117 -5.465 -6.715 1 97.75 218 ALA A CA 1
ATOM 1714 C C . ALA A 1 218 ? 9.438 -6.098 -7.133 1 97.75 218 ALA A C 1
ATOM 1716 O O . ALA A 1 218 ? 10.102 -6.758 -6.328 1 97.75 218 ALA A O 1
ATOM 1717 N N . PHE A 1 219 ? 9.82 -5.957 -8.391 1 94.19 219 PHE A N 1
ATOM 1718 C CA . PHE A 1 219 ? 11.078 -6.496 -8.875 1 94.19 219 PHE A CA 1
ATOM 1719 C C . PHE A 1 219 ? 12.258 -5.867 -8.141 1 94.19 219 PHE A C 1
ATOM 1721 O O . PHE A 1 219 ? 13.203 -6.562 -7.762 1 94.19 219 PHE A O 1
ATOM 1728 N N . ALA A 1 220 ? 12.164 -4.566 -7.945 1 94.69 220 ALA A N 1
ATOM 1729 C CA . ALA A 1 220 ? 13.234 -3.85 -7.258 1 94.69 220 ALA A CA 1
ATOM 1730 C C . ALA A 1 220 ? 13.359 -4.312 -5.809 1 94.69 220 ALA A C 1
ATOM 1732 O O . ALA A 1 220 ? 14.438 -4.246 -5.219 1 94.69 220 ALA A O 1
ATOM 1733 N N . HIS A 1 221 ? 12.281 -4.828 -5.215 1 97.25 221 HIS A N 1
ATOM 1734 C CA . HIS A 1 221 ? 12.258 -5.184 -3.801 1 97.25 221 HIS A CA 1
ATOM 1735 C C . HIS A 1 221 ? 12.5 -6.676 -3.605 1 97.25 221 HIS A C 1
ATOM 1737 O O . HIS A 1 221 ? 12.461 -7.172 -2.477 1 97.25 221 HIS A O 1
ATOM 1743 N N . THR A 1 222 ? 12.742 -7.387 -4.688 1 95.88 222 THR A N 1
ATOM 1744 C CA . THR A 1 222 ? 12.922 -8.828 -4.574 1 95.88 222 THR A CA 1
ATOM 1745 C C . THR A 1 222 ? 14.109 -9.156 -3.678 1 95.88 222 THR A C 1
ATOM 1747 O O . THR A 1 222 ? 15.195 -8.594 -3.846 1 95.88 222 THR A O 1
ATOM 1750 N N . ASN A 1 223 ? 13.875 -10.008 -2.691 1 96.94 223 ASN A N 1
ATOM 1751 C CA . ASN A 1 223 ? 14.938 -10.5 -1.826 1 96.94 223 ASN A CA 1
ATOM 1752 C C . ASN A 1 223 ? 15.711 -11.633 -2.488 1 96.94 223 ASN A C 1
ATOM 1754 O O . ASN A 1 223 ? 15.305 -12.797 -2.418 1 96.94 223 ASN A O 1
ATOM 1758 N N . ARG A 1 224 ? 16.828 -11.336 -2.988 1 91.81 224 ARG A N 1
ATOM 1759 C CA . ARG A 1 224 ? 17.625 -12.281 -3.77 1 91.81 224 ARG A CA 1
ATOM 1760 C C . ARG A 1 224 ? 18.203 -13.375 -2.881 1 91.81 224 ARG A C 1
ATOM 1762 O O . ARG A 1 224 ? 18.484 -14.477 -3.355 1 91.81 224 ARG A O 1
ATOM 1769 N N . ASP A 1 225 ? 18.344 -13.062 -1.577 1 94.5 225 ASP A N 1
ATOM 1770 C CA . ASP A 1 225 ? 18.844 -14.062 -0.639 1 94.5 225 ASP A CA 1
ATOM 1771 C C . ASP A 1 225 ? 17.875 -15.227 -0.5 1 94.5 225 ASP A C 1
ATOM 1773 O O . ASP A 1 225 ? 18.25 -16.312 -0.07 1 94.5 225 ASP A O 1
ATOM 1777 N N . ILE A 1 226 ? 16.625 -14.977 -0.831 1 95.94 226 ILE A N 1
ATOM 1778 C CA . ILE A 1 226 ? 15.617 -16.016 -0.812 1 95.94 226 ILE A CA 1
ATOM 1779 C C . ILE A 1 226 ? 15.484 -16.641 -2.203 1 95.94 226 ILE A C 1
ATOM 1781 O O . ILE A 1 226 ? 15.469 -17.859 -2.346 1 95.94 226 ILE A O 1
ATOM 1785 N N . TYR A 1 227 ? 15.461 -15.805 -3.182 1 92.38 227 TYR A N 1
ATOM 1786 C CA . TYR A 1 227 ? 15.188 -16.203 -4.559 1 92.38 227 TYR A CA 1
ATOM 1787 C C . TYR A 1 227 ? 16.234 -17.188 -5.066 1 92.38 227 TYR A C 1
ATOM 1789 O O . TYR A 1 227 ? 15.906 -18.25 -5.582 1 92.38 227 TYR A O 1
ATOM 1797 N N . VAL A 1 228 ? 17.469 -16.875 -4.941 1 88.31 228 VAL A N 1
ATOM 1798 C CA . VAL A 1 228 ? 18.562 -17.594 -5.602 1 88.31 228 VAL A CA 1
ATOM 1799 C C . VAL A 1 228 ? 18.688 -19 -5.008 1 88.31 228 VAL A C 1
ATOM 1801 O O . VAL A 1 228 ? 18.734 -19.984 -5.742 1 88.31 228 VAL A O 1
ATOM 1804 N N . PRO A 1 229 ? 18.625 -19.125 -3.684 1 90.75 229 PRO A N 1
ATOM 1805 C CA . PRO A 1 229 ? 18.781 -20.484 -3.146 1 90.75 229 PRO A CA 1
ATOM 1806 C C . PRO A 1 229 ? 17.578 -21.375 -3.469 1 90.75 229 PRO A C 1
ATOM 1808 O O . PRO A 1 229 ? 17.734 -22.594 -3.588 1 90.75 229 PRO A O 1
ATOM 1811 N N . MET A 1 230 ? 16.422 -20.844 -3.637 1 91.56 230 MET A N 1
ATOM 1812 C CA . MET A 1 230 ? 15.242 -21.672 -3.826 1 91.56 230 MET A CA 1
ATOM 1813 C C . MET A 1 230 ? 14.961 -21.891 -5.309 1 91.56 230 MET A C 1
ATOM 1815 O O . MET A 1 230 ? 14.609 -23 -5.723 1 91.56 230 MET A O 1
ATOM 1819 N N . GLN A 1 231 ? 15.078 -20.906 -6.102 1 85.62 231 GLN A N 1
ATOM 1820 C CA . GLN A 1 231 ? 14.75 -20.953 -7.523 1 85.62 231 GLN A CA 1
ATOM 1821 C C . GLN A 1 231 ? 16 -21.156 -8.367 1 85.62 231 GLN A C 1
ATOM 1823 O O . GLN A 1 231 ? 15.945 -21.75 -9.445 1 85.62 231 GLN A O 1
ATOM 1828 N N . GLY A 1 232 ? 17.156 -20.656 -7.902 1 79 232 GLY A N 1
ATOM 1829 C CA . GLY A 1 232 ? 18.375 -20.609 -8.695 1 79 232 GLY A CA 1
ATOM 1830 C C . GLY A 1 232 ? 18.594 -19.25 -9.359 1 79 232 GLY A C 1
ATOM 1831 O O . GLY A 1 232 ? 17.672 -18.438 -9.43 1 79 232 GLY A O 1
ATOM 1832 N N . PRO A 1 233 ? 19.719 -19.047 -9.859 1 67.88 233 PRO A N 1
ATOM 1833 C CA . PRO A 1 233 ? 20.094 -17.734 -10.383 1 67.88 233 PRO A CA 1
ATOM 1834 C C . PRO A 1 233 ? 19.469 -17.453 -11.75 1 67.88 233 PRO A C 1
ATOM 1836 O O . PRO A 1 233 ? 19.422 -16.297 -12.188 1 67.88 233 PRO A O 1
ATOM 1839 N N . SER A 1 234 ? 19.078 -18.547 -12.32 1 62.75 234 SER A N 1
ATOM 1840 C CA . SER A 1 234 ? 18.594 -18.375 -13.688 1 62.75 234 SER A CA 1
ATOM 1841 C C . SER A 1 234 ? 17.078 -18.219 -13.727 1 62.75 234 SER A C 1
ATOM 1843 O O . SER A 1 234 ? 16.359 -18.906 -12.984 1 62.75 234 SER A O 1
ATOM 1845 N N . GLU A 1 235 ? 16.594 -17.312 -14.578 1 64.25 235 GLU A N 1
ATOM 1846 C CA . GLU A 1 235 ? 15.156 -17.172 -14.797 1 64.25 235 GLU A CA 1
ATOM 1847 C C . GLU A 1 235 ? 14.664 -18.141 -15.867 1 64.25 235 GLU A C 1
ATOM 1849 O O . GLU A 1 235 ? 13.461 -18.266 -16.094 1 64.25 235 GLU A O 1
ATOM 1854 N N . MET A 1 236 ? 15.523 -18.812 -16.438 1 67.88 236 MET A N 1
ATOM 1855 C CA . MET A 1 236 ? 15.156 -19.75 -17.5 1 67.88 236 MET A CA 1
ATOM 1856 C C . MET A 1 236 ? 15.008 -21.172 -16.953 1 67.88 236 MET A C 1
ATOM 1858 O O . MET A 1 236 ? 14.875 -22.125 -17.719 1 67.88 236 MET A O 1
ATOM 1862 N N . GLY A 1 237 ? 14.922 -21.266 -15.711 1 73.94 237 GLY A N 1
ATOM 1863 C CA . GLY A 1 237 ? 14.734 -22.562 -15.109 1 73.94 237 GLY A CA 1
ATOM 1864 C C . GLY A 1 237 ? 15.258 -22.656 -13.688 1 73.94 237 GLY A C 1
ATOM 1865 O O . GLY A 1 237 ? 15.906 -21.719 -13.203 1 73.94 237 GLY A O 1
ATOM 1866 N N . MET A 1 238 ? 14.766 -23.703 -13.031 1 82.44 238 MET A N 1
ATOM 1867 C CA . MET A 1 238 ? 15.297 -24.047 -11.711 1 82.44 238 MET A CA 1
ATOM 1868 C C . MET A 1 238 ? 16.5 -24.969 -11.828 1 82.44 238 MET A C 1
ATOM 1870 O O . MET A 1 238 ? 16.391 -26.094 -12.297 1 82.44 238 MET A O 1
ATOM 1874 N N . ALA A 1 239 ? 17.703 -24.391 -11.562 1 74.12 239 ALA A N 1
ATOM 1875 C CA . ALA A 1 239 ? 18.906 -25.141 -11.867 1 74.12 239 ALA A CA 1
ATOM 1876 C C . ALA A 1 239 ? 19.875 -25.125 -10.688 1 74.12 239 ALA A C 1
ATOM 1878 O O . ALA A 1 239 ? 19.609 -24.484 -9.664 1 74.12 239 ALA A O 1
ATOM 1879 N N . GLY A 1 240 ? 20.781 -25.969 -10.875 1 76.81 240 GLY A N 1
ATOM 1880 C CA . GLY A 1 240 ? 21.844 -26 -9.891 1 76.81 240 GLY A CA 1
ATOM 1881 C C . GLY A 1 240 ? 21.406 -26.562 -8.555 1 76.81 240 GLY A C 1
ATOM 1882 O O . GLY A 1 240 ? 20.828 -27.641 -8.492 1 76.81 240 GLY A O 1
ATOM 1883 N N . ASP A 1 241 ? 21.719 -25.797 -7.52 1 81.94 241 ASP A N 1
ATOM 1884 C CA . ASP A 1 241 ? 21.438 -26.234 -6.152 1 81.94 241 ASP A CA 1
ATOM 1885 C C . ASP A 1 241 ? 20.125 -25.656 -5.633 1 81.94 241 ASP A C 1
ATOM 1887 O O . ASP A 1 241 ? 19.906 -25.609 -4.422 1 81.94 241 ASP A O 1
ATOM 1891 N N . ALA A 1 242 ? 19.344 -25.297 -6.59 1 89.75 242 ALA A N 1
ATOM 1892 C CA . ALA A 1 242 ? 18.047 -24.766 -6.176 1 89.75 242 ALA A CA 1
ATOM 1893 C C . ALA A 1 242 ? 17.25 -25.797 -5.391 1 89.75 242 ALA A C 1
ATOM 1895 O O . ALA A 1 242 ? 17.141 -26.953 -5.812 1 89.75 242 ALA A O 1
ATOM 1896 N N . SER A 1 243 ? 16.672 -25.375 -4.254 1 93.94 243 SER A N 1
ATOM 1897 C CA . SER A 1 243 ? 15.992 -26.328 -3.371 1 93.94 243 SER A CA 1
ATOM 1898 C C . SER A 1 243 ? 14.688 -26.828 -3.99 1 93.94 243 SER A C 1
ATOM 1900 O O . SER A 1 243 ? 14.18 -27.891 -3.615 1 93.94 243 SER A O 1
ATOM 1902 N N . LEU A 1 244 ? 14.188 -26.141 -5.016 1 95.5 244 LEU A N 1
ATOM 1903 C CA . LEU A 1 244 ? 12.891 -26.5 -5.582 1 95.5 244 LEU A CA 1
ATOM 1904 C C . LEU A 1 244 ? 13.055 -27.281 -6.883 1 95.5 244 LEU A C 1
ATOM 1906 O O . LEU A 1 244 ? 12.07 -27.688 -7.504 1 95.5 244 LEU A O 1
ATOM 1910 N N . LYS A 1 245 ? 14.227 -27.594 -7.328 1 93.06 245 LYS A N 1
ATOM 1911 C CA . LYS A 1 245 ? 14.516 -28.078 -8.68 1 93.06 245 LYS A CA 1
ATOM 1912 C C . LYS A 1 245 ? 13.844 -29.422 -8.93 1 93.06 245 LYS A C 1
ATOM 1914 O O . LYS A 1 245 ? 13.539 -29.766 -10.07 1 93.06 245 LYS A O 1
ATOM 1919 N N . ASP A 1 246 ? 13.609 -30.172 -7.785 1 95.12 246 ASP A N 1
ATOM 1920 C CA . ASP A 1 246 ? 13.047 -31.5 -7.961 1 95.12 246 ASP A CA 1
ATOM 1921 C C . ASP A 1 246 ? 11.594 -31.562 -7.496 1 95.12 246 ASP A C 1
ATOM 1923 O O . ASP A 1 246 ? 11.008 -32.625 -7.383 1 95.12 246 ASP A O 1
ATOM 1927 N N . TRP A 1 247 ? 11.047 -30.406 -7.164 1 97.62 247 TRP A N 1
ATOM 1928 C CA . TRP A 1 247 ? 9.664 -30.344 -6.684 1 97.62 247 TRP A CA 1
ATOM 1929 C C . TRP A 1 247 ? 8.695 -30.844 -7.754 1 97.62 247 TRP A C 1
ATOM 1931 O O . TRP A 1 247 ? 8.758 -30.406 -8.906 1 97.62 247 TRP A O 1
ATOM 1941 N N . ASP A 1 248 ? 7.848 -31.812 -7.441 1 98.56 248 ASP A N 1
ATOM 1942 C CA . ASP A 1 248 ? 6.871 -32.375 -8.359 1 98.56 248 ASP A CA 1
ATOM 1943 C C . ASP A 1 248 ? 5.617 -32.844 -7.613 1 98.56 248 ASP A C 1
ATOM 1945 O O . ASP A 1 248 ? 5.676 -33.75 -6.777 1 98.56 248 ASP A O 1
ATOM 1949 N N . ARG A 1 249 ? 4.508 -32.188 -7.949 1 98.81 249 ARG A N 1
ATOM 1950 C CA . ARG A 1 249 ? 3.248 -32.531 -7.289 1 98.81 249 ARG A CA 1
ATOM 1951 C C . ARG A 1 249 ? 2.143 -32.781 -8.305 1 98.81 249 ARG A C 1
ATOM 1953 O O . ARG A 1 249 ? 0.958 -32.719 -7.973 1 98.81 249 ARG A O 1
ATOM 1960 N N . PHE A 1 250 ? 2.508 -33.031 -9.539 1 98.81 250 PHE A N 1
ATOM 1961 C CA . PHE A 1 250 ? 1.509 -33.219 -10.586 1 98.81 250 PHE A CA 1
ATOM 1962 C C . PHE A 1 250 ? 0.562 -34.375 -10.227 1 98.81 250 PHE A C 1
ATOM 1964 O O . PHE A 1 250 ? -0.659 -34.219 -10.312 1 98.81 250 PHE A O 1
ATOM 1971 N N . ASP A 1 251 ? 1.099 -35.469 -9.781 1 98.56 251 ASP A N 1
ATOM 1972 C CA . ASP A 1 251 ? 0.282 -36.625 -9.469 1 98.56 251 ASP A CA 1
ATOM 1973 C C . ASP A 1 251 ? -0.526 -36.406 -8.195 1 98.56 251 ASP A C 1
ATOM 1975 O O . ASP A 1 251 ? -1.532 -37.094 -7.965 1 98.56 251 ASP A O 1
ATOM 1979 N N . ASP A 1 252 ? -0.13 -35.5 -7.363 1 98.75 252 ASP A N 1
ATOM 1980 C CA . ASP A 1 252 ? -0.797 -35.25 -6.094 1 98.75 252 ASP A CA 1
ATOM 1981 C C . ASP A 1 252 ? -2.004 -34.312 -6.293 1 98.75 252 ASP A C 1
ATOM 1983 O O . ASP A 1 252 ? -2.834 -34.188 -5.391 1 98.75 252 ASP A O 1
ATOM 1987 N N . LEU A 1 253 ? -2.182 -33.719 -7.453 1 98.81 253 LEU A N 1
ATOM 1988 C CA . LEU A 1 253 ? -3.256 -32.75 -7.715 1 98.81 253 LEU A CA 1
ATOM 1989 C C . LEU A 1 253 ? -4.617 -33.406 -7.492 1 98.81 253 LEU A C 1
ATOM 1991 O O . LEU A 1 253 ? -5.574 -32.719 -7.098 1 98.81 253 LEU A O 1
ATOM 1995 N N . VAL A 1 254 ? -4.703 -34.656 -7.664 1 98.56 254 VAL A N 1
ATOM 1996 C CA . VAL A 1 254 ? -5.961 -35.406 -7.547 1 98.56 254 VAL A CA 1
ATOM 1997 C C . VAL A 1 254 ? -6.469 -35.312 -6.105 1 98.56 254 VAL A C 1
ATOM 1999 O O . VAL A 1 254 ? -7.66 -35.5 -5.852 1 98.56 254 VAL A O 1
ATOM 2002 N N . SER A 1 255 ? -5.562 -35 -5.176 1 98.56 255 SER A N 1
ATOM 2003 C CA . SER A 1 255 ? -5.941 -34.969 -3.77 1 98.56 255 SER A CA 1
ATOM 2004 C C . SER A 1 255 ? -6.527 -33.625 -3.389 1 98.56 255 SER A C 1
ATOM 2006 O O . SER A 1 255 ? -7.109 -33.469 -2.311 1 98.56 255 SER A O 1
ATOM 2008 N N . ILE A 1 256 ? -6.434 -32.625 -4.211 1 98.75 256 ILE A N 1
ATOM 2009 C CA . ILE A 1 256 ? -7.012 -31.297 -3.973 1 98.75 256 ILE A CA 1
ATOM 2010 C C . ILE A 1 256 ? -8.484 -31.297 -4.387 1 98.75 256 ILE A C 1
ATOM 2012 O O . ILE A 1 256 ? -8.797 -31.172 -5.574 1 98.75 256 ILE A O 1
ATOM 2016 N N . GLU A 1 257 ? -9.359 -31.281 -3.451 1 98.19 257 GLU A N 1
ATOM 2017 C CA . GLU A 1 257 ? -10.758 -31.594 -3.719 1 98.19 257 GLU A CA 1
ATOM 2018 C C . GLU A 1 257 ? -11.586 -30.328 -3.887 1 98.19 257 GLU A C 1
ATOM 2020 O O . GLU A 1 257 ? -12.719 -30.375 -4.367 1 98.19 257 GLU A O 1
ATOM 2025 N N . VAL A 1 258 ? -11.07 -29.203 -3.504 1 98.44 258 VAL A N 1
ATOM 2026 C CA . VAL A 1 258 ? -11.828 -27.969 -3.559 1 98.44 258 VAL A CA 1
ATOM 2027 C C . VAL A 1 258 ? -11.859 -27.438 -4.992 1 98.44 258 VAL A C 1
ATOM 2029 O O . VAL A 1 258 ? -10.969 -27.75 -5.793 1 98.44 258 VAL A O 1
ATOM 2032 N N . PRO A 1 259 ? -12.93 -26.625 -5.363 1 98.81 259 PRO A N 1
ATOM 2033 C CA . PRO A 1 259 ? -12.891 -25.969 -6.672 1 98.81 259 PRO A CA 1
ATOM 2034 C C . PRO A 1 259 ? -11.602 -25.203 -6.906 1 98.81 259 PRO A C 1
ATOM 2036 O O . PRO A 1 259 ? -11.148 -24.453 -6.031 1 98.81 259 PRO A O 1
ATOM 2039 N N . THR A 1 260 ? -10.992 -25.438 -8.031 1 98.94 260 THR A N 1
ATOM 2040 C CA . THR A 1 260 ? -9.688 -24.844 -8.312 1 98.94 260 THR A CA 1
ATOM 2041 C C . THR A 1 260 ? -9.656 -24.25 -9.711 1 98.94 260 THR A C 1
ATOM 2043 O O . THR A 1 260 ? -10.039 -24.906 -10.68 1 98.94 260 THR A O 1
ATOM 2046 N N . LEU A 1 261 ? -9.289 -23.016 -9.789 1 99 261 LEU A N 1
ATOM 2047 C CA . LEU A 1 261 ? -9.023 -22.359 -11.062 1 99 261 LEU A CA 1
ATOM 2048 C C . LEU A 1 261 ? -7.535 -22.359 -11.383 1 99 261 LEU A C 1
ATOM 2050 O O . LEU A 1 261 ? -6.723 -21.891 -10.578 1 99 261 LEU A O 1
ATOM 2054 N N . VAL A 1 262 ? -7.145 -22.922 -12.484 1 99 262 VAL A N 1
ATOM 2055 C CA . VAL A 1 262 ? -5.777 -22.875 -12.992 1 99 262 VAL A CA 1
ATOM 2056 C C . VAL A 1 262 ? -5.676 -21.844 -14.109 1 99 262 VAL A C 1
ATOM 2058 O O . VAL A 1 262 ? -6.398 -21.922 -15.109 1 99 262 VAL A O 1
ATOM 2061 N N . ILE A 1 263 ? -4.824 -20.906 -13.945 1 99 263 ILE A N 1
ATOM 2062 C CA . ILE A 1 263 ? -4.672 -19.844 -14.938 1 99 263 ILE A CA 1
ATOM 2063 C C . ILE A 1 263 ? -3.342 -20.016 -15.664 1 99 263 ILE A C 1
ATOM 2065 O O . ILE A 1 263 ? -2.285 -20.094 -15.031 1 99 263 ILE A O 1
ATOM 2069 N N . GLY A 1 264 ? -3.359 -20.141 -16.906 1 98.81 264 GLY A N 1
ATOM 2070 C CA . GLY A 1 264 ? -2.195 -20.172 -17.766 1 98.81 264 GLY A CA 1
ATOM 2071 C C . GLY A 1 264 ? -2.236 -19.094 -18.844 1 98.81 264 GLY A C 1
ATOM 2072 O O . GLY A 1 264 ? -3.264 -18.438 -19.047 1 98.81 264 GLY A O 1
ATOM 2073 N N . ALA A 1 265 ? -1.126 -18.875 -19.5 1 98.88 265 ALA A N 1
ATOM 2074 C CA . ALA A 1 265 ? -1.025 -17.891 -20.562 1 98.88 265 ALA A CA 1
ATOM 2075 C C . ALA A 1 265 ? -0.185 -18.422 -21.719 1 98.88 265 ALA A C 1
ATOM 2077 O O . ALA A 1 265 ? 0.757 -19.188 -21.516 1 98.88 265 ALA A O 1
ATOM 2078 N N . THR A 1 266 ? -0.495 -17.984 -22.906 1 98.5 266 THR A N 1
ATOM 2079 C CA . THR A 1 266 ? 0.089 -18.516 -24.125 1 98.5 266 THR A CA 1
ATOM 2080 C C . THR A 1 266 ? 1.593 -18.266 -24.172 1 98.5 266 THR A C 1
ATOM 2082 O O . THR A 1 266 ? 2.359 -19.109 -24.641 1 98.5 266 THR A O 1
ATOM 2085 N N . HIS A 1 267 ? 2.027 -17.172 -23.688 1 97.12 267 HIS A N 1
ATOM 2086 C CA . HIS A 1 267 ? 3.424 -16.781 -23.812 1 97.12 267 HIS A CA 1
ATOM 2087 C C . HIS A 1 267 ? 4.156 -16.859 -22.484 1 97.12 267 HIS A C 1
ATOM 2089 O O . HIS A 1 267 ? 5.211 -16.25 -22.312 1 97.12 267 HIS A O 1
ATOM 2095 N N . ASP A 1 268 ? 3.57 -17.594 -21.578 1 97.56 268 ASP A N 1
ATOM 2096 C CA . ASP A 1 268 ? 4.094 -17.766 -20.219 1 97.56 268 ASP A CA 1
ATOM 2097 C C . ASP A 1 268 ? 5.363 -18.625 -20.219 1 97.56 268 ASP A C 1
ATOM 2099 O O . ASP A 1 268 ? 5.598 -19.391 -21.156 1 97.56 268 ASP A O 1
ATOM 2103 N N . THR A 1 269 ? 6.141 -18.406 -19.219 1 95.38 269 THR A N 1
ATOM 2104 C CA . THR A 1 269 ? 7.25 -19.328 -18.969 1 95.38 269 THR A CA 1
ATOM 2105 C C . THR A 1 269 ? 6.734 -20.688 -18.5 1 95.38 269 THR A C 1
ATOM 2107 O O . THR A 1 269 ? 7.477 -21.672 -18.5 1 95.38 269 THR A O 1
ATOM 2110 N N . MET A 1 270 ? 5.535 -20.75 -18.078 1 97.56 270 MET A N 1
ATOM 2111 C CA . MET A 1 270 ? 4.848 -22 -17.781 1 97.56 270 MET A CA 1
ATOM 2112 C C . MET A 1 270 ? 4.176 -22.562 -19.031 1 97.56 270 MET A C 1
ATOM 2114 O O . MET A 1 270 ? 3.6 -21.812 -19.828 1 97.56 270 MET A O 1
ATOM 2118 N N . ASP A 1 271 ? 4.262 -23.859 -19.203 1 98.19 271 ASP A N 1
ATOM 2119 C CA . ASP A 1 271 ? 3.643 -24.531 -20.328 1 98.19 271 ASP A CA 1
ATOM 2120 C C . ASP A 1 271 ? 2.119 -24.484 -20.234 1 98.19 271 ASP A C 1
ATOM 2122 O O . ASP A 1 271 ? 1.529 -25.125 -19.359 1 98.19 271 ASP A O 1
ATOM 2126 N N . PRO A 1 272 ? 1.48 -23.75 -21.203 1 98.56 272 PRO A N 1
ATOM 2127 C CA . PRO A 1 272 ? 0.02 -23.688 -21.125 1 98.56 272 PRO A CA 1
ATOM 2128 C C . PRO A 1 272 ? -0.645 -25.047 -21.234 1 98.56 272 PRO A C 1
ATOM 2130 O O . PRO A 1 272 ? -1.702 -25.281 -20.641 1 98.56 272 PRO A O 1
ATOM 2133 N N . ASP A 1 273 ? -0.019 -25.953 -21.953 1 98.62 273 ASP A N 1
ATOM 2134 C CA . ASP A 1 273 ? -0.571 -27.312 -22.047 1 98.62 273 ASP A CA 1
ATOM 2135 C C . ASP A 1 273 ? -0.483 -28.031 -20.703 1 98.62 273 ASP A C 1
ATOM 2137 O O . ASP A 1 273 ? -1.397 -28.766 -20.328 1 98.62 273 ASP A O 1
ATOM 2141 N N . HIS A 1 274 ? 0.654 -27.891 -20.062 1 98.81 274 HIS A N 1
ATOM 2142 C CA . HIS A 1 274 ? 0.773 -28.469 -18.734 1 98.81 274 HIS A CA 1
ATOM 2143 C C . HIS A 1 274 ? -0.286 -27.891 -17.797 1 98.81 274 HIS A C 1
ATOM 2145 O O . HIS A 1 274 ? -0.876 -28.625 -17 1 98.81 274 HIS A O 1
ATOM 2151 N N . MET A 1 275 ? -0.501 -26.609 -17.844 1 98.88 275 MET A N 1
ATOM 2152 C CA . MET A 1 275 ? -1.504 -25.953 -17 1 98.88 275 MET A CA 1
ATOM 2153 C C . MET A 1 275 ? -2.891 -26.531 -17.266 1 98.88 275 MET A C 1
ATOM 2155 O O . MET A 1 275 ? -3.66 -26.766 -16.328 1 98.88 275 MET A O 1
ATOM 2159 N N . ARG A 1 276 ? -3.219 -26.688 -18.516 1 98.81 276 ARG A N 1
ATOM 2160 C CA . ARG A 1 276 ? -4.488 -27.312 -18.875 1 98.81 276 ARG A CA 1
ATOM 2161 C C . ARG A 1 276 ? -4.598 -28.703 -18.297 1 98.81 276 ARG A C 1
ATOM 2163 O O . ARG A 1 276 ? -5.641 -29.078 -17.75 1 98.81 276 ARG A O 1
ATOM 2170 N N . GLN A 1 277 ? -3.512 -29.484 -18.422 1 98.88 277 GLN A N 1
ATOM 2171 C CA . GLN A 1 277 ? -3.488 -30.844 -17.875 1 98.88 277 GLN A CA 1
ATOM 2172 C C . GLN A 1 277 ? -3.691 -30.828 -16.359 1 98.88 277 GLN A C 1
ATOM 2174 O O . GLN A 1 277 ? -4.312 -31.734 -15.812 1 98.88 277 GLN A O 1
ATOM 2179 N N . MET A 1 278 ? -3.117 -29.828 -15.672 1 98.94 278 MET A N 1
ATOM 2180 C CA . MET A 1 278 ? -3.332 -29.688 -14.242 1 98.94 278 MET A CA 1
ATOM 2181 C C . MET A 1 278 ? -4.816 -29.547 -13.922 1 98.94 278 MET A C 1
ATOM 2183 O O . MET A 1 278 ? -5.332 -30.203 -13.023 1 98.94 278 MET A O 1
ATOM 2187 N N . ALA A 1 279 ? -5.488 -28.672 -14.656 1 98.88 279 ALA A N 1
ATOM 2188 C CA . ALA A 1 279 ? -6.914 -28.453 -14.43 1 98.88 279 ALA A CA 1
ATOM 2189 C C . ALA A 1 279 ? -7.703 -29.734 -14.633 1 98.88 279 ALA A C 1
ATOM 2191 O O . ALA A 1 279 ? -8.656 -30.016 -13.891 1 98.88 279 ALA A O 1
ATOM 2192 N N . GLU A 1 280 ? -7.297 -30.516 -15.602 1 98.62 280 GLU A N 1
ATOM 2193 C CA . GLU A 1 280 ? -7.969 -31.766 -15.906 1 98.62 280 GLU A CA 1
ATOM 2194 C C . GLU A 1 280 ? -7.734 -32.812 -14.812 1 98.62 280 GLU A C 1
ATOM 2196 O O . GLU A 1 280 ? -8.578 -33.656 -14.578 1 98.62 280 GLU A O 1
ATOM 2201 N N . ARG A 1 281 ? -6.586 -32.719 -14.219 1 98.62 281 ARG A N 1
ATOM 2202 C CA . ARG A 1 281 ? -6.207 -33.688 -13.188 1 98.62 281 ARG A CA 1
ATOM 2203 C C . ARG A 1 281 ? -6.902 -33.375 -11.867 1 98.62 281 ARG A C 1
ATOM 2205 O O . ARG A 1 281 ? -7.109 -34.25 -11.047 1 98.62 281 ARG A O 1
ATOM 2212 N N . LEU A 1 282 ? -7.223 -32.125 -11.602 1 98.81 282 LEU A N 1
ATOM 2213 C CA . LEU A 1 282 ? -7.938 -31.719 -10.406 1 98.81 282 LEU A CA 1
ATOM 2214 C C . LEU A 1 282 ? -9.391 -32.188 -10.445 1 98.81 282 LEU A C 1
ATOM 2216 O O . LEU A 1 282 ? -10.07 -32 -11.461 1 98.81 282 LEU A O 1
ATOM 2220 N N . PRO A 1 283 ? -9.953 -32.75 -9.352 1 98.75 283 PRO A N 1
ATOM 2221 C CA . PRO A 1 283 ? -11.328 -33.219 -9.328 1 98.75 283 PRO A CA 1
ATOM 2222 C C . PRO A 1 283 ? -12.344 -32.156 -9.711 1 98.75 283 PRO A C 1
ATOM 2224 O O . PRO A 1 283 ? -13.344 -32.438 -10.375 1 98.75 283 PRO A O 1
ATOM 2227 N N . GLN A 1 284 ? -12.102 -30.922 -9.266 1 98.56 284 GLN A N 1
ATOM 2228 C CA . GLN A 1 284 ? -12.969 -29.797 -9.57 1 98.56 284 GLN A CA 1
ATOM 2229 C C . GLN A 1 284 ? -12.172 -28.656 -10.211 1 98.56 284 GLN A C 1
ATOM 2231 O O . GLN A 1 284 ? -12.297 -27.5 -9.797 1 98.56 284 GLN A O 1
ATOM 2236 N N . GLY A 1 285 ? -11.398 -29 -11.211 1 98.81 285 GLY A N 1
ATOM 2237 C CA . GLY A 1 285 ? -10.516 -28.031 -11.844 1 98.81 285 GLY A CA 1
ATOM 2238 C C . GLY A 1 285 ? -11.172 -27.281 -12.992 1 98.81 285 GLY A C 1
ATOM 2239 O O . GLY A 1 285 ? -11.977 -27.859 -13.734 1 98.81 285 GLY A O 1
ATOM 2240 N N . GLN A 1 286 ? -10.906 -26.016 -13.117 1 98.81 286 GLN A N 1
ATOM 2241 C CA . GLN A 1 286 ? -11.211 -25.156 -14.242 1 98.81 286 GLN A CA 1
ATOM 2242 C C . GLN A 1 286 ? -9.938 -24.516 -14.812 1 98.81 286 GLN A C 1
ATOM 2244 O O . GLN A 1 286 ? -9 -24.234 -14.07 1 98.81 286 GLN A O 1
ATOM 2249 N N . PHE A 1 287 ? -9.969 -24.375 -16.141 1 98.88 287 PHE A N 1
ATOM 2250 C CA . PHE A 1 287 ? -8.797 -23.797 -16.797 1 98.88 287 PHE A CA 1
ATOM 2251 C C . PHE A 1 287 ? -9.156 -22.469 -17.453 1 98.88 287 PHE A C 1
ATOM 2253 O O . PHE A 1 287 ? -10.164 -22.359 -18.156 1 98.88 287 PHE A O 1
ATOM 2260 N N . LEU A 1 288 ? -8.422 -21.438 -17.188 1 98.94 288 LEU A N 1
ATOM 2261 C CA . LEU A 1 288 ? -8.477 -20.141 -17.859 1 98.94 288 LEU A CA 1
ATOM 2262 C C . LEU A 1 288 ? -7.199 -19.875 -18.656 1 98.94 288 LEU A C 1
ATOM 2264 O O . LEU A 1 288 ? -6.109 -19.828 -18.078 1 98.94 288 LEU A O 1
ATOM 2268 N N . LEU A 1 289 ? -7.262 -19.781 -19.906 1 98.94 289 LEU A N 1
ATOM 2269 C CA . LEU A 1 289 ? -6.137 -19.375 -20.734 1 98.94 289 LEU A CA 1
ATOM 2270 C C . LEU A 1 289 ? -6.168 -17.875 -21.016 1 98.94 289 LEU A C 1
ATOM 2272 O O . LEU A 1 289 ? -7.203 -17.328 -21.406 1 98.94 289 LEU A O 1
ATOM 2276 N N . CYS A 1 290 ? -5.129 -17.219 -20.734 1 98.94 290 CYS A N 1
ATOM 2277 C CA . CYS A 1 290 ? -4.898 -15.867 -21.234 1 98.94 290 CYS A CA 1
ATOM 2278 C C . CYS A 1 290 ? -4.137 -15.898 -22.562 1 98.94 290 CYS A C 1
ATOM 2280 O O . CYS A 1 290 ? -2.912 -16.016 -22.562 1 98.94 290 CYS A O 1
ATOM 2282 N N . PRO A 1 291 ? -4.816 -15.719 -23.625 1 98.81 291 PRO A N 1
ATOM 2283 C CA . PRO A 1 291 ? -4.203 -16.016 -24.922 1 98.81 291 PRO A CA 1
ATOM 2284 C C . PRO A 1 291 ? -3.119 -15.008 -25.297 1 98.81 291 PRO A C 1
ATOM 2286 O O . PRO A 1 291 ? -2.219 -15.328 -26.078 1 98.81 291 PRO A O 1
ATOM 2289 N N . ASN A 1 292 ? -3.197 -13.828 -24.812 1 98.31 292 ASN A N 1
ATOM 2290 C CA . ASN A 1 292 ? -2.221 -12.805 -25.172 1 98.31 292 ASN A CA 1
ATOM 2291 C C . ASN A 1 292 ? -1.209 -12.578 -24.047 1 98.31 292 ASN A C 1
ATOM 2293 O O . ASN A 1 292 ? -0.332 -11.719 -24.172 1 98.31 292 ASN A O 1
ATOM 2297 N N . GLY A 1 293 ? -1.378 -13.352 -23 1 98.44 293 GLY A N 1
ATOM 2298 C CA . GLY A 1 293 ? -0.629 -13.07 -21.781 1 98.44 293 GLY A CA 1
ATOM 2299 C C . GLY A 1 293 ? 0.645 -13.883 -21.672 1 98.44 293 GLY A C 1
ATOM 2300 O O . GLY A 1 293 ? 0.85 -14.836 -22.422 1 98.44 293 GLY A O 1
ATOM 2301 N N . SER A 1 294 ? 1.47 -13.445 -20.781 1 98.12 294 SER A N 1
ATOM 2302 C CA . SER A 1 294 ? 2.695 -14.117 -20.359 1 98.12 294 SER A CA 1
ATOM 2303 C C . SER A 1 294 ? 2.631 -14.516 -18.891 1 98.12 294 SER A C 1
ATOM 2305 O O . SER A 1 294 ? 1.568 -14.891 -18.391 1 98.12 294 SER A O 1
ATOM 2307 N N . HIS A 1 295 ? 3.85 -14.555 -18.188 1 97.75 295 HIS A N 1
ATOM 2308 C CA . HIS A 1 295 ? 3.902 -15 -16.797 1 97.75 295 HIS A CA 1
ATOM 2309 C C . HIS A 1 295 ? 3.1 -14.07 -15.883 1 97.75 295 HIS A C 1
ATOM 2311 O O . HIS A 1 295 ? 2.555 -14.508 -14.867 1 97.75 295 HIS A O 1
ATOM 2317 N N . MET A 1 296 ? 3.064 -12.836 -16.219 1 98.5 296 MET A N 1
ATOM 2318 C CA . MET A 1 296 ? 2.281 -11.852 -15.477 1 98.5 296 MET A CA 1
ATOM 2319 C C . MET A 1 296 ? 1.052 -11.422 -16.281 1 98.5 296 MET A C 1
ATOM 2321 O O . MET A 1 296 ? 0.803 -10.227 -16.438 1 98.5 296 MET A O 1
ATOM 2325 N N . CYS A 1 297 ? 0.304 -12.367 -16.641 1 98.81 297 CYS A N 1
ATOM 2326 C CA . CYS A 1 297 ? -0.837 -12.133 -17.516 1 98.81 297 CYS A CA 1
ATOM 2327 C C . CYS A 1 297 ? -1.931 -11.359 -16.797 1 98.81 297 CYS A C 1
ATOM 2329 O O . CYS A 1 297 ? -2.865 -10.859 -17.422 1 98.81 297 CYS A O 1
ATOM 2331 N N . MET A 1 298 ? -1.818 -11.109 -15.484 1 98.88 298 MET A N 1
ATOM 2332 C CA . MET A 1 298 ? -2.717 -10.188 -14.797 1 98.88 298 MET A CA 1
ATOM 2333 C C . MET A 1 298 ? -2.465 -8.75 -15.242 1 98.88 298 MET A C 1
ATOM 2335 O O . MET A 1 298 ? -3.273 -7.859 -14.969 1 98.88 298 MET A O 1
ATOM 2339 N N . TYR A 1 299 ? -1.386 -8.516 -15.938 1 98.69 299 TYR A N 1
ATOM 2340 C CA . TYR A 1 299 ? -1.073 -7.199 -16.484 1 98.69 299 TYR A CA 1
ATOM 2341 C C . TYR A 1 299 ? -1.189 -7.188 -18 1 98.69 299 TYR A C 1
ATOM 2343 O O . TYR A 1 299 ? -1.886 -6.344 -18.562 1 98.69 299 TYR A O 1
ATOM 2351 N N . ASP A 1 300 ? -0.588 -8.141 -18.734 1 98.69 300 ASP A N 1
ATOM 2352 C CA . ASP A 1 300 ? -0.454 -8.047 -20.188 1 98.69 300 ASP A CA 1
ATOM 2353 C C . ASP A 1 300 ? -1.622 -8.734 -20.891 1 98.69 300 ASP A C 1
ATOM 2355 O O . ASP A 1 300 ? -1.7 -8.727 -22.125 1 98.69 300 ASP A O 1
ATOM 2359 N N . ASP A 1 301 ? -2.488 -9.312 -20.234 1 98.75 301 ASP A N 1
ATOM 2360 C CA . ASP A 1 301 ? -3.805 -9.773 -20.672 1 98.75 301 ASP A CA 1
ATOM 2361 C C . ASP A 1 301 ? -4.84 -9.594 -19.562 1 98.75 301 ASP A C 1
ATOM 2363 O O . ASP A 1 301 ? -5.582 -10.523 -19.234 1 98.75 301 ASP A O 1
ATOM 2367 N N . GLN A 1 302 ? -4.867 -8.398 -19.047 1 98.5 302 GLN A N 1
ATOM 2368 C CA . GLN A 1 302 ? -5.512 -8.062 -17.781 1 98.5 302 GLN A CA 1
ATOM 2369 C C . GLN A 1 302 ? -7.02 -8.281 -17.859 1 98.5 302 GLN A C 1
ATOM 2371 O O . GLN A 1 302 ? -7.613 -8.852 -16.953 1 98.5 302 GLN A O 1
ATOM 2376 N N . ALA A 1 303 ? -7.691 -7.836 -18.922 1 97.94 303 ALA A N 1
ATOM 2377 C CA . ALA A 1 303 ? -9.141 -7.973 -19.047 1 97.94 303 ALA A CA 1
ATOM 2378 C C . ALA A 1 303 ? -9.555 -9.438 -18.984 1 97.94 303 ALA A C 1
ATOM 2380 O O . ALA A 1 303 ? -10.508 -9.789 -18.281 1 97.94 303 ALA A O 1
ATOM 2381 N N . THR A 1 304 ? -8.82 -10.32 -19.703 1 98.81 304 THR A N 1
ATOM 2382 C CA . THR A 1 304 ? -9.117 -11.75 -19.703 1 98.81 304 THR A CA 1
ATOM 2383 C C . THR A 1 304 ? -8.891 -12.359 -18.328 1 98.81 304 THR A C 1
ATOM 2385 O O . THR A 1 304 ? -9.75 -13.07 -17.797 1 98.81 304 THR A O 1
ATOM 2388 N N . TYR A 1 305 ? -7.75 -12.047 -17.781 1 98.94 305 TYR A N 1
ATOM 2389 C CA . TYR A 1 305 ? -7.383 -12.57 -16.469 1 98.94 305 TYR A CA 1
ATOM 2390 C C . TYR A 1 305 ? -8.43 -12.203 -15.414 1 98.94 305 TYR A C 1
ATOM 2392 O O . TYR A 1 305 ? -8.922 -13.07 -14.695 1 98.94 305 TYR A O 1
ATOM 2400 N N . MET A 1 306 ? -8.773 -10.906 -15.344 1 98.81 306 MET A N 1
ATOM 2401 C CA . MET A 1 306 ? -9.648 -10.398 -14.289 1 98.81 306 MET A CA 1
ATOM 2402 C C . MET A 1 306 ? -11.07 -10.898 -14.484 1 98.81 306 MET A C 1
ATOM 2404 O O . MET A 1 306 ? -11.742 -11.258 -13.516 1 98.81 306 MET A O 1
ATOM 2408 N N . ALA A 1 307 ? -11.516 -10.914 -15.727 1 98.69 307 ALA A N 1
ATOM 2409 C CA . ALA A 1 307 ? -12.852 -11.43 -15.984 1 98.69 307 ALA A CA 1
ATOM 2410 C C . ALA A 1 307 ? -12.977 -12.891 -15.555 1 98.69 307 ALA A C 1
ATOM 2412 O O . ALA A 1 307 ? -13.961 -13.273 -14.914 1 98.69 307 ALA A O 1
ATOM 2413 N N . GLY A 1 308 ? -11.992 -13.711 -15.898 1 98.94 308 GLY A N 1
ATOM 2414 C CA . GLY A 1 308 ? -12.008 -15.117 -15.523 1 98.94 308 GLY A CA 1
ATOM 2415 C C . GLY A 1 308 ? -11.922 -15.336 -14.031 1 98.94 308 GLY A C 1
ATOM 2416 O O . GLY A 1 308 ? -12.648 -16.172 -13.477 1 98.94 308 GLY A O 1
ATOM 2417 N N . LEU A 1 309 ? -11.039 -14.602 -13.383 1 98.94 309 LEU A N 1
ATOM 2418 C CA . LEU A 1 309 ? -10.891 -14.719 -11.93 1 98.94 309 LEU A CA 1
ATOM 2419 C C . LEU A 1 309 ? -12.18 -14.336 -11.219 1 98.94 309 LEU A C 1
ATOM 2421 O O . LEU A 1 309 ? -12.641 -15.055 -10.328 1 98.94 309 LEU A O 1
ATOM 2425 N N . ILE A 1 310 ? -12.797 -13.211 -11.594 1 98.75 310 ILE A N 1
ATOM 2426 C CA . ILE A 1 310 ? -14.016 -12.711 -10.961 1 98.75 310 ILE A CA 1
ATOM 2427 C C . ILE A 1 310 ? -15.156 -13.703 -11.18 1 98.75 310 ILE A C 1
ATOM 2429 O O . ILE A 1 310 ? -15.938 -13.969 -10.266 1 98.75 310 ILE A O 1
ATOM 2433 N N . GLU A 1 311 ? -15.242 -14.242 -12.43 1 98.75 311 GLU A N 1
ATOM 2434 C CA . GLU A 1 311 ? -16.266 -15.25 -12.703 1 98.75 311 GLU A CA 1
ATOM 2435 C C . GLU A 1 311 ? -16.125 -16.453 -11.773 1 98.75 311 GLU A C 1
ATOM 2437 O O . GLU A 1 311 ? -17.109 -16.922 -11.203 1 98.75 311 GLU A O 1
ATOM 2442 N N . PHE A 1 312 ? -14.977 -16.938 -11.609 1 98.88 312 PHE A N 1
ATOM 2443 C CA . PHE A 1 312 ? -14.703 -18.094 -10.75 1 98.88 312 PHE A CA 1
ATOM 2444 C C . PHE A 1 312 ? -15.078 -17.781 -9.305 1 98.88 312 PHE A C 1
ATOM 2446 O O . PHE A 1 312 ? -15.773 -18.562 -8.656 1 98.88 312 PHE A O 1
ATOM 2453 N N . LEU A 1 313 ? -14.609 -16.625 -8.75 1 98.69 313 LEU A N 1
ATOM 2454 C CA . LEU A 1 313 ? -14.836 -16.266 -7.355 1 98.69 313 LEU A CA 1
ATOM 2455 C C . LEU A 1 313 ? -16.328 -16.016 -7.094 1 98.69 313 LEU A C 1
ATOM 2457 O O . LEU A 1 313 ? -16.844 -16.391 -6.039 1 98.69 313 LEU A O 1
ATOM 2461 N N . THR A 1 314 ? -17 -15.383 -8.07 1 97.56 314 THR A N 1
ATOM 2462 C CA . THR A 1 314 ? -18.438 -15.141 -7.934 1 97.56 314 THR A CA 1
ATOM 2463 C C . THR A 1 314 ? -19.203 -16.453 -7.906 1 97.56 314 THR A C 1
ATOM 2465 O O . THR A 1 314 ? -20.141 -16.625 -7.113 1 97.56 314 THR A O 1
ATOM 2468 N N . ALA A 1 315 ? -18.781 -17.359 -8.766 1 97.62 315 ALA A N 1
ATOM 2469 C CA . ALA A 1 315 ? -19.422 -18.672 -8.773 1 97.62 315 ALA A CA 1
ATOM 2470 C C . ALA A 1 315 ? -19.219 -19.391 -7.441 1 97.62 315 ALA A C 1
ATOM 2472 O O . ALA A 1 315 ? -20.125 -20.062 -6.953 1 97.62 315 ALA A O 1
ATOM 2473 N N . LEU A 1 316 ? -18.031 -19.281 -6.898 1 97.25 316 LEU A N 1
ATOM 2474 C CA . LEU A 1 316 ? -17.734 -19.891 -5.609 1 97.25 316 LEU A CA 1
ATOM 2475 C C . LEU A 1 316 ? -18.641 -19.328 -4.52 1 97.25 316 LEU A C 1
ATOM 2477 O O . LEU A 1 316 ? -19.109 -20.062 -3.65 1 97.25 316 LEU A O 1
ATOM 2481 N N . ARG A 1 317 ? -18.797 -18.031 -4.555 1 95.19 317 ARG A N 1
ATOM 2482 C CA . ARG A 1 317 ? -19.641 -17.344 -3.566 1 95.19 317 ARG A CA 1
ATOM 2483 C C . ARG A 1 317 ? -21.078 -17.844 -3.648 1 95.19 317 ARG A C 1
ATOM 2485 O O . ARG A 1 317 ? -21.75 -17.984 -2.625 1 95.19 317 ARG A O 1
ATOM 2492 N N . GLU A 1 318 ? -21.531 -18.078 -4.812 1 92.81 318 GLU A N 1
ATOM 2493 C CA . GLU A 1 318 ? -22.922 -18.438 -5.039 1 92.81 318 GLU A CA 1
ATOM 2494 C C . GLU A 1 318 ? -23.172 -19.922 -4.73 1 92.81 318 GLU A C 1
ATOM 2496 O O . GLU A 1 318 ? -24.312 -20.328 -4.516 1 92.81 318 GLU A O 1
ATOM 2501 N N . ARG A 1 319 ? -22.109 -20.641 -4.762 1 86 319 ARG A N 1
ATOM 2502 C CA . ARG A 1 319 ? -22.234 -22.078 -4.496 1 86 319 ARG A CA 1
ATOM 2503 C C . ARG A 1 319 ? -22.469 -22.344 -3.014 1 86 319 ARG A C 1
ATOM 2505 O O . ARG A 1 319 ? -22.812 -23.453 -2.621 1 86 319 ARG A O 1
ATOM 2512 N N . ALA A 1 320 ? -23.672 -21.625 -2.365 1 58.78 320 ALA A N 1
ATOM 2513 C CA . ALA A 1 320 ? -24.016 -21.859 -0.965 1 58.78 320 ALA A CA 1
ATOM 2514 C C . ALA A 1 320 ? -24.188 -23.344 -0.682 1 58.78 320 ALA A C 1
ATOM 2516 O O . ALA A 1 320 ? -24.719 -24.078 -1.516 1 58.78 320 ALA A O 1
ATOM 2517 N N . MET B 1 1 ? -22.812 10.211 -4.727 1 81.56 1 MET B N 1
ATOM 2518 C CA . MET B 1 1 ? -22.281 9.445 -5.855 1 81.56 1 MET B CA 1
ATOM 2519 C C . MET B 1 1 ? -22.547 7.953 -5.68 1 81.56 1 MET B C 1
ATOM 2521 O O . MET B 1 1 ? -22.469 7.43 -4.566 1 81.56 1 MET B O 1
ATOM 2525 N N . ASP B 1 2 ? -22.891 7.34 -6.734 1 92.69 2 ASP B N 1
ATOM 2526 C CA . ASP B 1 2 ? -23.141 5.906 -6.777 1 92.69 2 ASP B CA 1
ATOM 2527 C C . ASP B 1 2 ? -21.859 5.109 -6.52 1 92.69 2 ASP B C 1
ATOM 2529 O O . ASP B 1 2 ? -20.812 5.414 -7.086 1 92.69 2 ASP B O 1
ATOM 2533 N N . LEU B 1 3 ? -21.922 4.164 -5.559 1 96.5 3 LEU B N 1
ATOM 2534 C CA . LEU B 1 3 ? -20.75 3.398 -5.16 1 96.5 3 LEU B CA 1
ATOM 2535 C C . LEU B 1 3 ? -20.25 2.539 -6.316 1 96.5 3 LEU B C 1
ATOM 2537 O O . LEU B 1 3 ? -19.047 2.26 -6.406 1 96.5 3 LEU B O 1
ATOM 2541 N N . HIS B 1 4 ? -21.141 2.113 -7.207 1 96.44 4 HIS B N 1
ATOM 2542 C CA . HIS B 1 4 ? -20.734 1.372 -8.391 1 96.44 4 HIS B CA 1
ATOM 2543 C C . HIS B 1 4 ? -19.812 2.213 -9.273 1 96.44 4 HIS B C 1
ATOM 2545 O O . HIS B 1 4 ? -18.75 1.741 -9.703 1 96.44 4 HIS B O 1
ATOM 2551 N N . ASP B 1 5 ? -20.219 3.436 -9.508 1 96.5 5 ASP B N 1
ATOM 2552 C CA . ASP B 1 5 ? -19.406 4.348 -10.289 1 96.5 5 ASP B CA 1
ATOM 2553 C C . ASP B 1 5 ? -18.078 4.648 -9.578 1 96.5 5 ASP B C 1
ATOM 2555 O O . ASP B 1 5 ? -17.031 4.727 -10.219 1 96.5 5 ASP B O 1
ATOM 2559 N N . TYR B 1 6 ? -18.172 4.812 -8.266 1 97.31 6 TYR B N 1
ATOM 2560 C CA . TYR B 1 6 ? -17 5.105 -7.449 1 97.31 6 TYR B CA 1
ATOM 2561 C C . TYR B 1 6 ? -15.969 3.982 -7.547 1 97.31 6 TYR B C 1
ATOM 2563 O O . TYR B 1 6 ? -14.758 4.238 -7.547 1 97.31 6 TYR B O 1
ATOM 2571 N N . LEU B 1 7 ? -16.438 2.713 -7.688 1 97.56 7 LEU B N 1
ATOM 2572 C CA . LEU B 1 7 ? -15.531 1.573 -7.637 1 97.56 7 LEU B CA 1
ATOM 2573 C C . LEU B 1 7 ? -15.109 1.152 -9.039 1 97.56 7 LEU B C 1
ATOM 2575 O O . LEU B 1 7 ? -14.188 0.351 -9.203 1 97.56 7 LEU B O 1
ATOM 2579 N N . ASP B 1 8 ? -15.758 1.661 -10.086 1 96.06 8 ASP B N 1
ATOM 2580 C CA . ASP B 1 8 ? -15.406 1.32 -11.461 1 96.06 8 ASP B CA 1
ATOM 2581 C C . ASP B 1 8 ? -14.172 2.096 -11.922 1 96.06 8 ASP B C 1
ATOM 2583 O O . ASP B 1 8 ? -14.289 3.215 -12.422 1 96.06 8 ASP B O 1
ATOM 2587 N N . ALA B 1 9 ? -13.078 1.476 -11.82 1 92.88 9 ALA B N 1
ATOM 2588 C CA . ALA B 1 9 ? -11.828 2.133 -12.172 1 92.88 9 ALA B CA 1
ATOM 2589 C C . ALA B 1 9 ? -11.352 1.694 -13.555 1 92.88 9 ALA B C 1
ATOM 2591 O O . ALA B 1 9 ? -10.305 2.148 -14.031 1 92.88 9 ALA B O 1
ATOM 2592 N N . ARG B 1 10 ? -12.047 0.918 -14.352 1 88.25 10 ARG B N 1
ATOM 2593 C CA . ARG B 1 10 ? -11.594 0.255 -15.57 1 88.25 10 ARG B CA 1
ATOM 2594 C C . ARG B 1 10 ? -11.367 1.264 -16.688 1 88.25 10 ARG B C 1
ATOM 2596 O O . ARG B 1 10 ? -10.602 1.005 -17.625 1 88.25 10 ARG B O 1
ATOM 2603 N N . THR B 1 11 ? -11.953 2.412 -16.531 1 87.5 11 THR B N 1
ATOM 2604 C CA . THR B 1 11 ? -11.812 3.402 -17.594 1 87.5 11 THR B CA 1
ATOM 2605 C C . THR B 1 11 ? -10.695 4.391 -17.266 1 87.5 11 THR B C 1
ATOM 2607 O O . THR B 1 11 ? -10.359 5.254 -18.078 1 87.5 11 THR B O 1
ATOM 2610 N N . ARG B 1 12 ? -10.156 4.332 -16.062 1 93.88 12 ARG B N 1
ATOM 2611 C CA . ARG B 1 12 ? -9.07 5.219 -15.672 1 93.88 12 ARG B CA 1
ATOM 2612 C C . ARG B 1 12 ? -7.77 4.836 -16.375 1 93.88 12 ARG B C 1
ATOM 2614 O O . ARG B 1 12 ? -7.496 3.652 -16.578 1 93.88 12 ARG B O 1
ATOM 2621 N N . ASP B 1 13 ? -6.953 5.793 -16.688 1 93.5 13 ASP B N 1
ATOM 2622 C CA . ASP B 1 13 ? -5.715 5.551 -17.422 1 93.5 13 ASP B CA 1
ATOM 2623 C C . ASP B 1 13 ? -4.707 4.797 -16.562 1 93.5 13 ASP B C 1
ATOM 2625 O O . ASP B 1 13 ? -3.721 4.258 -17.062 1 93.5 13 ASP B O 1
ATOM 2629 N N . ASP B 1 14 ? -4.984 4.75 -15.25 1 96.25 14 ASP B N 1
ATOM 2630 C CA . ASP B 1 14 ? -4.07 4.047 -14.359 1 96.25 14 ASP B CA 1
ATOM 2631 C C . ASP B 1 14 ? -4.695 2.75 -13.844 1 96.25 14 ASP B C 1
ATOM 2633 O O . ASP B 1 14 ? -4.305 2.242 -12.797 1 96.25 14 ASP B O 1
ATOM 2637 N N . ALA B 1 15 ? -5.699 2.229 -14.555 1 96.62 15 ALA B N 1
ATOM 2638 C CA . ALA B 1 15 ? -6.348 0.977 -14.172 1 96.62 15 ALA B CA 1
ATOM 2639 C C . ALA B 1 15 ? -5.355 -0.183 -14.188 1 96.62 15 ALA B C 1
ATOM 2641 O O . ALA B 1 15 ? -5.41 -1.066 -13.328 1 96.62 15 ALA B O 1
ATOM 2642 N N . LEU B 1 16 ? -4.418 -0.153 -15.125 1 97.75 16 LEU B N 1
ATOM 2643 C CA . LEU B 1 16 ? -3.451 -1.229 -15.312 1 97.75 16 LEU B CA 1
ATOM 2644 C C . LEU B 1 16 ? -2.629 -1.445 -14.047 1 97.75 16 LEU B C 1
ATOM 2646 O O . LEU B 1 16 ? -2.328 -2.584 -13.688 1 97.75 16 LEU B O 1
ATOM 2650 N N . SER B 1 17 ? -2.342 -0.356 -13.336 1 98.25 17 SER B N 1
ATOM 2651 C CA . SER B 1 17 ? -1.439 -0.405 -12.188 1 98.25 17 SER B CA 1
ATOM 2652 C C . SER B 1 17 ? -2.213 -0.368 -10.875 1 98.25 17 SER B C 1
ATOM 2654 O O . SER B 1 17 ? -1.62 -0.219 -9.805 1 98.25 17 SER B O 1
ATOM 2656 N N . GLY B 1 18 ? -3.525 -0.408 -10.945 1 98.12 18 GLY B N 1
ATOM 2657 C CA . GLY B 1 18 ? -4.328 -0.311 -9.734 1 98.12 18 GLY B CA 1
ATOM 2658 C C . GLY B 1 18 ? -4.328 1.079 -9.125 1 98.12 18 GLY B C 1
ATOM 2659 O O . GLY B 1 18 ? -4.52 1.236 -7.918 1 98.12 18 GLY B O 1
ATOM 2660 N N . GLY B 1 19 ? -4.008 2.113 -9.875 1 98.31 19 GLY B N 1
ATOM 2661 C CA . GLY B 1 19 ? -4.035 3.496 -9.43 1 98.31 19 GLY B CA 1
ATOM 2662 C C . GLY B 1 19 ? -2.656 4.059 -9.141 1 98.31 19 GLY B C 1
ATOM 2663 O O . GLY B 1 19 ? -2.504 5.262 -8.922 1 98.31 19 GLY B O 1
ATOM 2664 N N . ALA B 1 20 ? -1.624 3.197 -9.133 1 98.56 20 ALA B N 1
ATOM 2665 C CA . ALA B 1 20 ? -0.275 3.643 -8.797 1 98.56 20 ALA B CA 1
ATOM 2666 C C . ALA B 1 20 ? 0.393 4.32 -9.984 1 98.56 20 ALA B C 1
ATOM 2668 O O . ALA B 1 20 ? 0.221 3.889 -11.133 1 98.56 20 ALA B O 1
ATOM 2669 N N . ARG B 1 21 ? 1.115 5.395 -9.719 1 97.56 21 ARG B N 1
ATOM 2670 C CA . ARG B 1 21 ? 1.859 6.117 -10.75 1 97.56 21 ARG B CA 1
ATOM 2671 C C . ARG B 1 21 ? 3.24 6.52 -10.242 1 97.56 21 ARG B C 1
ATOM 2673 O O . ARG B 1 21 ? 3.43 6.73 -9.039 1 97.56 21 ARG B O 1
ATOM 2680 N N . ARG B 1 22 ? 4.125 6.535 -11.117 1 97.44 22 ARG B N 1
ATOM 2681 C CA . ARG B 1 22 ? 5.395 7.234 -10.953 1 97.44 22 ARG B CA 1
ATOM 2682 C C . ARG B 1 22 ? 5.418 8.523 -11.773 1 97.44 22 ARG B C 1
ATOM 2684 O O . ARG B 1 22 ? 5.418 8.477 -13 1 97.44 22 ARG B O 1
ATOM 2691 N N . ILE B 1 23 ? 5.438 9.625 -11.133 1 98.31 23 ILE B N 1
ATOM 2692 C CA . ILE B 1 23 ? 5.305 10.93 -11.781 1 98.31 23 ILE B CA 1
ATOM 2693 C C . ILE B 1 23 ? 6.668 11.617 -11.844 1 98.31 23 ILE B C 1
ATOM 2695 O O . ILE B 1 23 ? 7.316 11.812 -10.812 1 98.31 23 ILE B O 1
ATOM 2699 N N . PRO B 1 24 ? 7.109 11.961 -13 1 98.31 24 PRO B N 1
ATOM 2700 C CA . PRO B 1 24 ? 8.352 12.734 -13.086 1 98.31 24 PRO B CA 1
ATOM 2701 C C . PRO B 1 24 ? 8.211 14.148 -12.531 1 98.31 24 PRO B C 1
ATOM 2703 O O . PRO B 1 24 ? 7.188 14.797 -12.75 1 98.31 24 PRO B O 1
ATOM 2706 N N . ILE B 1 25 ? 9.125 14.547 -11.758 1 98.62 25 ILE B N 1
ATOM 2707 C CA . ILE B 1 25 ? 9.203 15.906 -11.242 1 98.62 25 ILE B CA 1
ATOM 2708 C C . ILE B 1 25 ? 10.539 16.531 -11.641 1 98.62 25 ILE B C 1
ATOM 2710 O O . ILE B 1 25 ? 11.594 15.906 -11.5 1 98.62 25 ILE B O 1
ATOM 2714 N N . HIS B 1 26 ? 10.484 17.719 -12.148 1 98.5 26 HIS B N 1
ATOM 2715 C CA . HIS B 1 26 ? 11.688 18.453 -12.523 1 98.5 26 HIS B CA 1
ATOM 2716 C C . HIS B 1 26 ? 12.18 19.328 -11.375 1 98.5 26 HIS B C 1
ATOM 2718 O O . HIS B 1 26 ? 11.398 20.062 -10.773 1 98.5 26 HIS B O 1
ATOM 2724 N N . THR B 1 27 ? 13.453 19.156 -11.047 1 98.25 27 THR B N 1
ATOM 2725 C CA . THR B 1 27 ? 14.102 19.953 -10.008 1 98.25 27 THR B CA 1
ATOM 2726 C C . THR B 1 27 ? 15.359 20.625 -10.555 1 98.25 27 THR B C 1
ATOM 2728 O O . THR B 1 27 ? 15.812 20.312 -11.656 1 98.25 27 THR B O 1
ATOM 2731 N N . PRO B 1 28 ? 15.969 21.531 -9.812 1 96.69 28 PRO B N 1
ATOM 2732 C CA . PRO B 1 28 ? 17.219 22.156 -10.242 1 96.69 28 PRO B CA 1
ATOM 2733 C C . PRO B 1 28 ? 18.359 21.141 -10.352 1 96.69 28 PRO B C 1
ATOM 2735 O O . PRO B 1 28 ? 19.391 21.438 -10.969 1 96.69 28 PRO B O 1
ATOM 2738 N N . ARG B 1 29 ? 18.234 20 -9.766 1 97.69 29 ARG B N 1
ATOM 2739 C CA . ARG B 1 29 ? 19.297 19.016 -9.75 1 97.69 29 ARG B CA 1
ATOM 2740 C C . ARG B 1 29 ? 18.984 17.844 -10.672 1 97.69 29 ARG B C 1
ATOM 2742 O O . ARG B 1 29 ? 19.672 16.828 -10.648 1 97.69 29 ARG B O 1
ATOM 2749 N N . GLY B 1 30 ? 17.922 18 -11.477 1 97.88 30 GLY B N 1
ATOM 2750 C CA . GLY B 1 30 ? 17.562 16.953 -12.414 1 97.88 30 GLY B CA 1
ATOM 2751 C C . GLY B 1 30 ? 16.125 16.469 -12.258 1 97.88 30 GLY B C 1
ATOM 2752 O O . GLY B 1 30 ? 15.344 17.078 -11.516 1 97.88 30 GLY B O 1
ATOM 2753 N N . THR B 1 31 ? 15.805 15.477 -13.031 1 98.44 31 THR B N 1
ATOM 2754 C CA . THR B 1 31 ? 14.461 14.898 -13 1 98.44 31 THR B CA 1
ATOM 2755 C C . THR B 1 31 ? 14.422 13.664 -12.102 1 98.44 31 THR B C 1
ATOM 2757 O O . THR B 1 31 ? 15.312 12.82 -12.172 1 98.44 31 THR B O 1
ATOM 2760 N N . PHE B 1 32 ? 13.477 13.656 -11.211 1 98.5 32 PHE B N 1
ATOM 2761 C CA . PHE B 1 32 ? 13.211 12.523 -10.336 1 98.5 32 PHE B CA 1
ATOM 2762 C C . PHE B 1 32 ? 11.758 12.07 -10.469 1 98.5 32 PHE B C 1
ATOM 2764 O O . PHE B 1 32 ? 10.984 12.664 -11.219 1 98.5 32 PHE B O 1
ATOM 2771 N N . SER B 1 33 ? 11.445 10.977 -9.867 1 98.25 33 SER B N 1
ATOM 2772 C CA . SER B 1 33 ? 10.07 10.5 -9.891 1 98.25 33 SER B CA 1
ATOM 2773 C C . SER B 1 33 ? 9.5 10.383 -8.484 1 98.25 33 SER B C 1
ATOM 2775 O O . SER B 1 33 ? 10.203 9.984 -7.555 1 98.25 33 SER B O 1
ATOM 2777 N N . VAL B 1 34 ? 8.227 10.789 -8.359 1 98.81 34 VAL B N 1
ATOM 2778 C CA . VAL B 1 34 ? 7.516 10.602 -7.102 1 98.81 34 VAL B CA 1
ATOM 2779 C C . VAL B 1 34 ? 6.34 9.648 -7.305 1 98.81 34 VAL B C 1
ATOM 2781 O O . VAL B 1 34 ? 5.832 9.508 -8.422 1 98.81 34 VAL B O 1
ATOM 2784 N N . TRP B 1 35 ? 5.977 9.016 -6.25 1 98.88 35 TRP B N 1
ATOM 2785 C CA . TRP B 1 35 ? 4.953 7.977 -6.285 1 98.88 35 TRP B CA 1
ATOM 2786 C C . TRP B 1 35 ? 3.602 8.523 -5.84 1 98.88 35 TRP B C 1
ATOM 2788 O O . TRP B 1 35 ? 3.521 9.273 -4.863 1 98.88 35 TRP B O 1
ATOM 2798 N N . THR B 1 36 ? 2.514 8.203 -6.559 1 98.81 36 THR B N 1
ATOM 2799 C CA . THR B 1 36 ? 1.14 8.422 -6.121 1 98.81 36 THR B CA 1
ATOM 2800 C C . THR B 1 36 ? 0.302 7.16 -6.32 1 98.81 36 THR B C 1
ATOM 2802 O O . THR B 1 36 ? 0.653 6.297 -7.129 1 98.81 36 THR B O 1
ATOM 2805 N N . LYS B 1 37 ? -0.757 7.066 -5.59 1 98.81 37 LYS B N 1
ATOM 2806 C CA . LYS B 1 37 ? -1.729 6 -5.797 1 98.81 37 LYS B CA 1
ATOM 2807 C C . LYS B 1 37 ? -3.15 6.488 -5.531 1 98.81 37 LYS B C 1
ATOM 2809 O O . LYS B 1 37 ? -3.471 6.895 -4.41 1 98.81 37 LYS B O 1
ATOM 2814 N N . ARG B 1 38 ? -3.932 6.387 -6.52 1 98.31 38 ARG B N 1
ATOM 2815 C CA . ARG B 1 38 ? -5.336 6.781 -6.445 1 98.31 38 ARG B CA 1
ATOM 2816 C C . ARG B 1 38 ? -6.184 5.664 -5.848 1 98.31 38 ARG B C 1
ATOM 2818 O O . ARG B 1 38 ? -5.984 4.488 -6.156 1 98.31 38 ARG B O 1
ATOM 2825 N N . VAL B 1 39 ? -7.07 6.023 -4.945 1 98.38 39 VAL B N 1
ATOM 2826 C CA . VAL B 1 39 ? -8.102 5.117 -4.449 1 98.38 39 VAL B CA 1
ATOM 2827 C C . VAL B 1 39 ? -9.484 5.664 -4.812 1 98.38 39 VAL B C 1
ATOM 2829 O O . VAL B 1 39 ? -9.828 6.789 -4.441 1 98.38 39 VAL B O 1
ATOM 2832 N N . GLY B 1 40 ? -10.211 4.902 -5.543 1 97.69 40 GLY B N 1
ATOM 2833 C CA . GLY B 1 40 ? -11.555 5.297 -5.93 1 97.69 40 GLY B CA 1
ATOM 2834 C C . GLY B 1 40 ? -11.602 6.043 -7.25 1 97.69 40 GLY B C 1
ATOM 2835 O O . GLY B 1 40 ? -10.562 6.363 -7.828 1 97.69 40 GLY B O 1
ATOM 2836 N N . ASN B 1 41 ? -12.812 6.238 -7.738 1 97.19 41 ASN B N 1
ATOM 2837 C CA . ASN B 1 41 ? -13.133 6.965 -8.961 1 97.19 41 ASN B CA 1
ATOM 2838 C C . ASN B 1 41 ? -14.211 8.016 -8.727 1 97.19 41 ASN B C 1
ATOM 2840 O O . ASN B 1 41 ? -15.406 7.723 -8.852 1 97.19 41 ASN B O 1
ATOM 2844 N N . ALA B 1 42 ? -13.836 9.172 -8.344 1 96.5 42 ALA B N 1
ATOM 2845 C CA . ALA B 1 42 ? -14.703 10.32 -8.133 1 96.5 42 ALA B CA 1
ATOM 2846 C C . ALA B 1 42 ? -14.102 11.586 -8.734 1 96.5 42 ALA B C 1
ATOM 2848 O O . ALA B 1 42 ? -13.523 12.414 -8.016 1 96.5 42 ALA B O 1
ATOM 2849 N N . PRO B 1 43 ? -14.273 11.766 -10.023 1 93.69 43 PRO B N 1
ATOM 2850 C CA . PRO B 1 43 ? -13.562 12.82 -10.75 1 93.69 43 PRO B CA 1
ATOM 2851 C C . PRO B 1 43 ? -13.969 14.227 -10.289 1 93.69 43 PRO B C 1
ATOM 2853 O O . PRO B 1 43 ? -13.266 15.195 -10.578 1 93.69 43 PRO B O 1
ATOM 2856 N N . ASP B 1 44 ? -15.031 14.336 -9.508 1 95.25 44 ASP B N 1
ATOM 2857 C CA . ASP B 1 44 ? -15.547 15.648 -9.156 1 95.25 44 ASP B CA 1
ATOM 2858 C C . ASP B 1 44 ? -14.93 16.156 -7.855 1 95.25 44 ASP B C 1
ATOM 2860 O O . ASP B 1 44 ? -15.031 17.344 -7.531 1 95.25 44 ASP B O 1
ATOM 2864 N N . LEU B 1 45 ? -14.305 15.336 -7.129 1 97.56 45 LEU B N 1
ATOM 2865 C CA . LEU B 1 45 ? -13.648 15.711 -5.883 1 97.56 45 LEU B CA 1
ATOM 2866 C C . LEU B 1 45 ? -12.523 14.734 -5.547 1 97.56 45 LEU B C 1
ATOM 2868 O O . LEU B 1 45 ? -12.781 13.609 -5.125 1 97.56 45 LEU B O 1
ATOM 2872 N N . ARG B 1 46 ? -11.344 15.164 -5.648 1 98.5 46 ARG B N 1
ATOM 2873 C CA . ARG B 1 46 ? -10.148 14.344 -5.469 1 98.5 46 ARG B CA 1
ATOM 2874 C C . ARG B 1 46 ? -9.219 14.945 -4.426 1 98.5 46 ARG B C 1
ATOM 2876 O O . ARG B 1 46 ? -8.828 16.109 -4.531 1 98.5 46 ARG B O 1
ATOM 2883 N N . VAL B 1 47 ? -8.898 14.164 -3.377 1 98.94 47 VAL B N 1
ATOM 2884 C CA . VAL B 1 47 ? -8.117 14.656 -2.248 1 98.94 47 VAL B CA 1
ATOM 2885 C C . VAL B 1 47 ? -6.668 14.18 -2.381 1 98.94 47 VAL B C 1
ATOM 2887 O O . VAL B 1 47 ? -6.395 12.977 -2.35 1 98.94 47 VAL B O 1
ATOM 2890 N N . LEU B 1 48 ? -5.719 15.047 -2.609 1 98.94 48 LEU B N 1
ATOM 2891 C CA . LEU B 1 48 ? -4.297 14.727 -2.572 1 98.94 48 LEU B CA 1
ATOM 2892 C C . LEU B 1 48 ? -3.756 14.82 -1.149 1 98.94 48 LEU B C 1
ATOM 2894 O O . LEU B 1 48 ? -3.916 15.852 -0.486 1 98.94 48 LEU B O 1
ATOM 2898 N N . LEU B 1 49 ? -3.129 13.766 -0.64 1 98.94 49 LEU B N 1
ATOM 2899 C CA . LEU B 1 49 ? -2.689 13.68 0.749 1 98.94 49 LEU B CA 1
ATOM 2900 C C . LEU B 1 49 ? -1.222 14.078 0.879 1 98.94 49 LEU B C 1
ATOM 2902 O O . LEU B 1 49 ? -0.35 13.438 0.282 1 98.94 49 LEU B O 1
ATOM 2906 N N . LEU B 1 50 ? -0.962 15.07 1.64 1 98.94 50 LEU B N 1
ATOM 2907 C CA . LEU B 1 50 ? 0.402 15.484 1.953 1 98.94 50 LEU B CA 1
ATOM 2908 C C . LEU B 1 50 ? 0.811 15 3.34 1 98.94 50 LEU B C 1
ATOM 2910 O O . LEU B 1 50 ? 0.329 15.516 4.352 1 98.94 50 LEU B O 1
ATOM 2914 N N . HIS B 1 51 ? 1.739 14.078 3.359 1 98.88 51 HIS B N 1
ATOM 2915 C CA . HIS B 1 51 ? 2.158 13.477 4.621 1 98.88 51 HIS B CA 1
ATOM 2916 C C . HIS B 1 51 ? 3.066 14.422 5.406 1 98.88 51 HIS B C 1
ATOM 2918 O O . HIS B 1 51 ? 3.57 15.398 4.859 1 98.88 51 HIS B O 1
ATOM 2924 N N . GLY B 1 52 ? 3.182 14.102 6.688 1 97.88 52 GLY B N 1
ATOM 2925 C CA . GLY B 1 52 ? 4.012 14.875 7.602 1 97.88 52 GLY B CA 1
ATOM 2926 C C . GLY B 1 52 ? 5.477 14.484 7.547 1 97.88 52 GLY B C 1
ATOM 2927 O O . GLY B 1 52 ? 5.938 13.914 6.555 1 97.88 52 GLY B O 1
ATOM 2928 N N . GLY B 1 53 ? 6.164 14.961 8.492 1 93.88 53 GLY B N 1
ATOM 2929 C CA . GLY B 1 53 ? 7.613 14.883 8.594 1 93.88 53 GLY B CA 1
ATOM 2930 C C . GLY B 1 53 ? 8.258 16.203 8.977 1 93.88 53 GLY B C 1
ATOM 2931 O O . GLY B 1 53 ? 7.945 16.781 10.016 1 93.88 53 GLY B O 1
ATOM 2932 N N . PRO B 1 54 ? 8.828 16.75 8.047 1 95.38 54 PRO B N 1
ATOM 2933 C CA . PRO B 1 54 ? 9.07 16.25 6.688 1 95.38 54 PRO B CA 1
ATOM 2934 C C . PRO B 1 54 ? 9.812 14.922 6.664 1 95.38 54 PRO B C 1
ATOM 2936 O O . PRO B 1 54 ? 10.383 14.508 7.676 1 95.38 54 PRO B O 1
ATOM 2939 N N . GLY B 1 55 ? 9.688 14.188 5.637 1 97 55 GLY B N 1
ATOM 2940 C CA . GLY B 1 55 ? 10.484 12.992 5.449 1 97 55 GLY B CA 1
ATOM 2941 C C . GLY B 1 55 ? 9.742 11.719 5.809 1 97 55 GLY B C 1
ATOM 2942 O O . GLY B 1 55 ? 10.258 10.617 5.621 1 97 55 GLY B O 1
ATOM 2943 N N . ALA B 1 56 ? 8.562 11.852 6.367 1 97.44 56 ALA B N 1
ATOM 2944 C CA . ALA B 1 56 ? 7.777 10.648 6.641 1 97.44 56 ALA B CA 1
ATOM 2945 C C . ALA B 1 56 ? 7.277 10.016 5.344 1 97.44 56 ALA B C 1
ATOM 2947 O O . ALA B 1 56 ? 7.941 10.102 4.309 1 97.44 56 ALA B O 1
ATOM 2948 N N . THR B 1 57 ? 6.195 9.266 5.395 1 98.56 57 THR B N 1
ATOM 2949 C CA . THR B 1 57 ? 5.582 8.609 4.242 1 98.56 57 THR B CA 1
ATOM 2950 C C . THR B 1 57 ? 4.059 8.68 4.332 1 98.56 57 THR B C 1
ATOM 2952 O O . THR B 1 57 ? 3.508 9.055 5.367 1 98.56 57 THR B O 1
ATOM 2955 N N . SER B 1 58 ? 3.43 8.367 3.221 1 98.81 58 SER B N 1
ATOM 2956 C CA . SER B 1 58 ? 1.972 8.406 3.168 1 98.81 58 SER B CA 1
ATOM 2957 C C . SER B 1 58 ? 1.363 7.199 3.877 1 98.81 58 SER B C 1
ATOM 2959 O O . SER B 1 58 ? 0.144 7.121 4.043 1 98.81 58 SER B O 1
ATOM 2961 N N . GLU B 1 59 ? 2.174 6.273 4.418 1 98.69 59 GLU B N 1
ATOM 2962 C CA . GLU B 1 59 ? 1.713 5 4.969 1 98.69 59 GLU B CA 1
ATOM 2963 C C . GLU B 1 59 ? 0.733 5.219 6.117 1 98.69 59 GLU B C 1
ATOM 2965 O O . GLU B 1 59 ? -0.253 4.488 6.242 1 98.69 59 GLU B O 1
ATOM 2970 N N . TYR B 1 60 ? 0.981 6.258 6.93 1 98.75 60 TYR B N 1
ATOM 29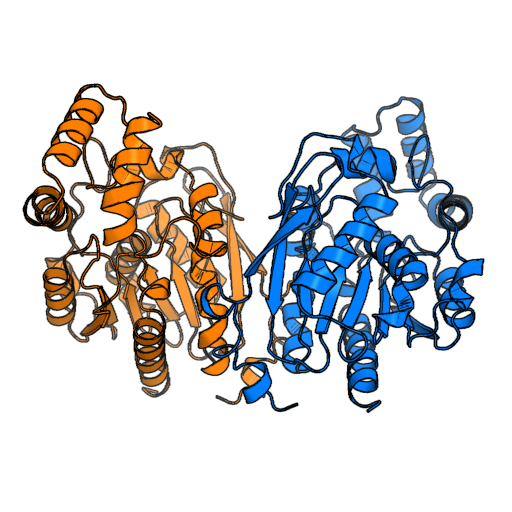71 C CA . TYR B 1 60 ? 0.161 6.406 8.125 1 98.75 60 TYR B CA 1
ATOM 2972 C C . TYR B 1 60 ? -1.228 6.926 7.773 1 98.75 60 TYR B C 1
ATOM 2974 O O . TYR B 1 60 ? -2.123 6.945 8.625 1 98.75 60 TYR B O 1
ATOM 2982 N N . PHE B 1 61 ? -1.47 7.266 6.488 1 98.94 61 PHE B N 1
ATOM 2983 C CA . PHE B 1 61 ? -2.799 7.684 6.062 1 98.94 61 PHE B CA 1
ATOM 2984 C C . PHE B 1 61 ? -3.67 6.477 5.742 1 98.94 61 PHE B C 1
ATOM 2986 O O . PHE B 1 61 ? -4.848 6.621 5.41 1 98.94 61 PHE B O 1
ATOM 2993 N N . GLU B 1 62 ? -3.166 5.242 5.898 1 98.75 62 GLU B N 1
ATOM 2994 C CA . GLU B 1 62 ? -3.889 4.043 5.496 1 98.75 62 GLU B CA 1
ATOM 2995 C C . GLU B 1 62 ? -5.195 3.896 6.27 1 98.75 62 GLU B C 1
ATOM 2997 O O . GLU B 1 62 ? -6.109 3.193 5.832 1 98.75 62 GLU B O 1
ATOM 3002 N N . CYS B 1 63 ? -5.344 4.57 7.406 1 98.56 63 CYS B N 1
ATOM 3003 C CA . CYS B 1 63 ? -6.594 4.535 8.156 1 98.56 63 CYS B CA 1
ATOM 3004 C C . CYS B 1 63 ? -7.742 5.098 7.332 1 98.56 63 CYS B C 1
ATOM 3006 O O . CYS B 1 63 ? -8.906 4.762 7.57 1 98.56 63 CYS B O 1
ATOM 3008 N N . PHE B 1 64 ? -7.449 5.953 6.305 1 98.75 64 PHE B N 1
ATOM 3009 C CA . PHE B 1 64 ? -8.469 6.535 5.441 1 98.75 64 PHE B CA 1
ATOM 3010 C C . PHE B 1 64 ? -9.188 5.453 4.641 1 98.75 64 PHE B C 1
ATOM 3012 O O . PHE B 1 64 ? -10.352 5.609 4.273 1 98.75 64 PHE B O 1
ATOM 3019 N N . ASP B 1 65 ? -8.508 4.32 4.414 1 98.5 65 ASP B N 1
ATOM 3020 C CA . ASP B 1 65 ? -9.047 3.225 3.621 1 98.5 65 ASP B CA 1
ATOM 3021 C C . ASP B 1 65 ? -10.305 2.648 4.27 1 98.5 65 ASP B C 1
ATOM 3023 O O . ASP B 1 65 ? -11.148 2.055 3.59 1 98.5 65 ASP B O 1
ATOM 3027 N N . SER B 1 66 ? -10.508 2.865 5.566 1 98.12 66 SER B N 1
ATOM 3028 C CA . SER B 1 66 ? -11.641 2.287 6.281 1 98.12 66 SER B CA 1
ATOM 3029 C C . SER B 1 66 ? -12.852 3.215 6.238 1 98.12 66 SER B C 1
ATOM 3031 O O . SER B 1 66 ? -13.961 2.818 6.609 1 98.12 66 SER B O 1
ATOM 3033 N N . TYR B 1 67 ? -12.68 4.484 5.688 1 98.06 67 TYR B N 1
ATOM 3034 C CA . TYR B 1 67 ? -13.75 5.449 5.887 1 98.06 67 TYR B CA 1
ATOM 3035 C C . TYR B 1 67 ? -14.109 6.145 4.578 1 98.06 67 TYR B C 1
ATOM 3037 O O . TYR B 1 67 ? -15.281 6.223 4.207 1 98.06 67 TYR B O 1
ATOM 3045 N N . LEU B 1 68 ? -13.125 6.574 3.793 1 98.25 68 LEU B N 1
ATOM 3046 C CA . LEU B 1 68 ? -13.375 7.473 2.67 1 98.25 68 LEU B CA 1
ATOM 3047 C C . LEU B 1 68 ? -14.07 6.738 1.53 1 98.25 68 LEU B C 1
ATOM 3049 O O . LEU B 1 68 ? -14.922 7.309 0.845 1 98.25 68 LEU B O 1
ATOM 3053 N N . PRO B 1 69 ? -13.703 5.414 1.301 1 97.94 69 PRO B N 1
ATOM 3054 C CA . PRO B 1 69 ? -14.406 4.719 0.22 1 97.94 69 PRO B CA 1
ATOM 3055 C C . PRO B 1 69 ? -15.906 4.625 0.456 1 97.94 69 PRO B C 1
ATOM 3057 O O . PRO B 1 69 ? -16.703 4.812 -0.475 1 97.94 69 PRO B O 1
ATOM 3060 N N . LEU B 1 70 ? -16.344 4.355 1.675 1 97 70 LEU B N 1
ATOM 3061 C CA . LEU B 1 70 ? -17.766 4.266 1.987 1 97 70 LEU B CA 1
ATOM 3062 C C . LEU B 1 70 ? -18.469 5.578 1.685 1 97 70 LEU B C 1
ATOM 3064 O O . LEU B 1 70 ? -19.641 5.582 1.308 1 97 70 LEU B O 1
ATOM 3068 N N . ALA B 1 71 ? -17.734 6.707 1.779 1 97.19 71 ALA B N 1
ATOM 3069 C CA . ALA B 1 71 ? -18.266 8.039 1.509 1 97.19 71 ALA B CA 1
ATOM 3070 C C . ALA B 1 71 ? -18.078 8.422 0.044 1 97.19 71 ALA B C 1
ATOM 3072 O O . ALA B 1 71 ? -18.391 9.547 -0.357 1 97.19 71 ALA B O 1
ATOM 3073 N N . ALA B 1 72 ? -17.531 7.539 -0.774 1 97.38 72 ALA B N 1
ATOM 3074 C CA . ALA B 1 72 ? -17.266 7.734 -2.199 1 97.38 72 ALA B CA 1
ATOM 3075 C C . ALA B 1 72 ? -16.344 8.93 -2.432 1 97.38 72 ALA B C 1
ATOM 3077 O O . ALA B 1 72 ? -16.625 9.773 -3.289 1 97.38 72 ALA B O 1
ATOM 3078 N N . ILE B 1 73 ? -15.352 9.023 -1.67 1 97.94 73 ILE B N 1
ATOM 3079 C CA . ILE B 1 73 ? -14.352 10.07 -1.796 1 97.94 73 ILE B CA 1
ATOM 3080 C C . ILE B 1 73 ? -13.078 9.5 -2.406 1 97.94 73 ILE B C 1
ATOM 3082 O O . ILE B 1 73 ? -12.508 8.539 -1.88 1 97.94 73 ILE B O 1
ATOM 3086 N N . GLU B 1 74 ? -12.695 10.023 -3.568 1 98.19 74 GLU B N 1
ATOM 3087 C CA . GLU B 1 74 ? -11.414 9.664 -4.168 1 98.19 74 GLU B CA 1
ATOM 3088 C C . GLU B 1 74 ? -10.266 10.383 -3.475 1 98.19 74 GLU B C 1
ATOM 3090 O O . GLU B 1 74 ? -10.367 11.57 -3.152 1 98.19 74 GLU B O 1
ATOM 3095 N N . TYR B 1 75 ? -9.258 9.727 -3.125 1 98.81 75 TYR B N 1
ATOM 3096 C CA . TYR B 1 75 ? -8.062 10.312 -2.541 1 98.81 75 TYR B CA 1
ATOM 3097 C C . TYR B 1 75 ? -6.805 9.688 -3.131 1 98.81 75 TYR B C 1
ATOM 3099 O O . TYR B 1 75 ? -6.859 8.617 -3.736 1 98.81 75 TYR B O 1
ATOM 3107 N N . ILE B 1 76 ? -5.73 10.383 -3.07 1 98.94 76 ILE B N 1
ATOM 3108 C CA . ILE B 1 76 ? -4.477 10.023 -3.729 1 98.94 76 ILE B CA 1
ATOM 3109 C C . ILE B 1 76 ? -3.336 10.039 -2.713 1 98.94 76 ILE B C 1
ATOM 3111 O O . ILE B 1 76 ? -3.002 11.094 -2.166 1 98.94 76 ILE B O 1
ATOM 3115 N N . TYR B 1 77 ? -2.82 8.828 -2.395 1 98.94 77 TYR B N 1
ATOM 3116 C CA . TYR B 1 77 ? -1.576 8.758 -1.64 1 98.94 77 TYR B CA 1
ATOM 3117 C C . TYR B 1 77 ? -0.426 9.383 -2.42 1 98.94 77 TYR B C 1
ATOM 3119 O O . TYR B 1 77 ? -0.349 9.242 -3.643 1 98.94 77 TYR B O 1
ATOM 3127 N N . TYR B 1 78 ? 0.386 10.039 -1.686 1 98.88 78 TYR B N 1
ATOM 3128 C CA . TYR B 1 78 ? 1.511 10.734 -2.295 1 98.88 78 TYR B CA 1
ATOM 3129 C C . TYR B 1 78 ? 2.732 10.703 -1.384 1 98.88 78 TYR B C 1
ATOM 3131 O O . TYR B 1 78 ? 2.668 11.141 -0.233 1 98.88 78 TYR B O 1
ATOM 3139 N N . ASP B 1 79 ? 3.822 10.062 -1.872 1 98.94 79 ASP B N 1
ATOM 3140 C CA . ASP B 1 79 ? 5.113 10.148 -1.196 1 98.94 79 ASP B CA 1
ATOM 3141 C C . ASP B 1 79 ? 5.98 11.25 -1.803 1 98.94 79 ASP B C 1
ATOM 3143 O O . ASP B 1 79 ? 6.367 11.172 -2.973 1 98.94 79 ASP B O 1
ATOM 3147 N N . GLN B 1 80 ? 6.281 12.211 -1.003 1 98.88 80 GLN B N 1
ATOM 3148 C CA . GLN B 1 80 ? 7.117 13.312 -1.464 1 98.88 80 GLN B CA 1
ATOM 3149 C C . GLN B 1 80 ? 8.516 12.828 -1.835 1 98.88 80 GLN B C 1
ATOM 3151 O O . GLN B 1 80 ? 8.961 11.781 -1.355 1 98.88 80 GLN B O 1
ATOM 3156 N N . LEU B 1 81 ? 9.188 13.609 -2.721 1 98.81 81 LEU B N 1
ATOM 3157 C CA . LEU B 1 81 ? 10.547 13.266 -3.102 1 98.81 81 LEU B CA 1
ATOM 3158 C C . LEU B 1 81 ? 11.406 13 -1.869 1 98.81 81 LEU B C 1
ATOM 3160 O O . LEU B 1 81 ? 11.367 13.766 -0.903 1 98.81 81 LEU B O 1
ATOM 3164 N N . GLY B 1 82 ? 12.172 11.906 -1.892 1 98.56 82 GLY B N 1
ATO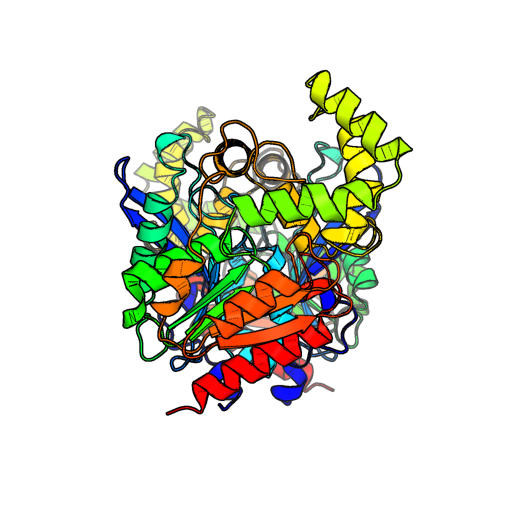M 3165 C CA . GLY B 1 82 ? 13.016 11.531 -0.772 1 98.56 82 GLY B CA 1
ATOM 3166 C C . GLY B 1 82 ? 12.328 10.609 0.215 1 98.56 82 GLY B C 1
ATOM 3167 O O . GLY B 1 82 ? 12.953 10.133 1.167 1 98.56 82 GLY B O 1
ATOM 3168 N N . CYS B 1 83 ? 11.062 10.25 -0.061 1 98.56 83 CYS B N 1
ATOM 3169 C CA . CYS B 1 83 ? 10.281 9.523 0.933 1 98.56 83 CYS B CA 1
ATOM 3170 C C . CYS B 1 83 ? 9.617 8.297 0.319 1 98.56 83 CYS B C 1
ATOM 3172 O O . CYS B 1 83 ? 9.188 8.328 -0.835 1 98.56 83 CYS B O 1
ATOM 3174 N N . GLY B 1 84 ? 9.539 7.215 1.113 1 98.06 84 GLY B N 1
ATOM 3175 C CA . GLY B 1 84 ? 8.719 6.062 0.775 1 98.06 84 GLY B CA 1
ATOM 3176 C C . GLY B 1 84 ? 9.047 5.473 -0.582 1 98.06 84 GLY B C 1
ATOM 3177 O O . GLY B 1 84 ? 10.211 5.152 -0.85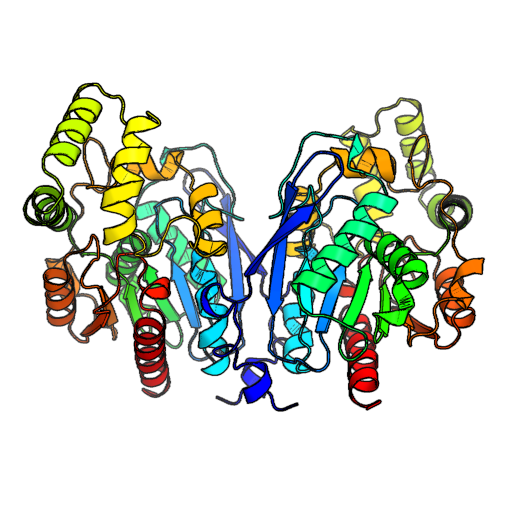9 1 98.06 84 GLY B O 1
ATOM 3178 N N . ARG B 1 85 ? 8.039 5.441 -1.518 1 98.38 85 ARG B N 1
ATOM 3179 C CA . ARG B 1 85 ? 8.141 4.777 -2.812 1 98.38 85 ARG B CA 1
ATOM 3180 C C . ARG B 1 85 ? 8.695 5.723 -3.873 1 98.38 85 ARG B C 1
ATOM 3182 O O . ARG B 1 85 ? 8.844 5.344 -5.035 1 98.38 85 ARG B O 1
ATOM 3189 N N . SER B 1 86 ? 9.023 6.977 -3.496 1 98.75 86 SER B N 1
ATOM 3190 C CA . SER B 1 86 ? 9.586 7.961 -4.41 1 98.75 86 SER B CA 1
ATOM 3191 C C . SER B 1 86 ? 11.109 7.863 -4.453 1 98.75 86 SER B C 1
ATOM 3193 O O . SER B 1 86 ? 11.719 7.172 -3.631 1 98.75 86 SER B O 1
ATOM 3195 N N . ASP B 1 87 ? 11.688 8.492 -5.504 1 98.44 87 ASP B N 1
ATOM 3196 C CA . ASP B 1 87 ? 13.148 8.547 -5.574 1 98.44 87 ASP B CA 1
ATOM 3197 C C . ASP B 1 87 ? 13.734 9.203 -4.328 1 98.44 87 ASP B C 1
ATOM 3199 O O . ASP B 1 87 ? 13.117 10.094 -3.74 1 98.44 87 ASP B O 1
ATOM 3203 N N . ARG B 1 88 ? 14.914 8.781 -3.939 1 97.56 88 ARG B N 1
ATOM 3204 C CA . ARG B 1 88 ? 15.594 9.297 -2.752 1 97.56 88 ARG B CA 1
ATOM 3205 C C . ARG B 1 88 ? 17 9.781 -3.09 1 97.56 88 ARG B C 1
ATOM 3207 O O . ARG B 1 88 ? 17.984 9.211 -2.619 1 97.56 88 ARG B O 1
ATOM 3214 N N . PRO B 1 89 ? 16.984 10.859 -3.797 1 97.44 89 PRO B N 1
ATOM 3215 C CA . PRO B 1 89 ? 18.312 11.406 -4.07 1 97.44 89 PRO B CA 1
ATOM 3216 C C . PRO B 1 89 ? 19.047 11.82 -2.803 1 97.44 89 PRO B C 1
ATOM 3218 O O . PRO B 1 89 ? 18.422 12.273 -1.84 1 97.44 89 PRO B O 1
ATOM 3221 N N . ASP B 1 90 ? 20.375 11.641 -2.818 1 95.56 90 ASP B N 1
ATOM 3222 C CA . ASP B 1 90 ? 21.234 12.078 -1.717 1 95.56 90 ASP B CA 1
ATOM 3223 C C . ASP B 1 90 ? 21.766 13.477 -1.97 1 95.56 90 ASP B C 1
ATOM 3225 O O . ASP B 1 90 ? 22.969 13.648 -2.207 1 95.56 90 ASP B O 1
ATOM 3229 N N . ASP B 1 91 ? 20.938 14.438 -1.983 1 96.81 91 ASP B N 1
ATOM 3230 C CA . ASP B 1 91 ? 21.281 15.836 -2.236 1 96.81 91 ASP B CA 1
ATOM 3231 C C . ASP B 1 91 ? 20.484 16.766 -1.328 1 96.81 91 ASP B C 1
ATOM 3233 O O . ASP B 1 91 ? 19.391 17.203 -1.677 1 96.81 91 ASP B O 1
ATOM 3237 N N . PRO B 1 92 ? 21.094 17.172 -0.267 1 95.38 92 PRO B N 1
ATOM 3238 C CA . PRO B 1 92 ? 20.391 17.984 0.733 1 95.38 92 PRO B CA 1
ATOM 3239 C C . PRO B 1 92 ? 19.906 19.328 0.174 1 95.38 92 PRO B C 1
ATOM 3241 O O . PRO B 1 92 ? 19.047 19.969 0.771 1 95.38 92 PRO B O 1
ATOM 3244 N N . SER B 1 93 ? 20.469 19.766 -0.948 1 96.62 93 SER B N 1
ATOM 3245 C CA . SER B 1 93 ? 20.047 21.031 -1.533 1 96.62 93 SER B CA 1
ATOM 3246 C C . SER B 1 93 ? 18.594 20.969 -2.014 1 96.62 93 SER B C 1
ATOM 3248 O O . SER B 1 93 ? 17.969 22 -2.283 1 96.62 93 SER B O 1
ATOM 3250 N N . LEU B 1 94 ? 18.031 19.781 -2.053 1 97.62 94 LEU B N 1
ATOM 3251 C CA . LEU B 1 94 ? 16.688 19.562 -2.559 1 97.62 94 LEU B CA 1
ATOM 3252 C C . LEU B 1 94 ? 15.656 19.672 -1.433 1 97.62 94 LEU B C 1
ATOM 3254 O O . LEU B 1 94 ? 14.453 19.703 -1.687 1 97.62 94 LEU B O 1
ATOM 3258 N N . TRP B 1 95 ? 16.094 19.781 -0.178 1 97.25 95 TRP B N 1
ATOM 3259 C CA . TRP B 1 95 ? 15.172 19.75 0.958 1 97.25 95 TRP B CA 1
ATOM 3260 C C . TRP B 1 95 ? 14.797 21.156 1.396 1 97.25 95 TRP B C 1
ATOM 3262 O O . TRP B 1 95 ? 15.102 21.562 2.52 1 97.25 95 TRP B O 1
ATOM 3272 N N . THR B 1 96 ? 14.094 21.859 0.534 1 96.88 96 THR B N 1
ATOM 3273 C CA . THR B 1 96 ? 13.625 23.219 0.816 1 96.88 96 THR B CA 1
ATOM 3274 C C . THR B 1 96 ? 12.117 23.312 0.611 1 96.88 96 THR B C 1
ATOM 3276 O O . THR B 1 96 ? 11.547 22.609 -0.216 1 96.88 96 THR B O 1
ATOM 3279 N N . LEU B 1 97 ? 11.531 24.219 1.379 1 97.75 97 LEU B N 1
ATOM 3280 C CA . LEU B 1 97 ? 10.086 24.406 1.316 1 97.75 97 LEU B CA 1
ATOM 3281 C C . LEU B 1 97 ? 9.648 24.781 -0.095 1 97.75 97 LEU B C 1
ATOM 3283 O O . LEU B 1 97 ? 8.695 24.219 -0.627 1 97.75 97 LEU B O 1
ATOM 3287 N N . ASP B 1 98 ? 10.359 25.672 -0.764 1 98.06 98 ASP B N 1
ATOM 3288 C CA . ASP B 1 98 ? 10 26.141 -2.1 1 98.06 98 ASP B CA 1
ATOM 3289 C C . ASP B 1 98 ? 10.031 24.984 -3.105 1 98.06 98 ASP B C 1
ATOM 3291 O O . ASP B 1 98 ? 9.156 24.875 -3.963 1 98.06 98 ASP B O 1
ATOM 3295 N N . ARG B 1 99 ? 11.055 24.188 -3.018 1 98.06 99 ARG B N 1
ATOM 3296 C CA . ARG B 1 99 ? 11.188 23.047 -3.918 1 98.06 99 ARG B CA 1
ATOM 3297 C C . ARG B 1 99 ? 10.023 22.078 -3.74 1 98.06 99 ARG B C 1
ATOM 3299 O O . ARG B 1 99 ? 9.477 21.578 -4.723 1 98.06 99 ARG B O 1
ATOM 3306 N N . TYR B 1 100 ? 9.594 21.859 -2.541 1 98.62 100 TYR B N 1
ATOM 3307 C CA . TYR B 1 100 ? 8.484 20.938 -2.277 1 98.62 100 TYR B CA 1
ATOM 3308 C C . TYR B 1 100 ? 7.164 21.531 -2.764 1 98.62 100 TYR B C 1
ATOM 3310 O O . TYR B 1 100 ? 6.297 20.812 -3.256 1 98.62 100 TYR B O 1
ATOM 3318 N N . VAL B 1 101 ? 6.945 22.844 -2.588 1 98.88 101 VAL B N 1
ATOM 3319 C CA . VAL B 1 101 ? 5.738 23.484 -3.102 1 98.88 101 VAL B CA 1
ATOM 3320 C C . VAL B 1 101 ? 5.668 23.312 -4.617 1 98.88 101 VAL B C 1
ATOM 3322 O O . VAL B 1 101 ? 4.609 23 -5.164 1 98.88 101 VAL B O 1
ATOM 3325 N N . ASP B 1 102 ? 6.805 23.5 -5.289 1 98.81 102 ASP B N 1
ATOM 3326 C CA . ASP B 1 102 ? 6.871 23.312 -6.738 1 98.81 102 ASP B CA 1
ATOM 3327 C C . ASP B 1 102 ? 6.539 21.875 -7.121 1 98.81 102 ASP B C 1
ATOM 3329 O O . ASP B 1 102 ? 5.887 21.641 -8.141 1 98.81 102 ASP B O 1
ATOM 3333 N N . GLU B 1 103 ? 7.012 20.969 -6.324 1 98.88 103 GLU B N 1
ATOM 3334 C CA . GLU B 1 103 ? 6.711 19.562 -6.566 1 98.88 103 GLU B CA 1
ATOM 3335 C C . GLU B 1 103 ? 5.207 19.297 -6.516 1 98.88 103 GLU B C 1
ATOM 3337 O O . GLU B 1 103 ? 4.664 18.609 -7.375 1 98.88 103 GLU B O 1
ATOM 3342 N N . VAL B 1 104 ? 4.543 19.844 -5.504 1 98.94 104 VAL B N 1
ATOM 3343 C CA . VAL B 1 104 ? 3.098 19.672 -5.387 1 98.94 104 VAL B CA 1
ATOM 3344 C C . VAL B 1 104 ? 2.412 20.188 -6.648 1 98.94 104 VAL B C 1
ATOM 3346 O O . VAL B 1 104 ? 1.487 19.562 -7.168 1 98.94 104 VAL B O 1
ATOM 3349 N N . GLU B 1 105 ? 2.855 21.312 -7.145 1 98.94 105 GLU B N 1
ATOM 3350 C CA . GLU B 1 105 ? 2.295 21.891 -8.359 1 98.94 105 GLU B CA 1
ATOM 3351 C C . GLU B 1 105 ? 2.469 20.953 -9.555 1 98.94 105 GLU B C 1
ATOM 3353 O O . GLU B 1 105 ? 1.54 20.766 -10.336 1 98.94 105 GLU B O 1
ATOM 3358 N N . GLN B 1 106 ? 3.613 20.391 -9.688 1 98.88 106 GLN B N 1
ATOM 3359 C CA . GLN B 1 106 ? 3.885 19.484 -10.797 1 98.88 106 GLN B CA 1
ATOM 3360 C C . GLN B 1 106 ? 3.049 18.203 -10.68 1 98.88 106 GLN B C 1
ATOM 3362 O O . GLN B 1 106 ? 2.525 17.703 -11.68 1 98.88 106 GLN B O 1
ATOM 3367 N N . VAL B 1 107 ? 2.9 17.688 -9.461 1 98.94 107 VAL B N 1
ATOM 3368 C CA . VAL B 1 107 ? 2.08 16.5 -9.234 1 98.94 107 VAL B CA 1
ATOM 3369 C C . VAL B 1 107 ? 0.621 16.812 -9.555 1 98.94 107 VAL B C 1
ATOM 3371 O O . VAL B 1 107 ? -0.055 16.031 -10.227 1 98.94 107 VAL B O 1
ATOM 3374 N N . ARG B 1 108 ? 0.145 17.984 -9.062 1 98.88 108 ARG B N 1
ATOM 3375 C CA . ARG B 1 108 ? -1.218 18.406 -9.352 1 98.88 108 ARG B CA 1
ATOM 3376 C C . ARG B 1 108 ? -1.484 18.406 -10.852 1 98.88 108 ARG B C 1
ATOM 3378 O O . ARG B 1 108 ? -2.502 17.875 -11.305 1 98.88 108 ARG B O 1
ATOM 3385 N N . ARG B 1 109 ? -0.562 18.984 -11.633 1 98.69 109 ARG B N 1
ATOM 3386 C CA . ARG B 1 109 ? -0.709 19.062 -13.086 1 98.69 109 ARG B CA 1
ATOM 3387 C C . ARG B 1 109 ? -0.703 17.672 -13.719 1 98.69 109 ARG B C 1
ATOM 3389 O O . ARG B 1 109 ? -1.525 17.375 -14.586 1 98.69 109 ARG B O 1
ATOM 3396 N N . ALA B 1 110 ? 0.19 16.844 -13.289 1 98.56 110 ALA B N 1
ATOM 3397 C CA . ALA B 1 110 ? 0.315 15.5 -13.844 1 98.56 110 ALA B CA 1
ATOM 3398 C C . ALA B 1 110 ? -0.95 14.688 -13.586 1 98.56 110 ALA B C 1
ATOM 3400 O O . ALA B 1 110 ? -1.312 13.828 -14.391 1 98.56 110 ALA B O 1
ATOM 3401 N N . LEU B 1 111 ? -1.657 14.961 -12.492 1 98.25 111 LEU B N 1
ATOM 3402 C CA . LEU B 1 111 ? -2.836 14.195 -12.094 1 98.25 111 LEU B CA 1
ATOM 3403 C C . LEU B 1 111 ? -4.105 14.82 -12.672 1 98.25 111 LEU B C 1
ATOM 3405 O O . LEU B 1 111 ? -5.203 14.297 -12.469 1 98.25 111 LEU B O 1
ATOM 3409 N N . GLY B 1 112 ? -4.008 15.938 -13.32 1 97.56 112 GLY B N 1
ATOM 3410 C CA . GLY B 1 112 ? -5.152 16.594 -13.938 1 97.56 112 GLY B CA 1
ATOM 3411 C C . GLY B 1 112 ? -6.09 17.219 -12.922 1 97.56 112 GLY B C 1
ATOM 3412 O O . GLY B 1 112 ? -7.309 17.219 -13.109 1 97.56 112 GLY B O 1
ATOM 3413 N N . LEU B 1 113 ? -5.543 17.703 -11.82 1 98.56 113 LEU B N 1
ATOM 3414 C CA . LEU B 1 113 ? -6.332 18.344 -10.773 1 98.56 113 LEU B CA 1
ATOM 3415 C C . LEU B 1 113 ? -6.418 19.844 -10.984 1 98.56 113 LEU B C 1
ATOM 3417 O O . LEU B 1 113 ? -5.445 20.469 -11.414 1 98.56 113 LEU B O 1
ATOM 3421 N N . ASP B 1 114 ? -7.562 20.375 -10.695 1 98.38 114 ASP B N 1
ATOM 3422 C CA . ASP B 1 114 ? -7.773 21.812 -10.828 1 98.38 114 ASP B CA 1
ATOM 3423 C C . ASP B 1 114 ? -8.867 22.297 -9.883 1 98.38 114 ASP B C 1
ATOM 3425 O O . ASP B 1 114 ? -9.289 21.562 -8.984 1 98.38 114 ASP B O 1
ATOM 3429 N N . ALA B 1 115 ? -9.289 23.516 -10.023 1 98.12 115 ALA B N 1
ATOM 3430 C CA . ALA B 1 115 ? -10.172 24.172 -9.07 1 98.12 115 ALA B CA 1
ATOM 3431 C C . ALA B 1 115 ? -11.547 23.5 -9.039 1 98.12 115 ALA B C 1
ATOM 3433 O O . ALA B 1 115 ? -12.312 23.688 -8.094 1 98.12 115 ALA B O 1
ATOM 3434 N N . SER B 1 116 ? -11.883 22.75 -10.023 1 97.69 116 SER B N 1
ATOM 3435 C CA . SER B 1 116 ? -13.195 22.125 -10.086 1 97.69 116 SER B CA 1
ATOM 3436 C C . SER B 1 116 ? -13.242 20.844 -9.242 1 97.69 116 SER B C 1
ATOM 3438 O O . SER B 1 116 ? -14.32 20.359 -8.891 1 97.69 116 SER B O 1
ATOM 3440 N N . ASN B 1 117 ? -12.055 20.328 -8.891 1 97.94 117 ASN B N 1
ATOM 3441 C CA . ASN B 1 117 ? -12.125 19.016 -8.273 1 97.94 117 ASN B CA 1
ATOM 3442 C C . ASN B 1 117 ? -11.023 18.812 -7.238 1 97.94 117 ASN B C 1
ATOM 3444 O O . ASN B 1 117 ? -11.047 17.844 -6.473 1 97.94 117 ASN B O 1
ATOM 3448 N N . PHE B 1 118 ? -10.039 19.703 -7.02 1 98.81 118 PHE B N 1
ATOM 3449 C CA . PHE B 1 118 ? -8.789 19.469 -6.309 1 98.81 118 PHE B CA 1
ATOM 3450 C C . PHE B 1 118 ? -8.898 19.906 -4.855 1 98.81 118 PHE B C 1
ATOM 3452 O O . PHE B 1 118 ? -9.016 21.094 -4.566 1 98.81 118 PHE B O 1
ATOM 3459 N N . VAL B 1 119 ? -8.867 18.953 -3.906 1 98.94 119 VAL B N 1
ATOM 3460 C CA . VAL B 1 119 ? -8.742 19.219 -2.479 1 98.94 119 VAL B CA 1
ATOM 3461 C C . VAL B 1 119 ? -7.363 18.781 -1.987 1 98.94 119 VAL B C 1
ATOM 3463 O O . VAL B 1 119 ? -6.891 17.703 -2.328 1 98.94 119 VAL B O 1
ATOM 3466 N N . LEU B 1 120 ? -6.742 19.609 -1.293 1 98.94 120 LEU B N 1
ATOM 3467 C CA . LEU B 1 120 ? -5.434 19.328 -0.716 1 98.94 120 LEU B CA 1
ATOM 3468 C C . LEU B 1 120 ? -5.535 19.141 0.793 1 98.94 120 LEU B C 1
ATOM 3470 O O . LEU B 1 120 ? -6.086 20 1.495 1 98.94 120 LEU B O 1
ATOM 3474 N N . LEU B 1 121 ? -5.168 18.016 1.297 1 99 121 LEU B N 1
ATOM 3475 C CA . LEU B 1 121 ? -5.117 17.75 2.729 1 99 121 LEU B CA 1
ATOM 3476 C C . LEU B 1 121 ? -3.674 17.578 3.199 1 99 121 LEU B C 1
ATOM 3478 O O . LEU B 1 121 ? -2.951 16.719 2.705 1 99 121 LEU B O 1
ATOM 3482 N N . GLY B 1 122 ? -3.225 18.406 4.078 1 98.94 122 GLY B N 1
ATOM 3483 C CA . GLY B 1 122 ? -1.886 18.328 4.637 1 98.94 122 GLY B CA 1
ATOM 3484 C C . GLY B 1 122 ? -1.878 18.109 6.141 1 98.94 122 GLY B C 1
ATOM 3485 O O . GLY B 1 122 ? -2.512 18.859 6.887 1 98.94 122 GLY B O 1
ATOM 3486 N N . HIS B 1 123 ? -1.172 17.094 6.609 1 98.88 123 HIS B N 1
ATOM 3487 C CA . HIS B 1 123 ? -1.006 16.812 8.031 1 98.88 123 HIS B CA 1
ATOM 3488 C C . HIS B 1 123 ? 0.396 17.172 8.508 1 98.88 123 HIS B C 1
ATOM 3490 O O . HIS B 1 123 ? 1.387 16.812 7.867 1 98.88 123 HIS B O 1
ATOM 3496 N N . SER B 1 124 ? 0.481 17.891 9.664 1 97.88 124 SER B N 1
ATOM 3497 C CA . SER B 1 124 ? 1.779 18.25 10.227 1 97.88 124 SER B CA 1
ATOM 3498 C C . SER B 1 124 ? 2.629 19 9.211 1 97.88 124 SER B C 1
ATOM 3500 O O . SER B 1 124 ? 2.174 19.984 8.625 1 97.88 124 SER B O 1
ATOM 3502 N N . TRP B 1 125 ? 3.871 18.594 8.875 1 97.62 125 TRP B N 1
ATOM 3503 C CA . TRP B 1 125 ? 4.676 19.172 7.801 1 97.62 125 TRP B CA 1
ATOM 3504 C C . TRP B 1 125 ? 3.857 19.312 6.523 1 97.62 125 TRP B C 1
ATOM 3506 O O . TRP B 1 125 ? 3.967 20.328 5.82 1 97.62 125 TRP B O 1
ATOM 3516 N N . GLY B 1 126 ? 3.047 18.344 6.215 1 98.81 126 GLY B N 1
ATOM 3517 C CA . GLY B 1 126 ? 2.154 18.453 5.074 1 98.81 126 GLY B CA 1
ATOM 3518 C C . GLY B 1 126 ? 1.224 19.641 5.152 1 98.81 126 GLY B C 1
ATOM 3519 O O . GLY B 1 126 ? 0.782 20.156 4.125 1 98.81 126 GLY B O 1
ATOM 3520 N N . GLY B 1 127 ? 0.868 20.047 6.371 1 98.88 127 GLY B N 1
ATOM 3521 C CA . GLY B 1 127 ? 0.079 21.25 6.566 1 98.88 127 GLY B CA 1
ATOM 3522 C C . GLY B 1 127 ? 0.822 22.516 6.188 1 98.88 127 GLY B C 1
ATOM 3523 O O . GLY B 1 127 ? 0.235 23.453 5.625 1 98.88 127 GLY B O 1
ATOM 3524 N N . ILE B 1 128 ? 2.158 22.562 6.527 1 98.75 128 ILE B N 1
ATOM 3525 C CA . ILE B 1 128 ? 2.988 23.688 6.098 1 98.75 128 ILE B CA 1
ATOM 3526 C C . ILE B 1 128 ? 2.998 23.766 4.57 1 98.75 128 ILE B C 1
ATOM 3528 O O . ILE B 1 128 ? 2.738 24.828 3.998 1 98.75 128 ILE B O 1
ATOM 3532 N N . LEU B 1 129 ? 3.213 22.625 3.977 1 98.81 129 LEU B N 1
ATOM 3533 C CA . LEU B 1 129 ? 3.25 22.547 2.52 1 98.81 129 LEU B CA 1
ATOM 3534 C C . LEU B 1 129 ? 1.909 22.953 1.92 1 98.81 129 LEU B C 1
ATOM 3536 O O . LEU B 1 129 ? 1.867 23.703 0.933 1 98.81 129 LEU B O 1
ATOM 3540 N N . ALA B 1 130 ? 0.858 22.516 2.508 1 98.94 130 ALA B N 1
ATOM 3541 C CA . ALA B 1 130 ? -0.485 22.812 2.016 1 98.94 130 ALA B CA 1
ATOM 3542 C C . ALA B 1 130 ? -0.79 24.312 2.107 1 98.94 130 ALA B C 1
ATOM 3544 O O . ALA B 1 130 ? -1.35 24.891 1.176 1 98.94 130 ALA B O 1
ATOM 3545 N N . MET B 1 131 ? -0.449 24.906 3.23 1 98.94 131 MET B N 1
ATOM 3546 C CA . MET B 1 131 ? -0.687 26.344 3.398 1 98.94 131 MET B CA 1
ATOM 3547 C C . MET B 1 131 ? 0.141 27.141 2.404 1 98.94 131 MET B C 1
ATOM 3549 O O . MET B 1 131 ? -0.374 28.062 1.765 1 98.94 131 MET B O 1
ATOM 3553 N N . GLU B 1 132 ? 1.413 26.797 2.271 1 98.88 132 GLU B N 1
ATOM 3554 C CA . GLU B 1 132 ? 2.264 27.484 1.307 1 98.88 132 GLU B CA 1
ATOM 3555 C C . GLU B 1 132 ? 1.714 27.359 -0.11 1 98.88 132 GLU B C 1
ATOM 3557 O O . GLU B 1 132 ? 1.712 28.312 -0.875 1 98.88 132 GLU B O 1
ATOM 3562 N N . TYR B 1 133 ? 1.269 26.156 -0.421 1 98.94 133 TYR B N 1
ATOM 3563 C CA . TYR B 1 133 ? 0.698 25.922 -1.742 1 98.94 133 TYR B CA 1
ATOM 3564 C C . TYR B 1 133 ? -0.558 26.75 -1.956 1 98.94 133 TYR B C 1
ATOM 3566 O O . TYR B 1 133 ? -0.734 27.359 -3.016 1 98.94 133 TYR B O 1
ATOM 3574 N N . ALA B 1 134 ? -1.424 26.781 -0.99 1 98.94 134 ALA B N 1
ATOM 3575 C CA . ALA B 1 134 ? -2.686 27.516 -1.092 1 98.94 134 ALA B CA 1
ATOM 3576 C C . ALA B 1 134 ? -2.439 29.016 -1.241 1 98.94 134 ALA B C 1
ATOM 3578 O O . ALA B 1 134 ? -3.184 29.703 -1.944 1 98.94 134 ALA B O 1
ATOM 3579 N N . ILE B 1 135 ? -1.442 29.531 -0.556 1 98.75 135 ILE B N 1
ATOM 3580 C CA . ILE B 1 135 ? -1.111 30.938 -0.636 1 98.75 135 ILE B CA 1
ATOM 3581 C C . ILE B 1 135 ? -0.604 31.281 -2.037 1 98.75 135 ILE B C 1
ATOM 3583 O O . ILE B 1 135 ? -0.95 32.312 -2.598 1 98.75 135 ILE B O 1
ATOM 3587 N N . ARG B 1 136 ? 0.098 30.375 -2.645 1 98.25 136 ARG B N 1
ATOM 3588 C CA . ARG B 1 136 ? 0.747 30.625 -3.928 1 98.25 136 ARG B CA 1
ATOM 3589 C C . ARG B 1 136 ? -0.163 30.234 -5.086 1 98.25 136 ARG B C 1
ATOM 3591 O O . ARG B 1 136 ? -0.13 30.859 -6.148 1 98.25 136 ARG B O 1
ATOM 3598 N N . HIS B 1 137 ? -0.899 29.125 -4.883 1 98.19 137 HIS B N 1
ATOM 3599 C CA . HIS B 1 137 ? -1.657 28.516 -5.973 1 98.19 137 HIS B CA 1
ATOM 3600 C C . HIS B 1 137 ? -3.107 28.281 -5.57 1 98.19 137 HIS B C 1
ATOM 3602 O O . HIS B 1 137 ? -3.699 27.266 -5.934 1 98.19 137 HIS B O 1
ATOM 3608 N N . GLY B 1 138 ? -3.676 29.172 -4.793 1 97.75 138 GLY B N 1
ATOM 3609 C CA . GLY B 1 138 ? -5.023 29 -4.273 1 97.75 138 GLY B CA 1
ATOM 3610 C C . GLY B 1 138 ? -6.07 28.891 -5.363 1 97.75 138 GLY B C 1
ATOM 3611 O O . GLY B 1 138 ? -7.117 28.266 -5.16 1 97.75 138 GLY B O 1
ATOM 3612 N N . ASP B 1 139 ? -5.797 29.359 -6.582 1 97.81 139 ASP B N 1
ATOM 3613 C CA . ASP B 1 139 ? -6.73 29.375 -7.699 1 97.81 139 ASP B CA 1
ATOM 3614 C C . ASP B 1 139 ? -6.895 27.984 -8.297 1 97.81 139 ASP B C 1
ATOM 3616 O O . ASP B 1 139 ? -7.82 27.734 -9.078 1 97.81 139 ASP B O 1
ATOM 3620 N N . THR B 1 140 ? -6.062 27.047 -7.883 1 98.44 140 THR B N 1
ATOM 3621 C CA . THR B 1 140 ? -6.137 25.688 -8.398 1 98.44 140 THR B CA 1
ATOM 3622 C C . THR B 1 140 ? -6.941 24.797 -7.457 1 98.44 140 THR B C 1
ATOM 3624 O O . THR B 1 140 ? -7.285 23.656 -7.809 1 98.44 140 THR B O 1
ATOM 3627 N N . LEU B 1 141 ? -7.32 25.297 -6.27 1 98.75 141 LEU B N 1
ATOM 3628 C CA . LEU B 1 141 ? -7.895 24.453 -5.219 1 98.75 141 LEU B CA 1
ATOM 3629 C C . LEU B 1 141 ? -9.414 24.625 -5.164 1 98.75 141 LEU B C 1
ATOM 3631 O O . LEU B 1 141 ? -9.922 25.734 -5.305 1 98.75 141 LEU B O 1
ATOM 3635 N N . ARG B 1 142 ? -10.062 23.516 -4.988 1 98.5 142 ARG B N 1
ATOM 3636 C CA . ARG B 1 142 ? -11.477 23.516 -4.637 1 98.5 142 ARG B CA 1
ATOM 3637 C C . ARG B 1 142 ? -11.672 23.641 -3.129 1 98.5 142 ARG B C 1
ATOM 3639 O O . ARG B 1 142 ? -12.656 24.219 -2.666 1 98.5 142 ARG B O 1
ATOM 3646 N N . GLY B 1 143 ? -10.797 23.078 -2.336 1 98.81 143 GLY B N 1
ATOM 3647 C CA . GLY B 1 143 ? -10.805 23.094 -0.882 1 98.81 143 GLY B CA 1
ATOM 3648 C C . GLY B 1 143 ? -9.469 22.734 -0.27 1 98.81 143 GLY B C 1
ATOM 3649 O O . GLY B 1 143 ? -8.562 22.266 -0.967 1 98.81 143 GLY B O 1
ATOM 3650 N N . LEU B 1 144 ? -9.344 23.016 0.986 1 98.94 144 LEU B N 1
ATOM 3651 C CA . LEU B 1 144 ? -8.102 22.797 1.728 1 98.94 144 LEU B CA 1
ATOM 3652 C C . LEU B 1 144 ? -8.391 22.219 3.109 1 98.94 144 LEU B C 1
ATOM 3654 O O . LEU B 1 144 ? -9.344 22.625 3.773 1 98.94 144 LEU B O 1
ATOM 3658 N N . VAL B 1 145 ? -7.621 21.219 3.5 1 99 145 VAL B N 1
ATOM 3659 C CA . VAL B 1 145 ? -7.668 20.688 4.859 1 99 145 VAL B CA 1
ATOM 3660 C C . VAL B 1 145 ? -6.293 20.828 5.512 1 99 145 VAL B C 1
ATOM 3662 O O . VAL B 1 145 ? -5.309 20.266 5.023 1 99 145 VAL B O 1
ATOM 3665 N N . ILE B 1 146 ? -6.199 21.578 6.52 1 98.94 146 ILE B N 1
ATOM 3666 C CA . ILE B 1 146 ? -5.004 21.703 7.344 1 98.94 146 ILE B CA 1
ATOM 3667 C C . ILE B 1 146 ? -5.16 20.859 8.609 1 98.94 146 ILE B C 1
ATOM 3669 O O . ILE B 1 146 ? -5.883 21.234 9.531 1 98.94 146 ILE B O 1
ATOM 3673 N N . SER B 1 147 ? -4.516 19.766 8.617 1 98.94 147 SER B N 1
ATOM 3674 C CA . SER B 1 147 ? -4.664 18.812 9.711 1 98.94 147 SER B CA 1
ATOM 3675 C C . SER B 1 147 ? -3.467 18.859 10.648 1 98.94 147 SER B C 1
ATOM 3677 O O . SER B 1 147 ? -2.375 18.406 10.297 1 98.94 147 SER B O 1
ATOM 3679 N N . ASN B 1 148 ? -3.738 19.438 11.867 1 98.81 148 ASN B N 1
ATOM 3680 C CA . ASN B 1 148 ? -2.797 19.328 12.977 1 98.81 148 ASN B CA 1
ATOM 3681 C C . ASN B 1 148 ? -1.475 20.016 12.664 1 98.81 148 ASN B C 1
ATOM 3683 O O . ASN B 1 148 ? -0.404 19.453 12.883 1 98.81 148 ASN B O 1
ATOM 3687 N N . MET B 1 149 ? -1.575 21.266 12.148 1 98.62 149 MET B N 1
ATOM 3688 C CA . MET B 1 149 ? -0.375 22.078 11.945 1 98.62 149 MET B CA 1
ATOM 3689 C C . MET B 1 149 ? -0.68 23.562 12.125 1 98.62 149 MET B C 1
ATOM 3691 O O . MET B 1 149 ? -1.515 24.125 11.406 1 98.62 149 MET B O 1
ATOM 3695 N N . MET B 1 150 ? 0.017 24.188 13.008 1 98.38 150 MET B N 1
ATOM 3696 C CA . MET B 1 150 ? -0.088 25.641 13.227 1 98.38 150 MET B CA 1
ATOM 3697 C C . MET B 1 150 ? 0.517 26.406 12.07 1 98.38 150 MET B C 1
ATOM 3699 O O . MET B 1 150 ? 1.354 25.891 11.328 1 98.38 150 MET B O 1
ATOM 3703 N N . ALA B 1 151 ? 0.104 27.625 11.953 1 98.88 151 ALA B N 1
ATOM 3704 C CA . ALA B 1 151 ? 0.556 28.453 10.836 1 98.88 151 ALA B CA 1
ATOM 3705 C C . ALA B 1 151 ? 1.792 29.25 11.211 1 98.88 151 ALA B C 1
ATOM 3707 O O . ALA B 1 151 ? 2.174 30.188 10.5 1 98.88 151 ALA B O 1
ATOM 3708 N N . SER B 1 152 ? 2.398 28.906 12.336 1 98.44 152 SER B N 1
ATOM 3709 C CA . SER B 1 152 ? 3.559 29.641 12.828 1 98.44 152 SER B CA 1
ATOM 3710 C C . SER B 1 152 ? 4.484 28.734 13.633 1 98.44 152 SER B C 1
ATOM 3712 O O . SER B 1 152 ? 4.09 28.188 14.664 1 98.44 152 SER B O 1
ATOM 3714 N N . ALA B 1 153 ? 5.754 28.641 13.156 1 96.88 153 ALA B N 1
ATOM 3715 C CA . ALA B 1 153 ? 6.758 27.859 13.875 1 96.88 153 ALA B CA 1
ATOM 3716 C C . ALA B 1 153 ? 7.098 28.516 15.211 1 96.88 153 ALA B C 1
ATOM 3718 O O . ALA B 1 153 ? 7.199 27.844 16.234 1 96.88 153 ALA B O 1
ATOM 3719 N N . PRO B 1 154 ? 7.23 29.844 15.234 1 96.31 154 PRO B N 1
ATOM 3720 C CA . PRO B 1 154 ? 7.465 30.469 16.531 1 96.31 154 PRO B CA 1
ATOM 3721 C C . PRO B 1 154 ? 6.336 30.219 17.531 1 96.31 154 PRO B C 1
ATOM 3723 O O . PRO B 1 154 ? 6.59 29.984 18.719 1 96.31 154 PRO B O 1
ATOM 3726 N N . ALA B 1 155 ? 5.117 30.328 17.062 1 97.5 155 ALA B N 1
ATOM 3727 C CA . ALA B 1 155 ? 3.99 30.047 17.953 1 97.5 155 ALA B CA 1
ATOM 3728 C C . ALA B 1 155 ? 4.008 28.609 18.422 1 97.5 155 ALA B C 1
ATOM 3730 O O . ALA B 1 155 ? 3.676 28.312 19.578 1 97.5 155 ALA B O 1
ATOM 3731 N N . TYR B 1 156 ? 4.324 27.75 17.531 1 96.19 156 TYR B N 1
ATOM 3732 C CA . TYR B 1 156 ? 4.461 26.344 17.844 1 96.19 156 TYR B CA 1
ATOM 3733 C C . TYR B 1 156 ? 5.484 26.125 18.953 1 96.19 156 TYR B C 1
ATOM 3735 O O . TYR B 1 156 ? 5.215 25.422 19.922 1 96.19 156 TYR B O 1
ATOM 3743 N N . ASN B 1 157 ? 6.637 26.688 18.859 1 94 157 ASN B N 1
ATOM 3744 C CA . ASN B 1 157 ? 7.695 26.594 19.844 1 94 157 ASN B CA 1
ATOM 3745 C C . ASN B 1 157 ? 7.266 27.172 21.188 1 94 157 ASN B C 1
ATOM 3747 O O . ASN B 1 157 ? 7.582 26.625 22.25 1 94 157 ASN B O 1
ATOM 3751 N N . ARG B 1 158 ? 6.605 28.281 21.094 1 95.38 158 ARG B N 1
ATOM 3752 C CA . ARG B 1 158 ? 6.125 28.906 22.312 1 95.38 158 ARG B CA 1
ATOM 3753 C C . ARG B 1 158 ? 5.156 27.984 23.047 1 95.38 158 ARG B C 1
ATOM 3755 O O . ARG B 1 158 ? 5.207 27.891 24.281 1 95.38 158 ARG B O 1
ATOM 3762 N N . TYR B 1 159 ? 4.262 27.391 22.344 1 96.12 159 TYR B N 1
ATOM 3763 C CA . TYR B 1 159 ? 3.311 26.453 22.953 1 96.12 159 TYR B CA 1
ATOM 3764 C C . TYR B 1 159 ? 4.035 25.297 23.625 1 96.12 159 TYR B C 1
ATOM 3766 O O . TYR B 1 159 ? 3.691 24.922 24.75 1 96.12 159 TYR B O 1
ATOM 3774 N N . ALA B 1 160 ? 5.039 24.734 22.969 1 91.94 160 ALA B N 1
ATOM 3775 C CA . ALA B 1 160 ? 5.84 23.672 23.547 1 91.94 160 ALA B CA 1
ATOM 3776 C C . ALA B 1 160 ? 6.52 24.125 24.844 1 91.94 160 ALA B C 1
ATOM 3778 O O . ALA B 1 160 ? 6.449 23.438 25.859 1 91.94 160 ALA B O 1
ATOM 3779 N N . ASP B 1 161 ? 7.078 25.25 24.797 1 90.06 161 ASP B N 1
ATOM 3780 C CA . ASP B 1 161 ? 7.898 25.766 25.891 1 90.06 161 ASP B CA 1
ATOM 3781 C C . ASP B 1 161 ? 7.031 26.188 27.062 1 90.06 161 ASP B C 1
ATOM 3783 O O . ASP B 1 161 ? 7.438 26.047 28.219 1 90.06 161 ASP B O 1
ATOM 3787 N N . GLU B 1 162 ? 5.895 26.703 26.719 1 94.62 162 GLU B N 1
ATOM 3788 C CA . GLU B 1 162 ? 5.117 27.359 27.781 1 94.62 162 GLU B CA 1
ATOM 3789 C C . GLU B 1 162 ? 4 26.453 28.281 1 94.62 162 GLU B C 1
ATOM 3791 O O . GLU B 1 162 ? 3.463 26.656 29.359 1 94.62 162 GLU B O 1
ATOM 3796 N N . VAL B 1 163 ? 3.633 25.516 27.5 1 94.62 163 VAL B N 1
ATOM 3797 C CA . VAL B 1 163 ? 2.455 24.734 27.875 1 94.62 163 VAL B CA 1
ATOM 3798 C C . VAL B 1 163 ? 2.822 23.25 27.984 1 94.62 163 VAL B C 1
ATOM 3800 O O . VAL B 1 163 ? 2.674 22.656 29.047 1 94.62 163 VAL B O 1
ATOM 3803 N N . LEU B 1 164 ? 3.383 22.641 26.969 1 92.38 164 LEU B N 1
ATOM 3804 C CA . LEU B 1 164 ? 3.545 21.188 26.922 1 92.38 164 LEU B CA 1
ATOM 3805 C C . LEU B 1 164 ? 4.68 20.734 27.828 1 92.38 164 LEU B C 1
ATOM 3807 O O . LEU B 1 164 ? 4.516 19.812 28.625 1 92.38 164 LEU B O 1
ATOM 3811 N N . ILE B 1 165 ? 5.805 21.375 27.734 1 87.19 165 ILE B N 1
ATOM 3812 C CA . ILE B 1 165 ? 6.996 20.953 28.453 1 87.19 165 ILE B CA 1
ATOM 3813 C C . ILE B 1 165 ? 6.777 21.156 29.953 1 87.19 165 ILE B C 1
ATOM 3815 O O . ILE B 1 165 ? 7.047 20.25 30.75 1 87.19 165 ILE B O 1
ATOM 3819 N N . PRO B 1 166 ? 6.258 22.25 30.344 1 89.12 166 PRO B N 1
ATOM 3820 C CA . PRO B 1 166 ? 6.035 22.438 31.781 1 89.12 166 PRO B CA 1
ATOM 3821 C C . PRO B 1 166 ? 5.016 21.469 32.344 1 89.12 166 PRO B C 1
ATOM 3823 O O . PRO B 1 166 ? 4.969 21.266 33.562 1 89.12 166 PRO B O 1
ATOM 3826 N N . ALA B 1 167 ? 4.18 20.922 31.531 1 89 167 ALA B N 1
ATOM 3827 C CA . ALA B 1 167 ? 3.146 20 31.984 1 89 167 ALA B CA 1
ATOM 3828 C C . ALA B 1 167 ? 3.713 18.594 32.188 1 89 167 ALA B C 1
ATOM 3830 O O . ALA B 1 167 ? 3.072 17.734 32.781 1 89 167 ALA B O 1
ATOM 3831 N N . LEU B 1 168 ? 4.918 18.375 31.703 1 86.38 168 LEU B N 1
ATOM 3832 C CA . LEU B 1 168 ? 5.566 17.078 31.859 1 86.38 168 LEU B CA 1
ATOM 3833 C C . LEU B 1 168 ? 6.184 16.938 33.25 1 86.38 168 LEU B C 1
ATOM 3835 O O . LEU B 1 168 ? 6.371 17.938 33.938 1 86.38 168 LEU B O 1
ATOM 3839 N N . ASP B 1 169 ? 6.418 15.648 33.625 1 87.31 169 ASP B N 1
ATOM 3840 C CA . ASP B 1 169 ? 7.156 15.406 34.875 1 87.31 169 ASP B CA 1
ATOM 3841 C C . ASP B 1 169 ? 8.484 16.156 34.875 1 87.31 169 ASP B C 1
ATOM 3843 O O . ASP B 1 169 ? 9.32 15.945 34 1 87.31 169 ASP B O 1
ATOM 3847 N N . PRO B 1 170 ? 8.578 16.938 35.906 1 88.19 170 PRO B N 1
ATOM 3848 C CA . PRO B 1 170 ? 9.797 17.75 35.938 1 88.19 170 PRO B CA 1
ATOM 3849 C C . PRO B 1 170 ? 11.07 16.906 35.875 1 88.19 170 PRO B C 1
ATOM 3851 O O . PRO B 1 170 ? 12.086 17.344 35.344 1 88.19 170 PRO B O 1
ATOM 3854 N N . ALA B 1 171 ? 10.984 15.773 36.406 1 88.25 171 ALA B N 1
ATOM 3855 C CA . ALA B 1 171 ? 12.156 14.898 36.406 1 88.25 171 ALA B CA 1
ATOM 3856 C C . ALA B 1 171 ? 12.484 14.461 34.969 1 88.25 171 ALA B C 1
ATOM 3858 O O . ALA B 1 171 ? 13.656 14.359 34.594 1 88.25 171 ALA B O 1
ATOM 3859 N N . ILE B 1 172 ? 11.492 14.227 34.219 1 85 172 ILE B N 1
ATOM 3860 C CA . ILE B 1 172 ? 11.672 13.828 32.844 1 85 172 ILE B CA 1
ATOM 3861 C C . ILE B 1 172 ? 12.242 14.992 32.031 1 85 172 ILE B C 1
ATOM 3863 O O . ILE B 1 172 ? 13.18 14.812 31.25 1 85 172 ILE B O 1
ATOM 3867 N N . VAL B 1 173 ? 11.727 16.141 32.281 1 84.88 173 VAL B N 1
ATOM 3868 C CA . VAL B 1 173 ? 12.156 17.328 31.562 1 84.88 173 VAL B CA 1
ATOM 3869 C C . VAL B 1 173 ? 13.625 17.609 31.875 1 84.88 173 VAL B C 1
ATOM 3871 O O . VAL B 1 173 ? 14.414 17.891 30.969 1 84.88 173 VAL B O 1
ATOM 3874 N N . ALA B 1 174 ? 13.93 17.484 33.062 1 86.62 174 ALA B N 1
ATOM 3875 C CA . ALA B 1 174 ? 15.297 17.766 33.5 1 86.62 174 ALA B CA 1
ATOM 3876 C C . ALA B 1 174 ? 16.281 16.781 32.844 1 86.62 174 ALA B C 1
ATOM 3878 O O . ALA B 1 174 ? 17.344 17.172 32.406 1 86.62 174 ALA B O 1
ATOM 3879 N N . GLU B 1 175 ? 15.883 15.617 32.844 1 87.19 175 GLU B N 1
ATOM 3880 C CA . GLU B 1 175 ? 16.75 14.602 32.25 1 87.19 175 GLU B CA 1
ATOM 3881 C C . GLU B 1 175 ? 16.875 14.797 30.75 1 87.19 175 GLU B C 1
ATOM 3883 O O . GLU B 1 175 ? 17.953 14.648 30.188 1 87.19 175 GLU B O 1
ATOM 3888 N N . ALA B 1 176 ? 15.805 15.078 30.109 1 82.06 176 ALA B N 1
ATOM 3889 C CA . ALA B 1 176 ? 15.812 15.305 28.672 1 82.06 176 ALA B CA 1
ATOM 3890 C C . ALA B 1 176 ? 16.688 16.5 28.312 1 82.06 176 ALA B C 1
ATOM 3892 O O . ALA B 1 176 ? 17.484 16.438 27.359 1 82.06 176 ALA B O 1
ATOM 3893 N N . ARG B 1 177 ? 16.531 17.5 29.062 1 78.5 177 ARG B N 1
ATOM 3894 C CA . ARG B 1 177 ? 17.328 18.703 28.812 1 78.5 177 ARG B CA 1
ATOM 3895 C C . ARG B 1 177 ? 18.812 18.453 29.047 1 78.5 177 ARG B C 1
ATOM 3897 O O . ARG B 1 177 ? 19.656 19 28.344 1 78.5 177 ARG B O 1
ATOM 3904 N N . ALA B 1 178 ? 19.062 17.672 29.984 1 84.19 178 ALA B N 1
ATOM 3905 C CA . ALA B 1 178 ? 20.453 17.297 30.25 1 84.19 178 ALA B CA 1
ATOM 3906 C C . ALA B 1 178 ? 21.031 16.516 29.094 1 84.19 178 ALA B C 1
ATOM 3908 O O . ALA B 1 178 ? 22.203 16.719 28.719 1 84.19 178 ALA B O 1
ATOM 3909 N N . LEU B 1 179 ? 20.281 15.656 28.594 1 82.5 179 LEU B N 1
ATOM 3910 C CA . LEU B 1 179 ? 20.719 14.875 27.453 1 82.5 179 LEU B CA 1
ATOM 3911 C C . LEU B 1 179 ? 20.875 15.75 26.203 1 82.5 179 LEU B C 1
ATOM 3913 O O . LEU B 1 179 ? 21.812 15.578 25.438 1 82.5 179 LEU B O 1
ATOM 3917 N N . GLU B 1 180 ? 19.953 16.672 25.984 1 74.88 180 GLU B N 1
ATOM 3918 C CA . GLU B 1 180 ? 20.047 17.609 24.891 1 74.88 180 GLU B CA 1
ATOM 3919 C C . GLU B 1 180 ? 21.312 18.469 24.984 1 74.88 180 GLU B C 1
ATOM 3921 O O . GLU B 1 180 ? 22.031 18.641 24 1 74.88 180 GLU B O 1
ATOM 3926 N N . ALA B 1 181 ? 21.562 18.875 26.188 1 78.06 181 ALA B N 1
ATOM 3927 C CA . ALA B 1 181 ? 22.734 19.703 26.438 1 78.06 181 ALA B CA 1
ATOM 3928 C C . ALA B 1 181 ? 24.016 18.922 26.172 1 78.06 181 ALA B C 1
ATOM 3930 O O . ALA B 1 181 ? 25.016 19.5 25.734 1 78.06 181 ALA B O 1
ATOM 3931 N N . ALA B 1 182 ? 23.875 17.688 26.375 1 83.44 182 ALA B N 1
ATOM 3932 C CA . ALA B 1 182 ? 25.031 16.812 26.188 1 83.44 182 ALA B CA 1
ATOM 3933 C C . ALA B 1 182 ? 25.125 16.344 24.734 1 83.44 182 ALA B C 1
ATOM 3935 O O . ALA B 1 182 ? 26.078 15.648 24.359 1 83.44 182 ALA B O 1
ATOM 3936 N N . GLY B 1 183 ? 24.172 16.719 23.906 1 74.88 183 GLY B N 1
ATOM 3937 C CA . GLY B 1 183 ? 24.156 16.312 22.516 1 74.88 183 GLY B CA 1
ATOM 3938 C C . GLY B 1 183 ? 23.734 14.867 22.312 1 74.88 183 GLY B C 1
ATOM 3939 O O . GLY B 1 183 ? 24 14.273 21.266 1 74.88 183 GLY B O 1
ATOM 3940 N N . ASP B 1 184 ? 23.219 14.219 23.344 1 78.88 184 ASP B N 1
ATOM 3941 C CA . ASP B 1 184 ? 22.859 12.805 23.328 1 78.88 184 ASP B CA 1
ATOM 3942 C C . ASP B 1 184 ? 21.391 12.617 22.953 1 78.88 184 ASP B C 1
ATOM 3944 O O . ASP B 1 184 ? 20.672 11.875 23.609 1 78.88 184 ASP B O 1
ATOM 3948 N N . THR B 1 185 ? 20.984 13.336 21.953 1 73.25 185 THR B N 1
ATOM 3949 C CA . THR B 1 185 ? 19.578 13.289 21.578 1 73.25 185 THR B CA 1
ATOM 3950 C C . THR B 1 185 ? 19.281 12.039 20.75 1 73.25 185 THR B C 1
ATOM 3952 O O . THR B 1 185 ? 18.125 11.758 20.453 1 73.25 185 THR B O 1
ATOM 3955 N N . GLU B 1 186 ? 20.281 11.273 20.438 1 69.38 186 GLU B N 1
ATOM 3956 C CA . GLU B 1 186 ? 20.078 10.047 19.672 1 69.38 186 GLU B CA 1
ATOM 3957 C C . GLU B 1 186 ? 20.25 8.812 20.562 1 69.38 186 GLU B C 1
ATOM 3959 O O . GLU B 1 186 ? 20.219 7.68 20.078 1 69.38 186 GLU B O 1
ATOM 3964 N N . SER B 1 187 ? 20.422 9.156 21.812 1 76.19 187 SER B N 1
ATOM 3965 C CA . SER B 1 187 ? 20.625 8.039 22.719 1 76.19 187 SER B CA 1
ATOM 3966 C C . SER B 1 187 ? 19.312 7.297 22.969 1 76.19 187 SER B C 1
ATOM 3968 O O . SER B 1 187 ? 18.234 7.875 22.844 1 76.19 187 SER B O 1
ATOM 3970 N N . GLY B 1 188 ? 19.453 6.055 23.188 1 77.06 188 GLY B N 1
ATOM 3971 C CA . GLY B 1 188 ? 18.312 5.242 23.547 1 77.06 188 GLY B CA 1
ATOM 3972 C C . GLY B 1 188 ? 17.547 5.785 24.734 1 77.06 188 GLY B C 1
ATOM 3973 O O . GLY B 1 188 ? 16.312 5.723 24.766 1 77.06 188 GLY B O 1
ATOM 3974 N N . ARG B 1 189 ? 18.344 6.32 25.672 1 81.38 189 ARG B N 1
ATOM 3975 C CA . ARG B 1 189 ? 17.703 6.855 26.875 1 81.38 189 ARG B CA 1
ATOM 3976 C C . ARG B 1 189 ? 16.844 8.07 26.531 1 81.38 189 ARG B C 1
ATOM 3978 O O . ARG B 1 189 ? 15.727 8.219 27.047 1 81.38 189 ARG B O 1
ATOM 3985 N N . TYR B 1 190 ? 17.328 8.961 25.75 1 77.81 190 TYR B N 1
ATOM 3986 C CA . TYR B 1 190 ? 16.562 10.117 25.312 1 77.81 190 TYR B CA 1
ATOM 3987 C C . TYR B 1 190 ? 15.281 9.695 24.594 1 77.81 190 TYR B C 1
ATOM 3989 O O . TYR B 1 190 ? 14.203 10.219 24.891 1 77.81 190 TYR B O 1
ATOM 3997 N N . GLU B 1 191 ? 15.391 8.773 23.734 1 76.38 191 GLU B N 1
ATOM 3998 C CA . GLU B 1 191 ? 14.242 8.258 23 1 76.38 191 GLU B CA 1
ATOM 3999 C C . GLU B 1 191 ? 13.219 7.621 23.938 1 76.38 191 GLU B C 1
ATOM 4001 O O . GLU B 1 191 ? 12.016 7.824 23.781 1 76.38 191 GLU B O 1
ATOM 4006 N N . GLU B 1 192 ? 13.773 6.895 24.812 1 80.56 192 GLU B N 1
ATOM 4007 C CA . GLU B 1 192 ? 12.906 6.227 25.781 1 80.56 192 GLU B CA 1
ATOM 4008 C C . GLU B 1 192 ? 12.117 7.242 26.609 1 80.56 192 GLU B C 1
ATOM 4010 O O . GLU B 1 192 ? 10.922 7.055 26.859 1 80.56 192 GLU B O 1
ATOM 4015 N N . LEU B 1 193 ? 12.805 8.234 27.031 1 78.94 193 LEU B N 1
ATOM 4016 C CA . LEU B 1 193 ? 12.188 9.266 27.859 1 78.94 193 LEU B CA 1
ATOM 4017 C C . LEU B 1 193 ? 11.07 9.969 27.094 1 78.94 193 LEU B C 1
ATOM 4019 O O . LEU B 1 193 ? 9.961 10.117 27.609 1 78.94 193 LEU B O 1
ATOM 4023 N N . LEU B 1 194 ? 11.359 10.328 25.891 1 78.25 194 LEU B N 1
ATOM 4024 C CA . LEU B 1 194 ? 10.398 11.086 25.109 1 78.25 194 LEU B CA 1
ATOM 4025 C C . LEU B 1 194 ? 9.266 10.195 24.625 1 78.25 194 LEU B C 1
ATOM 4027 O O . LEU B 1 194 ? 8.102 10.609 24.609 1 78.25 194 LEU B O 1
ATOM 4031 N N . MET B 1 195 ? 9.641 9.047 24.266 1 77.19 195 MET B N 1
ATOM 4032 C CA . MET B 1 195 ? 8.633 8.102 23.781 1 77.19 195 MET B CA 1
ATOM 4033 C C . MET B 1 195 ? 7.637 7.762 24.891 1 77.19 195 MET B C 1
ATOM 4035 O O . MET B 1 195 ? 6.43 7.695 24.641 1 77.19 195 MET B O 1
ATOM 4039 N N . GLY B 1 196 ? 8.062 7.586 26.031 1 78.12 196 GLY B N 1
ATOM 4040 C CA . GLY B 1 196 ? 7.242 7.141 27.156 1 78.12 196 GLY B CA 1
ATOM 4041 C C . GLY B 1 196 ? 6.414 8.25 27.766 1 78.12 196 GLY B C 1
ATOM 4042 O O . GLY B 1 196 ? 5.52 7.996 28.578 1 78.12 196 GLY B O 1
ATOM 4043 N N . SER B 1 197 ? 6.688 9.492 27.422 1 81.62 197 SER B N 1
ATOM 4044 C CA . SER B 1 197 ? 5.977 10.617 28.016 1 81.62 197 SER B CA 1
ATOM 4045 C C . SER B 1 197 ? 5.398 11.531 26.953 1 81.62 197 SER B C 1
ATOM 4047 O O . SER B 1 197 ? 4.242 11.383 26.547 1 81.62 197 SER B O 1
ATOM 4049 N N . TYR B 1 198 ? 6.188 12.094 26.188 1 84.31 198 TYR B N 1
ATOM 4050 C CA . TYR B 1 198 ? 5.781 13.133 25.25 1 84.31 198 TYR B CA 1
ATOM 4051 C C . TYR B 1 198 ? 5.055 12.523 24.047 1 84.31 198 TYR B C 1
ATOM 4053 O O . TYR B 1 198 ? 3.953 12.945 23.703 1 84.31 198 TYR B O 1
ATOM 4061 N N . TYR B 1 199 ? 5.543 11.492 23.5 1 85.5 199 TYR B N 1
ATOM 4062 C CA . TYR B 1 199 ? 4.977 10.906 22.297 1 85.5 199 TYR B CA 1
ATOM 4063 C C . TYR B 1 199 ? 3.65 10.211 22.609 1 85.5 199 TYR B C 1
ATOM 4065 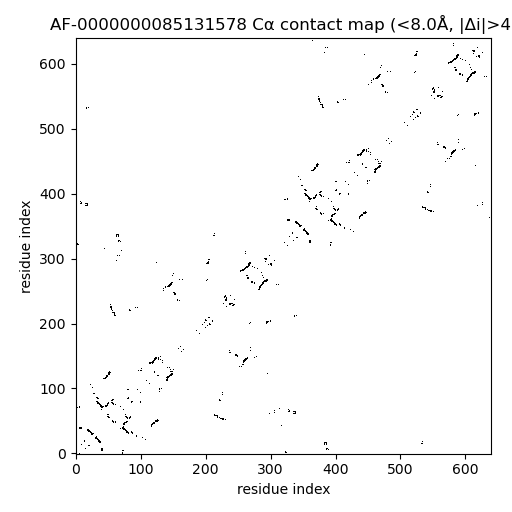O O . TYR B 1 199 ? 2.682 10.367 21.859 1 85.5 199 TYR B O 1
ATOM 4073 N N . LEU B 1 200 ? 3.566 9.508 23.703 1 89.94 200 LEU B N 1
ATOM 4074 C CA . LEU B 1 200 ? 2.365 8.766 24.062 1 89.94 200 LEU B CA 1
ATOM 4075 C C . LEU B 1 200 ? 1.226 9.711 24.422 1 89.94 200 LEU B C 1
ATOM 4077 O O . LEU B 1 200 ? 0.053 9.352 24.281 1 89.94 200 LEU B O 1
ATOM 4081 N N . GLU B 1 201 ? 1.577 10.922 24.781 1 91.56 201 GLU B N 1
ATOM 4082 C CA . GLU B 1 201 ? 0.543 11.859 25.203 1 91.56 201 GLU B CA 1
ATOM 4083 C C . GLU B 1 201 ? 0.169 12.812 24.078 1 91.56 201 GLU B C 1
ATOM 4085 O O . GLU B 1 201 ? -0.985 13.234 23.969 1 91.56 201 GLU B O 1
ATOM 4090 N N . HIS B 1 202 ? 1.161 13.109 23.219 1 94.56 202 HIS B N 1
ATOM 4091 C CA . HIS B 1 202 ? 0.925 14.266 22.359 1 94.56 202 HIS B CA 1
ATOM 4092 C C . HIS B 1 202 ? 1.079 13.898 20.891 1 94.56 202 HIS B C 1
ATOM 4094 O O . HIS B 1 202 ? 0.647 14.648 20.016 1 94.56 202 HIS B O 1
ATOM 4100 N N . THR B 1 203 ? 1.693 12.773 20.594 1 94.81 203 THR B N 1
ATOM 4101 C CA . THR B 1 203 ? 1.839 12.344 19.203 1 94.81 203 THR B CA 1
ATOM 4102 C C . THR B 1 203 ? 0.752 11.344 18.828 1 94.81 203 THR B C 1
ATOM 4104 O O . THR B 1 203 ? -0.005 11.562 17.891 1 94.81 203 THR B O 1
ATOM 4107 N N . LEU B 1 204 ? 0.688 10.289 19.578 1 96.81 204 LEU B N 1
ATOM 4108 C CA . LEU B 1 204 ? -0.323 9.25 19.422 1 96.81 204 LEU B CA 1
ATOM 4109 C C . LEU B 1 204 ? -0.699 8.656 20.766 1 96.81 204 LEU B C 1
ATOM 4111 O O . LEU B 1 204 ? 0.083 7.906 21.359 1 96.81 204 LEU B O 1
ATOM 4115 N N . ARG B 1 205 ? -1.899 8.969 21.172 1 96.12 205 ARG B N 1
ATOM 4116 C CA . ARG B 1 205 ? -2.33 8.656 22.531 1 96.12 205 ARG B CA 1
ATOM 4117 C C . ARG B 1 205 ? -2.85 7.227 22.641 1 96.12 205 ARG B C 1
ATOM 4119 O O . ARG B 1 205 ? -4.027 7.004 22.922 1 96.12 205 ARG B O 1
ATOM 4126 N N . MET B 1 206 ? -1.968 6.273 22.453 1 95.19 206 MET B N 1
ATOM 4127 C CA . MET B 1 206 ? -2.143 4.828 22.578 1 95.19 206 MET B CA 1
ATOM 4128 C C . MET B 1 206 ? -0.888 4.168 23.141 1 95.19 206 MET B C 1
ATOM 4130 O O . MET B 1 206 ? 0.22 4.676 22.953 1 95.19 206 MET B O 1
ATOM 4134 N N . PRO B 1 207 ? -1.1 3.047 23.953 1 93.75 207 PRO B N 1
ATOM 4135 C CA . PRO B 1 207 ? 0.114 2.316 24.312 1 93.75 207 PRO B CA 1
ATOM 4136 C C . PRO B 1 207 ? 0.984 1.964 23.109 1 93.75 207 PRO B C 1
ATOM 4138 O O . PRO B 1 207 ? 0.462 1.615 22.047 1 93.75 207 PRO B O 1
ATOM 4141 N N . LEU B 1 208 ? 2.279 2.121 23.297 1 91.06 208 LEU B N 1
ATOM 4142 C CA . LEU B 1 208 ? 3.23 1.942 22.219 1 91.06 208 LEU B CA 1
ATOM 4143 C C . LEU B 1 208 ? 3.02 0.599 21.516 1 91.06 208 LEU B C 1
ATOM 4145 O O . LEU B 1 208 ? 3.08 0.511 20.297 1 91.06 208 LEU B O 1
ATOM 4149 N N . ASP B 1 209 ? 2.744 -0.429 22.219 1 91.88 209 ASP B N 1
ATOM 4150 C CA . ASP B 1 209 ? 2.602 -1.775 21.672 1 91.88 209 ASP B CA 1
ATOM 4151 C C . ASP B 1 209 ? 1.264 -1.936 20.953 1 91.88 209 ASP B C 1
ATOM 4153 O O . ASP B 1 209 ? 1.01 -2.967 20.328 1 91.88 209 ASP B O 1
ATOM 4157 N N . GLU B 1 210 ? 0.441 -0.87 20.953 1 95.12 210 GLU B N 1
ATOM 4158 C CA . GLU B 1 210 ? -0.856 -0.894 20.281 1 95.12 210 GLU B CA 1
ATOM 4159 C C . GLU B 1 210 ? -0.889 0.077 19.109 1 95.12 210 GLU B C 1
ATOM 4161 O O . GLU B 1 210 ? -1.928 0.247 18.469 1 95.12 210 GLU B O 1
ATOM 4166 N N . TRP B 1 211 ? 0.252 0.742 18.875 1 96.38 211 TRP B N 1
ATOM 4167 C CA . TRP B 1 211 ? 0.298 1.632 17.719 1 96.38 211 TRP B CA 1
ATOM 4168 C C . TRP B 1 211 ? -0.056 0.881 16.438 1 96.38 211 TRP B C 1
ATOM 4170 O O . TRP B 1 211 ? 0.396 -0.247 16.219 1 96.38 211 TRP B O 1
ATOM 4180 N N . PRO B 1 212 ? -0.95 1.454 15.609 1 97.69 212 PRO B N 1
ATOM 4181 C CA . PRO B 1 212 ? -1.323 0.788 14.359 1 97.69 212 PRO B CA 1
ATOM 4182 C C . PRO B 1 212 ? -0.131 0.563 13.438 1 97.69 212 PRO B C 1
ATOM 4184 O O . PRO B 1 212 ? 0.767 1.407 13.359 1 97.69 212 PRO B O 1
ATOM 4187 N N . GLU B 1 213 ? -0.196 -0.491 12.734 1 97.81 213 GLU B N 1
ATOM 4188 C CA . GLU B 1 213 ? 0.906 -0.949 11.891 1 97.81 213 GLU B CA 1
ATOM 4189 C C . GLU B 1 213 ? 1.342 0.138 10.914 1 97.81 213 GLU B C 1
ATOM 4191 O O . GLU B 1 213 ? 2.537 0.377 10.734 1 97.81 213 GLU B O 1
ATOM 4196 N N . PRO B 1 214 ? 0.422 0.831 10.203 1 98.69 214 PRO B N 1
ATOM 4197 C CA . PRO B 1 214 ? 0.871 1.834 9.234 1 98.69 214 PRO B CA 1
ATOM 4198 C C . PRO B 1 214 ? 1.663 2.967 9.883 1 98.69 214 PRO B C 1
ATOM 4200 O O . PRO B 1 214 ? 2.564 3.531 9.258 1 98.69 214 PRO B O 1
ATOM 4203 N N . VAL B 1 215 ? 1.312 3.312 11.125 1 98.12 215 VAL B N 1
ATOM 4204 C CA . VAL B 1 215 ? 2.033 4.359 11.836 1 98.12 215 VAL B CA 1
ATOM 4205 C C . VAL B 1 215 ? 3.449 3.887 12.156 1 98.12 215 VAL B C 1
ATOM 4207 O O . VAL B 1 215 ? 4.422 4.602 11.898 1 98.12 215 VAL B O 1
ATOM 4210 N N . VAL B 1 216 ? 3.52 2.656 12.719 1 96.44 216 VAL B N 1
ATOM 4211 C CA . VAL B 1 216 ? 4.816 2.086 13.055 1 96.44 216 VAL B CA 1
ATOM 4212 C C . VAL B 1 216 ? 5.703 2.029 11.812 1 96.44 216 VAL B C 1
ATOM 4214 O O . VAL B 1 216 ? 6.875 2.412 11.859 1 96.44 216 VAL B O 1
ATOM 4217 N N . ARG B 1 217 ? 5.121 1.613 10.719 1 97.38 217 ARG B N 1
ATOM 4218 C CA . ARG B 1 217 ? 5.855 1.493 9.461 1 97.38 217 ARG B CA 1
ATOM 4219 C C . ARG B 1 217 ? 6.309 2.859 8.961 1 97.38 217 ARG B C 1
ATOM 4221 O O . ARG B 1 217 ? 7.453 3.02 8.523 1 97.38 217 ARG B O 1
ATOM 4228 N N . ALA B 1 218 ? 5.465 3.828 9 1 97.81 218 ALA B N 1
ATOM 4229 C CA . ALA B 1 218 ? 5.805 5.176 8.547 1 97.81 218 ALA B CA 1
ATOM 4230 C C . ALA B 1 218 ? 6.949 5.758 9.375 1 97.81 218 ALA B C 1
ATOM 4232 O O . ALA B 1 218 ? 7.859 6.387 8.828 1 97.81 218 ALA B O 1
ATOM 4233 N N . PHE B 1 219 ? 6.902 5.605 10.68 1 94.19 219 PHE B N 1
ATOM 4234 C CA . PHE B 1 219 ? 7.961 6.098 11.547 1 94.19 219 PHE B CA 1
ATOM 4235 C C . PHE B 1 219 ? 9.289 5.414 11.227 1 94.19 219 PHE B C 1
ATOM 4237 O O . PHE B 1 219 ? 10.328 6.07 11.18 1 94.19 219 PHE B O 1
ATOM 4244 N N . ALA B 1 220 ? 9.211 4.117 11.008 1 94.69 220 ALA B N 1
ATOM 4245 C CA . ALA B 1 220 ? 10.414 3.352 10.695 1 94.69 220 ALA B CA 1
ATOM 4246 C C . ALA B 1 220 ? 11.016 3.803 9.367 1 94.69 220 ALA B C 1
ATOM 4248 O O . ALA B 1 220 ? 12.227 3.695 9.164 1 94.69 220 ALA B O 1
ATOM 4249 N N . HIS B 1 221 ? 10.211 4.348 8.469 1 97.25 221 HIS B N 1
ATOM 4250 C CA . HIS B 1 221 ? 10.656 4.695 7.125 1 97.25 221 HIS B CA 1
ATOM 4251 C C . HIS B 1 221 ? 11.008 6.176 7.027 1 97.25 221 HIS B C 1
ATOM 4253 O O . HIS B 1 221 ? 11.359 6.664 5.949 1 97.25 221 HIS B O 1
ATOM 4259 N N . THR B 1 222 ? 10.914 6.895 8.133 1 95.88 222 THR B N 1
ATOM 4260 C CA . THR B 1 222 ? 11.18 8.328 8.094 1 95.88 222 THR B CA 1
ATOM 4261 C C . THR B 1 222 ? 12.609 8.602 7.633 1 95.88 222 THR B C 1
ATOM 4263 O O . THR B 1 222 ? 13.555 7.988 8.141 1 95.88 222 THR B O 1
ATOM 4266 N N . ASN B 1 223 ? 12.742 9.445 6.621 1 97 223 ASN B N 1
ATOM 4267 C CA . ASN B 1 223 ? 14.047 9.891 6.148 1 97 223 ASN B CA 1
ATOM 4268 C C . ASN B 1 223 ? 14.617 10.992 7.035 1 97 223 ASN B C 1
ATOM 4270 O O . ASN B 1 223 ? 14.297 12.172 6.852 1 97 223 ASN B O 1
ATOM 4274 N N . ARG B 1 224 ? 15.5 10.656 7.871 1 91.69 224 ARG B N 1
ATOM 4275 C CA . ARG B 1 224 ? 16.047 11.57 8.875 1 91.69 224 ARG B CA 1
ATOM 4276 C C . ARG B 1 224 ? 16.922 12.641 8.227 1 91.69 224 ARG B C 1
ATOM 4278 O O . ARG B 1 224 ? 17.078 13.734 8.773 1 91.69 224 ARG B O 1
ATOM 4285 N N . ASP B 1 225 ? 17.453 12.305 7.023 1 94.62 225 ASP B N 1
ATOM 4286 C CA . ASP B 1 225 ? 18.266 13.273 6.305 1 94.62 225 ASP B CA 1
ATOM 4287 C C . ASP B 1 225 ? 17.438 14.477 5.867 1 94.62 225 ASP B C 1
ATOM 4289 O O . ASP B 1 225 ? 17.984 15.547 5.59 1 94.62 225 ASP B O 1
ATOM 4293 N N . ILE B 1 226 ? 16.141 14.281 5.785 1 96 226 ILE B N 1
ATOM 4294 C CA . ILE B 1 226 ? 15.234 15.367 5.453 1 96 226 ILE B CA 1
ATOM 4295 C C . ILE B 1 226 ? 14.688 15.992 6.73 1 96 226 ILE B C 1
ATOM 4297 O O . ILE B 1 226 ? 14.672 17.219 6.871 1 96 226 ILE B O 1
ATOM 4301 N N . TYR B 1 227 ? 14.32 15.172 7.641 1 92.44 227 TYR B N 1
ATOM 4302 C CA . TYR B 1 227 ? 13.633 15.586 8.859 1 92.44 227 TYR B CA 1
ATOM 4303 C C . TYR B 1 227 ? 14.5 16.516 9.688 1 92.44 227 TYR B C 1
ATOM 4305 O O . TYR B 1 227 ? 14.062 17.609 10.078 1 92.44 227 TYR B O 1
ATOM 4313 N N . VAL B 1 228 ? 15.688 16.172 9.961 1 88.38 228 VAL B N 1
ATOM 4314 C CA . VAL B 1 228 ? 16.531 16.844 10.945 1 88.38 228 VAL B CA 1
ATOM 4315 C C . VAL B 1 228 ? 16.906 18.234 10.438 1 88.38 228 VAL B C 1
ATOM 4317 O O . VAL B 1 228 ? 16.75 19.234 11.148 1 88.38 228 VAL B O 1
ATOM 4320 N N . PRO B 1 229 ? 17.281 18.359 9.156 1 90.88 229 PRO B N 1
ATOM 4321 C CA . PRO B 1 229 ? 17.656 19.703 8.703 1 90.88 229 PRO B CA 1
ATOM 4322 C C . PRO B 1 229 ? 16.453 20.656 8.633 1 90.88 229 PRO B C 1
ATOM 4324 O O . PRO B 1 229 ? 16.609 21.859 8.82 1 90.88 229 PRO B O 1
ATOM 4327 N N . MET B 1 230 ? 15.281 20.172 8.422 1 91.69 230 MET B N 1
ATOM 4328 C CA . MET B 1 230 ? 14.133 21.047 8.227 1 91.69 230 MET B CA 1
ATOM 4329 C C . MET B 1 230 ? 13.398 21.281 9.539 1 91.69 230 MET B C 1
ATOM 4331 O O . MET B 1 230 ? 12.977 22.406 9.828 1 91.69 230 MET B O 1
ATOM 4335 N N . GLN B 1 231 ? 13.227 20.297 10.328 1 85.69 231 GLN B N 1
ATOM 4336 C CA . GLN B 1 231 ? 12.461 20.359 11.57 1 85.69 231 GLN B CA 1
ATOM 4337 C C . GLN B 1 231 ? 13.391 20.516 12.773 1 85.69 231 GLN B C 1
ATOM 4339 O O . GLN B 1 231 ? 13.016 21.141 13.773 1 85.69 231 GLN B O 1
ATOM 4344 N N . GLY B 1 232 ? 14.609 19.969 12.695 1 79.5 232 GLY B N 1
ATOM 4345 C CA . GLY B 1 232 ? 15.508 19.875 13.836 1 79.5 232 GLY B CA 1
ATOM 4346 C C . GLY B 1 232 ? 15.453 18.531 14.531 1 79.5 232 GLY B C 1
ATOM 4347 O O . GLY B 1 232 ? 14.531 17.75 14.312 1 79.5 232 GLY B O 1
ATOM 4348 N N . PRO B 1 233 ? 16.375 18.312 15.359 1 68.5 233 PRO B N 1
ATOM 4349 C CA . PRO B 1 233 ? 16.516 16.984 15.984 1 68.5 233 PRO B CA 1
ATOM 4350 C C . PRO B 1 233 ? 15.484 16.766 17.094 1 68.5 233 PRO B C 1
ATOM 4352 O O . PRO B 1 233 ? 15.266 15.625 17.516 1 68.5 233 PRO B O 1
ATOM 4355 N N . SER B 1 234 ? 14.977 17.875 17.5 1 62.62 234 SER B N 1
ATOM 4356 C CA . SER B 1 234 ? 14.078 17.766 18.641 1 62.62 234 SER B CA 1
ATOM 4357 C C . SER B 1 234 ? 12.625 17.625 18.203 1 62.62 234 SER B C 1
ATOM 4359 O O . SER B 1 234 ? 12.195 18.312 17.281 1 62.62 234 SER B O 1
ATOM 4361 N N . GLU B 1 235 ? 11.875 16.75 18.844 1 64.12 235 GLU B N 1
ATOM 4362 C CA . GLU B 1 235 ? 10.445 16.625 18.594 1 64.12 235 GLU B CA 1
ATOM 4363 C C . GLU B 1 235 ? 9.648 17.609 19.453 1 64.12 235 GLU B C 1
ATOM 4365 O O . GLU B 1 235 ? 8.438 17.75 19.266 1 64.12 235 GLU B O 1
ATOM 4370 N N . MET B 1 236 ? 10.297 18.281 20.266 1 68.19 236 MET B N 1
ATOM 4371 C CA . MET B 1 236 ? 9.625 19.219 21.156 1 68.19 236 MET B CA 1
ATOM 4372 C C . MET B 1 236 ? 9.703 20.641 20.594 1 68.19 236 MET B C 1
ATOM 4374 O O . MET B 1 236 ? 9.422 21.609 21.297 1 68.19 236 MET B O 1
ATOM 4378 N N . GLY B 1 237 ? 9.984 20.719 19.375 1 73.88 237 GLY B N 1
ATOM 4379 C CA . GLY B 1 237 ? 10.039 22.016 18.734 1 73.88 237 GLY B CA 1
ATOM 4380 C C . GLY B 1 237 ? 11.008 22.078 17.578 1 73.88 237 GLY B C 1
ATOM 4381 O O . GLY B 1 237 ? 11.742 21.125 17.328 1 73.88 237 GLY B O 1
ATOM 4382 N N . MET B 1 238 ? 10.812 23.156 16.812 1 82.56 238 MET B N 1
ATOM 4383 C CA . MET B 1 238 ? 11.75 23.453 15.734 1 82.56 238 MET B CA 1
ATOM 4384 C C . MET B 1 238 ? 12.891 24.328 16.234 1 82.56 238 MET B C 1
ATOM 4386 O O . MET B 1 238 ? 12.672 25.484 16.625 1 82.56 238 MET B O 1
ATOM 4390 N N . ALA B 1 239 ? 14.078 23.703 16.391 1 74.19 239 ALA B N 1
ATOM 4391 C CA . ALA B 1 239 ? 15.156 24.422 17.062 1 74.19 239 ALA B CA 1
ATOM 4392 C C . ALA B 1 239 ? 16.453 24.344 16.25 1 74.19 239 ALA B C 1
ATOM 4394 O O . ALA B 1 239 ? 16.5 23.703 15.203 1 74.19 239 ALA B O 1
ATOM 4395 N N . GLY B 1 240 ? 17.281 25.156 16.719 1 76.56 240 GLY B N 1
ATOM 4396 C CA . GLY B 1 240 ? 18.609 25.125 16.125 1 76.56 240 GLY B CA 1
ATOM 4397 C C . GLY B 1 240 ? 18.656 25.703 14.727 1 76.56 240 GLY B C 1
ATOM 4398 O O . GLY B 1 240 ? 18.172 26.812 14.492 1 76.56 240 GLY B O 1
ATOM 4399 N N . ASP B 1 241 ? 19.234 24.922 13.844 1 81.94 241 ASP B N 1
ATOM 4400 C CA . ASP B 1 241 ? 19.438 25.359 12.469 1 81.94 241 ASP B CA 1
ATOM 4401 C C . ASP B 1 241 ? 18.344 24.828 11.547 1 81.94 241 ASP B C 1
ATOM 4403 O O . ASP B 1 241 ? 18.516 24.797 10.328 1 81.94 241 ASP B O 1
ATOM 4407 N N . ALA B 1 242 ? 17.281 24.5 12.18 1 89.75 242 ALA B N 1
ATOM 4408 C CA . ALA B 1 242 ? 16.156 24.031 11.367 1 89.75 242 ALA B CA 1
ATOM 4409 C C . ALA B 1 242 ? 15.711 25.094 10.375 1 89.75 242 ALA B C 1
ATOM 4411 O O . ALA B 1 242 ? 15.516 26.266 10.742 1 89.75 242 ALA B O 1
ATOM 4412 N N . SER B 1 243 ? 15.5 24.703 9.102 1 93.88 243 SER B N 1
ATOM 4413 C CA . SER B 1 243 ? 15.18 25.672 8.062 1 93.88 243 SER B CA 1
ATOM 4414 C C . SER B 1 243 ? 13.773 26.219 8.234 1 93.88 243 SER B C 1
ATOM 4416 O O . SER B 1 243 ? 13.461 27.312 7.727 1 93.88 243 SER B O 1
ATOM 4418 N N . LEU B 1 244 ? 12.938 25.562 9.031 1 95.5 244 LEU B N 1
ATOM 4419 C CA . LEU B 1 244 ? 11.547 25.984 9.156 1 95.5 244 LEU B CA 1
ATOM 4420 C C . LEU B 1 244 ? 11.32 26.766 10.453 1 95.5 244 LEU B C 1
ATOM 4422 O O . LEU B 1 244 ? 10.211 27.203 10.727 1 95.5 244 LEU B O 1
ATOM 4426 N N . LYS B 1 245 ? 12.312 27.031 11.258 1 93.06 245 LYS B N 1
ATOM 4427 C CA . LYS B 1 245 ? 12.172 27.516 12.625 1 93.06 245 LYS B CA 1
ATOM 4428 C C . LYS B 1 245 ? 11.508 28.891 12.664 1 93.06 245 LYS B C 1
ATOM 4430 O O . LYS B 1 245 ? 10.875 29.25 13.648 1 93.06 245 LYS B O 1
ATOM 4435 N N . ASP B 1 246 ? 11.68 29.641 11.508 1 95.06 246 ASP B N 1
ATOM 4436 C CA . ASP B 1 246 ? 11.148 31 11.508 1 95.06 246 ASP B CA 1
ATOM 4437 C C . ASP B 1 246 ? 9.922 31.109 10.602 1 95.06 246 ASP B C 1
ATOM 4439 O O . ASP B 1 246 ? 9.453 32.219 10.32 1 95.06 246 ASP B O 1
ATOM 4443 N N . TRP B 1 247 ? 9.469 29.984 10.094 1 97.62 247 TRP B N 1
ATOM 4444 C CA . TRP B 1 247 ? 8.32 29.984 9.195 1 97.62 247 TRP B CA 1
ATOM 4445 C C . TRP B 1 247 ? 7.074 30.516 9.898 1 97.62 247 TRP B C 1
ATOM 4447 O O . TRP B 1 247 ? 6.738 30.078 11 1 97.62 247 TRP B O 1
ATOM 4457 N N . ASP B 1 248 ? 6.414 31.531 9.344 1 98.56 248 ASP B N 1
ATOM 4458 C CA . ASP B 1 248 ? 5.211 32.125 9.898 1 98.56 248 ASP B CA 1
ATOM 4459 C C . ASP B 1 248 ? 4.285 32.625 8.797 1 98.56 248 ASP B C 1
ATOM 4461 O O . ASP B 1 248 ? 4.648 33.531 8.031 1 98.56 248 ASP B O 1
ATOM 4465 N N . ARG B 1 249 ? 3.102 32.062 8.75 1 98.81 249 ARG B N 1
ATOM 4466 C CA . ARG B 1 249 ? 2.139 32.438 7.723 1 98.81 249 ARG B CA 1
ATOM 4467 C C . ARG B 1 249 ? 0.773 32.719 8.328 1 98.81 249 ARG B C 1
ATOM 4469 O O . ARG B 1 249 ? -0.241 32.719 7.629 1 98.81 249 ARG B O 1
ATOM 4476 N N . PHE B 1 250 ? 0.733 32.969 9.617 1 98.81 250 PHE B N 1
ATOM 4477 C CA . PHE B 1 250 ? -0.542 33.219 10.289 1 98.81 250 PHE B CA 1
ATOM 4478 C C . PHE B 1 250 ? -1.274 34.406 9.648 1 98.81 250 PHE B C 1
ATOM 4480 O O . PHE B 1 250 ? -2.465 34.281 9.344 1 98.81 250 PHE B O 1
ATOM 4487 N N . ASP B 1 251 ? -0.586 35.469 9.406 1 98.56 251 ASP B N 1
ATOM 4488 C CA . ASP B 1 251 ? -1.21 36.656 8.859 1 98.56 251 ASP B CA 1
ATOM 4489 C C . ASP B 1 251 ? -1.57 36.469 7.387 1 98.56 251 ASP B C 1
ATOM 4491 O O . ASP B 1 251 ? -2.424 37.188 6.852 1 98.56 251 ASP B O 1
ATOM 4495 N N . ASP B 1 252 ? -0.962 35.562 6.727 1 98.75 252 ASP B N 1
ATOM 4496 C CA . ASP B 1 252 ? -1.193 35.312 5.305 1 98.75 252 ASP B CA 1
ATOM 4497 C C . ASP B 1 252 ? -2.436 34.438 5.098 1 98.75 252 ASP B C 1
ATOM 4499 O O . ASP B 1 252 ? -2.936 34.312 3.975 1 98.75 252 ASP B O 1
ATOM 4503 N N . LEU B 1 253 ? -3.006 33.844 6.133 1 98.81 253 LEU B N 1
ATOM 4504 C CA . LEU B 1 253 ? -4.145 32.938 6.023 1 98.81 253 LEU B CA 1
ATOM 4505 C C . LEU B 1 253 ? -5.336 33.656 5.379 1 98.81 253 LEU B C 1
ATOM 4507 O O . LEU B 1 253 ? -6.141 33 4.695 1 98.81 253 LEU B O 1
ATOM 4511 N N . VAL B 1 254 ? -5.41 34.906 5.523 1 98.56 254 VAL B N 1
ATOM 4512 C CA . VAL B 1 254 ? -6.531 35.688 5.012 1 98.56 254 VAL B CA 1
ATOM 4513 C C . VAL B 1 254 ? -6.551 35.625 3.486 1 98.56 254 VAL B C 1
ATOM 4515 O O . VAL B 1 254 ? -7.59 35.875 2.861 1 98.56 254 VAL B O 1
ATOM 4518 N N . SER B 1 255 ? -5.41 35.281 2.898 1 98.56 255 SER B N 1
ATOM 4519 C CA . SER B 1 255 ? -5.316 35.25 1.442 1 98.56 255 SER B CA 1
ATOM 4520 C C . SER B 1 255 ? -5.805 33.906 0.883 1 98.56 255 SER B C 1
ATOM 4522 O O . SER B 1 255 ? -6.008 33.781 -0.325 1 98.56 255 SER B O 1
ATOM 4524 N N . ILE B 1 256 ? -6.02 32.906 1.689 1 98.75 256 ILE B N 1
ATOM 4525 C CA . ILE B 1 256 ? -6.543 31.609 1.266 1 98.75 256 ILE B CA 1
ATOM 4526 C C . ILE B 1 256 ? -8.07 31.672 1.187 1 98.75 256 ILE B C 1
ATOM 4528 O O . ILE B 1 256 ? -8.75 31.578 2.207 1 98.75 256 ILE B O 1
ATOM 4532 N N . GLU B 1 257 ? -8.594 31.703 0.015 1 98.19 257 GLU B N 1
ATOM 4533 C CA . GLU B 1 257 ? -9.992 32.062 -0.178 1 98.19 257 GLU B CA 1
ATOM 4534 C C . GLU B 1 257 ? -10.875 30.828 -0.299 1 98.19 257 GLU B C 1
ATOM 4536 O O . GLU B 1 257 ? -12.102 30.922 -0.208 1 98.19 257 GLU B O 1
ATOM 4541 N N . VAL B 1 258 ? -10.32 29.703 -0.496 1 98.44 258 VAL B N 1
ATOM 4542 C CA . VAL B 1 258 ? -11.109 28.484 -0.701 1 98.44 258 VAL B CA 1
ATOM 4543 C C . VAL B 1 258 ? -11.625 27.969 0.642 1 98.44 258 VAL B C 1
ATOM 4545 O O . VAL B 1 258 ? -11.031 28.25 1.688 1 98.44 258 VAL B O 1
ATOM 4548 N N . PRO B 1 259 ? -12.789 27.203 0.637 1 98.81 259 PRO B N 1
ATOM 4549 C CA . PRO B 1 259 ? -13.203 26.547 1.88 1 98.81 259 PRO B CA 1
ATOM 4550 C C . PRO B 1 259 ? -12.086 25.719 2.514 1 98.81 259 PRO B C 1
ATOM 4552 O O . PRO B 1 259 ? -11.414 24.953 1.822 1 98.81 259 PRO B O 1
ATOM 4555 N N . THR B 1 260 ? -11.852 25.953 3.781 1 98.94 260 THR B N 1
ATOM 4556 C CA . THR B 1 260 ? -10.742 25.297 4.461 1 98.94 260 THR B CA 1
ATOM 4557 C C . THR B 1 260 ? -11.188 24.719 5.793 1 98.94 260 THR B C 1
ATOM 4559 O O . THR B 1 260 ? -11.836 25.391 6.594 1 98.94 260 THR B O 1
ATOM 4562 N N . LEU B 1 261 ? -10.914 23.453 5.973 1 99 261 LEU B N 1
ATOM 4563 C CA . LEU B 1 261 ? -11.102 22.797 7.262 1 99 261 LEU B CA 1
ATOM 4564 C C . LEU B 1 261 ? -9.789 22.75 8.039 1 99 261 LEU B C 1
ATOM 4566 O O . LEU B 1 261 ? -8.781 22.234 7.539 1 99 261 LEU B O 1
ATOM 4570 N N . VAL B 1 262 ? -9.758 23.281 9.219 1 99 262 VAL B N 1
ATOM 4571 C CA . VAL B 1 262 ? -8.633 23.188 10.141 1 99 262 VAL B CA 1
ATOM 4572 C C . VAL B 1 262 ? -8.945 22.156 11.227 1 99 262 VAL B C 1
ATOM 4574 O O . VAL B 1 262 ? -9.945 22.281 11.938 1 99 262 VAL B O 1
ATOM 4577 N N . ILE B 1 263 ? -8.117 21.188 11.336 1 99 263 ILE B N 1
ATOM 4578 C CA . ILE B 1 263 ? -8.336 20.125 12.312 1 99 263 ILE B CA 1
ATOM 4579 C C . ILE B 1 263 ? -7.305 20.234 13.438 1 99 263 ILE B C 1
ATOM 4581 O O . ILE B 1 263 ? -6.102 20.281 13.18 1 99 263 ILE B O 1
ATOM 4585 N N . GLY B 1 264 ? -7.719 20.391 14.609 1 98.81 264 GLY B N 1
ATOM 4586 C CA . GLY B 1 264 ? -6.898 20.359 15.805 1 98.81 264 GLY B CA 1
ATOM 4587 C C . GLY B 1 264 ? -7.328 19.312 16.812 1 98.81 264 GLY B C 1
ATOM 4588 O O . GLY B 1 264 ? -8.391 18.688 16.656 1 98.81 264 GLY B O 1
ATOM 4589 N N . ALA B 1 265 ? -6.488 19.047 17.766 1 98.88 265 ALA B N 1
ATOM 4590 C CA . ALA B 1 265 ? -6.777 18.062 18.812 1 98.88 265 ALA B CA 1
ATOM 4591 C C . ALA B 1 265 ? -6.332 18.562 20.172 1 98.88 265 ALA B C 1
ATOM 4593 O O . ALA B 1 265 ? -5.344 19.297 20.297 1 98.88 265 ALA B O 1
ATOM 4594 N N . THR B 1 266 ? -7.02 18.125 21.203 1 98.5 266 THR B N 1
ATOM 4595 C CA . THR B 1 266 ? -6.84 18.641 22.547 1 98.5 266 THR B CA 1
ATOM 4596 C C . THR B 1 266 ? -5.441 18.328 23.062 1 98.5 266 THR B C 1
ATOM 4598 O O . THR B 1 266 ? -4.836 19.141 23.766 1 98.5 266 THR B O 1
ATOM 4601 N N . HIS B 1 267 ? -4.918 17.219 22.734 1 97.12 267 HIS B N 1
ATOM 4602 C CA . HIS B 1 267 ? -3.658 16.766 23.312 1 97.12 267 HIS B CA 1
ATOM 4603 C C . HIS B 1 267 ? -2.533 16.812 22.281 1 97.12 267 HIS B C 1
ATOM 4605 O O . HIS B 1 267 ? -1.506 16.156 22.453 1 97.12 267 HIS B O 1
ATOM 4611 N N . ASP B 1 268 ? -2.758 17.562 21.234 1 97.5 268 ASP B N 1
ATOM 4612 C CA . ASP B 1 268 ? -1.817 17.703 20.125 1 97.5 268 ASP B CA 1
ATOM 4613 C C . ASP B 1 268 ? -0.584 18.5 20.547 1 97.5 268 ASP B C 1
ATOM 4615 O O . ASP B 1 268 ? -0.631 19.25 21.531 1 97.5 268 ASP B O 1
ATOM 4619 N N . THR B 1 269 ? 0.462 18.266 19.844 1 95.31 269 THR B N 1
ATOM 4620 C CA . THR B 1 269 ? 1.63 19.141 19.969 1 95.31 269 THR B CA 1
ATOM 4621 C C . THR B 1 269 ? 1.342 20.516 19.391 1 95.31 269 THR B C 1
ATOM 4623 O O . THR B 1 269 ? 2.086 21.469 19.641 1 95.31 269 THR B O 1
ATOM 4626 N N . MET B 1 270 ? 0.342 20.625 18.594 1 97.5 270 MET B N 1
ATOM 4627 C CA . MET B 1 270 ? -0.161 21.906 18.109 1 97.5 270 MET B CA 1
ATOM 4628 C C . MET B 1 270 ? -1.177 22.5 19.078 1 97.5 270 MET B C 1
ATOM 4630 O O . MET B 1 270 ? -2.004 21.781 19.641 1 97.5 270 MET B O 1
ATOM 4634 N N . ASP B 1 271 ? -1.089 23.797 19.266 1 98.12 271 ASP B N 1
ATOM 4635 C CA . ASP B 1 271 ? -2.016 24.5 20.156 1 98.12 271 ASP B CA 1
ATOM 4636 C C . ASP B 1 271 ? -3.426 24.516 19.562 1 98.12 271 ASP B C 1
ATOM 4638 O O . ASP B 1 271 ? -3.67 25.172 18.547 1 98.12 271 ASP B O 1
ATOM 4642 N N . PRO B 1 272 ? -4.375 23.812 20.266 1 98.56 272 PRO B N 1
ATOM 4643 C CA . PRO B 1 272 ? -5.73 23.812 19.703 1 98.56 272 PRO B CA 1
ATOM 4644 C C . PRO B 1 272 ? -6.336 25.203 19.609 1 98.56 272 PRO B C 1
ATOM 4646 O O . PRO B 1 272 ? -7.133 25.469 18.703 1 98.56 272 PRO B O 1
ATOM 4649 N N . ASP B 1 273 ? -5.949 26.094 20.5 1 98.62 273 ASP B N 1
ATOM 4650 C CA . ASP B 1 273 ? -6.441 27.453 20.422 1 98.62 273 ASP B CA 1
ATOM 4651 C C . ASP B 1 273 ? -5.898 28.172 19.188 1 98.62 273 ASP B C 1
ATOM 4653 O O . ASP B 1 273 ? -6.609 28.938 18.547 1 98.62 273 ASP B O 1
ATOM 4657 N N . HIS B 1 274 ? -4.621 27.984 18.953 1 98.81 274 HIS B N 1
ATOM 4658 C CA . HIS B 1 274 ? -4.055 28.547 17.719 1 98.81 274 HIS B CA 1
ATOM 4659 C C . HIS B 1 274 ? -4.781 28.016 16.5 1 98.81 274 HIS B C 1
ATOM 4661 O O . HIS B 1 274 ? -5.051 28.766 15.555 1 98.81 274 HIS B O 1
ATOM 4667 N N . MET B 1 275 ? -5.055 26.75 16.469 1 98.88 275 MET B N 1
ATOM 4668 C CA . MET B 1 275 ? -5.762 26.125 15.352 1 98.88 275 MET B CA 1
ATOM 4669 C C . MET B 1 275 ? -7.137 26.75 15.156 1 98.88 275 MET B C 1
ATOM 4671 O O . MET B 1 275 ? -7.551 27.016 14.023 1 98.88 275 MET B O 1
ATOM 4675 N N . ARG B 1 276 ? -7.84 26.922 16.234 1 98.81 276 ARG B N 1
ATOM 4676 C CA . ARG B 1 276 ? -9.133 27.609 16.172 1 98.81 276 ARG B CA 1
ATOM 4677 C C . ARG B 1 276 ? -8.984 29.016 15.586 1 98.81 276 ARG B C 1
ATOM 4679 O O . ARG B 1 276 ? -9.781 29.422 14.742 1 98.81 276 ARG B O 1
ATOM 4686 N N . GLN B 1 277 ? -7.973 29.75 16.062 1 98.88 277 GLN B N 1
ATOM 4687 C CA . GLN B 1 277 ? -7.719 31.094 15.562 1 98.88 277 GLN B CA 1
ATOM 4688 C C . GLN B 1 277 ? -7.422 31.078 14.062 1 98.88 277 GLN B C 1
ATOM 4690 O O . GLN B 1 277 ? -7.789 32 13.352 1 98.88 277 GLN B O 1
ATOM 4695 N N . MET B 1 278 ? -6.695 30.047 13.594 1 98.94 278 MET B N 1
ATOM 4696 C CA . MET B 1 278 ? -6.438 29.891 12.164 1 98.94 278 MET B CA 1
ATOM 4697 C C . MET B 1 278 ? -7.746 29.812 11.383 1 98.94 278 MET B C 1
ATOM 4699 O O . MET B 1 278 ? -7.914 30.5 10.375 1 98.94 278 MET B O 1
ATOM 4703 N N . ALA B 1 279 ? -8.656 28.984 11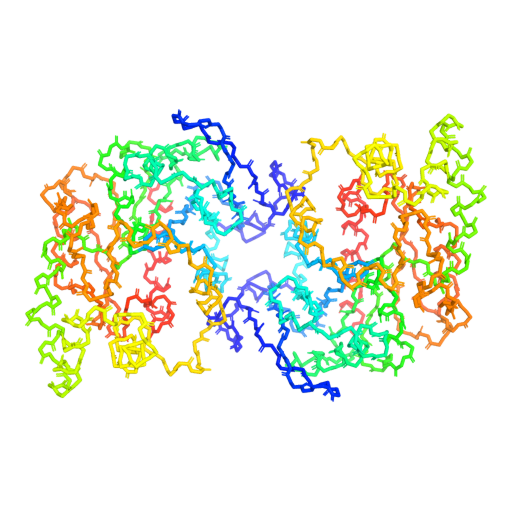.859 1 98.88 279 ALA B N 1
ATOM 4704 C CA . ALA B 1 279 ? -9.938 28.828 11.18 1 98.88 279 ALA B CA 1
ATOM 4705 C C . ALA B 1 279 ? -10.695 30.141 11.125 1 98.88 279 ALA B C 1
ATOM 4707 O O . ALA B 1 279 ? -11.352 30.453 10.125 1 98.88 279 ALA B O 1
ATOM 4708 N N . GLU B 1 280 ? -10.602 30.906 12.18 1 98.62 280 GLU B N 1
ATOM 4709 C CA . GLU B 1 280 ? -11.281 32.188 12.266 1 98.62 280 GLU B CA 1
ATOM 4710 C C . GLU B 1 280 ? -10.664 33.219 11.312 1 98.62 280 GLU B C 1
ATOM 4712 O O . GLU B 1 280 ? -11.352 34.125 10.82 1 98.62 280 GLU B O 1
ATOM 4717 N N . ARG B 1 281 ? -9.375 33.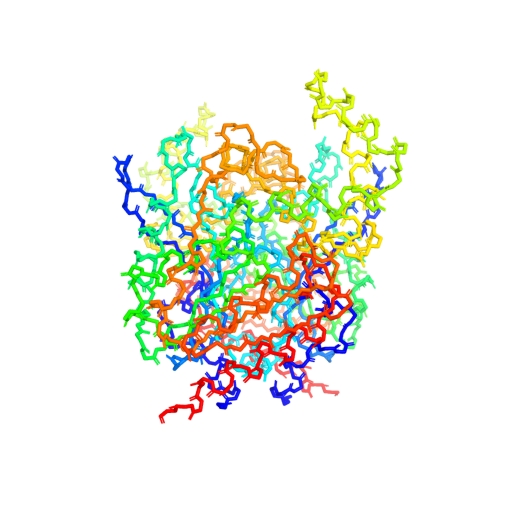062 11.109 1 98.62 281 ARG B N 1
ATOM 4718 C CA . ARG B 1 281 ? -8.641 34 10.266 1 98.62 281 ARG B CA 1
ATOM 4719 C C . ARG B 1 281 ? -8.891 33.719 8.789 1 98.62 281 ARG B C 1
ATOM 4721 O O . ARG B 1 281 ? -8.789 34.625 7.953 1 98.62 281 ARG B O 1
ATOM 4728 N N . LEU B 1 282 ? -9.164 32.5 8.43 1 98.81 282 LEU B N 1
ATOM 4729 C CA . LEU B 1 282 ? -9.477 32.094 7.062 1 98.81 282 LEU B CA 1
ATOM 4730 C C . LEU B 1 282 ? -10.844 32.625 6.637 1 98.81 282 LEU B C 1
ATOM 4732 O O . LEU B 1 282 ? -11.82 32.5 7.371 1 98.81 282 LEU B O 1
ATOM 4736 N N . PRO B 1 283 ? -10.992 33.219 5.414 1 98.75 283 PRO B N 1
ATOM 4737 C CA . PRO B 1 283 ? -12.273 33.75 4.957 1 98.75 283 PRO B CA 1
ATOM 4738 C C . PRO B 1 283 ? -13.398 32.719 4.977 1 98.75 283 PRO B C 1
ATOM 4740 O O . PRO B 1 283 ? -14.547 33.062 5.281 1 98.75 283 PRO B O 1
ATOM 4743 N N . GLN B 1 284 ? -13.07 31.484 4.637 1 98.56 284 GLN B N 1
ATOM 4744 C CA . GLN B 1 284 ? -14.039 30.391 4.637 1 98.56 284 GLN B CA 1
ATOM 4745 C C . GLN B 1 284 ? -13.547 29.219 5.488 1 98.56 284 GLN B C 1
ATOM 4747 O O . GLN B 1 284 ? -13.578 28.062 5.051 1 98.56 284 GLN B O 1
ATOM 4752 N N . GLY B 1 285 ? -13.117 29.547 6.688 1 98.81 285 GLY B N 1
ATOM 4753 C CA . GLY B 1 285 ? -12.531 28.547 7.566 1 98.81 285 GLY B CA 1
ATOM 4754 C C . GLY B 1 285 ? -13.555 27.828 8.43 1 98.81 285 GLY B C 1
ATOM 4755 O O . GLY B 1 285 ? -14.523 28.438 8.875 1 98.81 285 GLY B O 1
ATOM 4756 N N . GLN B 1 286 ? -13.383 26.562 8.633 1 98.81 286 GLN B N 1
ATOM 4757 C CA . GLN B 1 286 ? -14.07 25.719 9.602 1 98.81 286 GLN B CA 1
ATOM 4758 C C . GLN B 1 286 ? -13.078 25.031 10.539 1 98.81 286 GLN B C 1
ATOM 4760 O O . GLN B 1 286 ? -11.969 24.688 10.133 1 98.81 286 GLN B O 1
ATOM 4765 N N . PHE B 1 287 ? -13.539 24.891 11.797 1 98.88 287 PHE B N 1
ATOM 4766 C CA . PHE B 1 287 ? -12.672 24.266 12.781 1 98.88 287 PHE B CA 1
ATOM 4767 C C . PHE B 1 287 ? -13.273 22.953 13.281 1 98.88 287 PHE B C 1
ATOM 4769 O O . PHE B 1 287 ? -14.461 22.906 13.617 1 98.88 287 PHE B O 1
ATOM 4776 N N . LEU B 1 288 ? -12.539 21.891 13.242 1 98.94 288 LEU B N 1
ATOM 4777 C CA . LEU B 1 288 ? -12.867 20.609 13.852 1 98.94 288 LEU B CA 1
ATOM 4778 C C . LEU B 1 288 ? -11.922 20.297 15.016 1 98.94 288 LEU B C 1
ATOM 4780 O O . LEU B 1 288 ? -10.711 20.188 14.82 1 98.94 288 LEU B O 1
ATOM 4784 N N . LEU B 1 289 ? -12.398 20.203 16.188 1 98.94 289 LEU B N 1
ATOM 4785 C CA . LEU B 1 289 ? -11.617 19.766 17.328 1 98.94 289 LEU B CA 1
ATOM 4786 C C . LEU B 1 289 ? -11.797 18.266 17.562 1 98.94 289 LEU B C 1
ATOM 4788 O O . LEU B 1 289 ? -12.93 17.766 17.609 1 98.94 289 LEU B O 1
ATOM 4792 N N . CYS B 1 290 ? -10.75 17.562 17.641 1 98.94 290 CYS B N 1
ATOM 4793 C CA . CYS B 1 290 ? -10.75 16.219 18.188 1 98.94 290 CYS B CA 1
ATOM 4794 C C . CYS B 1 290 ? -10.453 16.219 19.672 1 98.94 290 CYS B C 1
ATOM 4796 O O . CYS B 1 290 ? -9.297 16.281 20.094 1 98.94 290 CYS B O 1
ATOM 4798 N N . PRO B 1 291 ? -11.438 16.078 20.469 1 98.81 291 PRO B N 1
ATOM 4799 C CA . PRO B 1 291 ? -11.266 16.359 21.891 1 98.81 291 PRO B CA 1
ATOM 4800 C C . PRO B 1 291 ? -10.406 15.305 22.594 1 98.81 291 PRO B C 1
ATOM 4802 O O . PRO B 1 291 ? -9.797 15.594 23.625 1 98.81 291 PRO B O 1
ATOM 4805 N N . ASN B 1 292 ? -10.375 14.125 22.078 1 98.31 292 ASN B N 1
ATOM 4806 C CA . ASN B 1 292 ? -9.617 13.062 22.734 1 98.31 292 ASN B CA 1
ATOM 4807 C C . ASN B 1 292 ? -8.312 12.781 22 1 98.31 292 ASN B C 1
ATOM 4809 O O . ASN B 1 292 ? -7.559 11.883 22.375 1 98.31 292 ASN B O 1
ATOM 4813 N N . GLY B 1 293 ? -8.094 13.547 20.953 1 98.44 293 GLY B N 1
ATOM 4814 C CA . GLY B 1 293 ? -7.004 13.227 20.047 1 98.44 293 GLY B CA 1
ATOM 4815 C C . GLY B 1 293 ? -5.723 13.977 20.359 1 98.44 293 GLY B C 1
ATOM 4816 O O . GLY B 1 293 ? -5.73 14.93 21.141 1 98.44 293 GLY B O 1
ATOM 4817 N N . SER B 1 294 ? -4.68 13.508 19.766 1 98.12 294 SER B N 1
ATOM 4818 C CA . SER B 1 294 ? -3.354 14.117 19.781 1 98.12 294 SER B CA 1
ATOM 4819 C C . SER B 1 294 ? -2.922 14.508 18.375 1 98.12 294 SER B C 1
ATOM 4821 O O . SER B 1 294 ? -3.748 14.93 17.547 1 98.12 294 SER B O 1
ATOM 4823 N N . HIS B 1 295 ? -1.547 14.5 18.094 1 97.75 295 HIS B N 1
ATOM 4824 C CA . HIS B 1 295 ? -1.029 14.938 16.797 1 97.75 295 HIS B CA 1
ATOM 4825 C C . HIS B 1 295 ? -1.534 14.047 15.672 1 97.75 295 HIS B C 1
ATOM 4827 O O . HIS B 1 295 ? -1.7 14.5 14.539 1 97.75 295 HIS B O 1
ATOM 4833 N N . MET B 1 296 ? -1.736 12.805 15.969 1 98.56 296 MET B N 1
ATOM 4834 C CA . MET B 1 296 ? -2.279 11.852 15.008 1 98.56 296 MET B CA 1
ATOM 4835 C C . MET B 1 296 ? -3.715 11.484 15.359 1 98.56 296 MET B C 1
ATOM 4837 O O . MET B 1 296 ? -4.055 10.297 15.422 1 98.56 296 MET B O 1
ATOM 4841 N N . CYS B 1 297 ? -4.504 12.469 15.477 1 98.81 297 CYS B N 1
ATOM 4842 C CA . CYS B 1 297 ? -5.875 12.281 15.938 1 98.81 297 CYS B CA 1
ATOM 4843 C C . CYS B 1 297 ? -6.707 11.547 14.891 1 98.81 297 CYS B C 1
ATOM 4845 O O . CYS B 1 297 ? -7.816 11.094 15.18 1 98.81 297 CYS B O 1
ATOM 4847 N N . MET B 1 298 ? -6.191 11.281 13.688 1 98.88 298 MET B N 1
ATOM 4848 C CA . MET B 1 298 ? -6.855 10.391 12.734 1 98.88 298 MET B CA 1
ATOM 4849 C C . MET B 1 298 ? -6.82 8.945 13.227 1 98.88 298 MET B C 1
ATOM 4851 O O . MET B 1 298 ? -7.535 8.094 12.711 1 98.88 298 MET B O 1
ATOM 4855 N N . TYR B 1 299 ? -6.035 8.68 14.234 1 98.69 299 TYR B N 1
ATOM 4856 C CA . TYR B 1 299 ? -5.969 7.352 14.836 1 98.69 299 TYR B CA 1
ATOM 4857 C C . TYR B 1 299 ? -6.566 7.352 16.234 1 98.69 299 TYR B C 1
ATOM 4859 O O . TYR B 1 299 ? -7.445 6.543 16.547 1 98.69 299 TYR B O 1
ATOM 4867 N N . ASP B 1 300 ? -6.199 8.281 17.141 1 98.69 300 ASP B N 1
ATOM 4868 C CA . ASP B 1 300 ? -6.543 8.195 18.562 1 98.69 300 ASP B CA 1
ATOM 4869 C C . ASP B 1 300 ? -7.848 8.93 18.859 1 98.69 300 ASP B C 1
ATOM 4871 O O . ASP B 1 300 ? -8.32 8.938 20 1 98.69 300 ASP B O 1
ATOM 4875 N N . ASP B 1 301 ? -8.43 9.555 17.969 1 98.75 301 ASP B N 1
ATOM 4876 C CA . ASP B 1 301 ? -9.789 10.07 17.953 1 98.75 301 ASP B CA 1
ATOM 4877 C C . ASP B 1 301 ? -10.414 9.922 16.562 1 98.75 301 ASP B C 1
ATOM 4879 O O . ASP B 1 301 ? -10.984 10.875 16.031 1 98.75 301 ASP B O 1
ATOM 4883 N N . GLN B 1 302 ? -10.336 8.727 16.062 1 98.5 302 GLN B N 1
ATOM 4884 C CA . GLN B 1 302 ? -10.547 8.406 14.664 1 98.5 302 GLN B CA 1
ATOM 4885 C C . GLN B 1 302 ? -11.984 8.688 14.242 1 98.5 302 GLN B C 1
ATOM 4887 O O . GLN B 1 302 ? -12.227 9.281 13.188 1 98.5 302 GLN B O 1
ATOM 4892 N N . ALA B 1 303 ? -12.984 8.281 15.023 1 98 303 ALA B N 1
ATOM 4893 C CA . ALA B 1 303 ? -14.391 8.484 14.672 1 98 303 ALA B CA 1
ATOM 4894 C C . ALA B 1 303 ? -14.695 9.969 14.484 1 98 303 ALA B C 1
ATOM 4896 O O . ALA B 1 303 ? -15.352 10.352 13.516 1 98 303 ALA B O 1
ATOM 4897 N N . THR B 1 304 ? -14.195 10.82 15.406 1 98.88 304 THR B N 1
ATOM 4898 C CA . THR B 1 304 ? -14.414 12.258 15.336 1 98.88 304 THR B CA 1
ATOM 4899 C C . THR B 1 304 ? -13.727 12.852 14.109 1 98.88 304 THR B C 1
ATOM 4901 O O . THR B 1 304 ? -14.344 13.594 13.336 1 98.88 304 THR B O 1
ATOM 4904 N N . TYR B 1 305 ? -12.5 12.5 13.945 1 98.94 305 TYR B N 1
ATOM 4905 C CA . TYR B 1 305 ? -11.703 12.992 12.82 1 98.94 305 TYR B CA 1
ATOM 4906 C C . TYR B 1 305 ? -12.367 12.664 11.492 1 98.94 305 TYR B C 1
ATOM 4908 O O . TYR B 1 305 ? -12.57 13.547 10.656 1 98.94 305 TYR B O 1
ATOM 4916 N N . MET B 1 306 ? -12.719 11.375 11.312 1 98.81 306 MET B N 1
ATOM 4917 C CA . MET B 1 306 ? -13.227 10.898 10.023 1 98.81 306 MET B CA 1
ATOM 4918 C C . MET B 1 306 ? -14.617 11.453 9.75 1 98.81 306 MET B C 1
ATOM 4920 O O . MET B 1 306 ? -14.922 11.836 8.617 1 98.81 306 MET B O 1
ATOM 4924 N N . ALA B 1 307 ? -15.438 11.5 10.773 1 98.69 307 ALA B N 1
ATOM 4925 C CA . ALA B 1 307 ? -16.766 12.078 10.594 1 98.69 307 ALA B CA 1
ATOM 4926 C C . ALA B 1 307 ? -16.688 13.531 10.156 1 98.69 307 ALA B C 1
ATOM 4928 O O . ALA B 1 307 ? -17.391 13.953 9.234 1 98.69 307 ALA B O 1
ATOM 4929 N N . GLY B 1 308 ? -15.836 14.312 10.805 1 98.94 308 GLY B N 1
ATOM 4930 C CA . GLY B 1 308 ? -15.664 15.719 10.461 1 98.94 308 GLY B CA 1
ATOM 4931 C C . GLY B 1 308 ? -15.094 15.93 9.07 1 98.94 308 GLY B C 1
ATOM 4932 O O . GLY B 1 308 ? -15.562 16.781 8.328 1 98.94 308 GLY B O 1
ATOM 4933 N N . LEU B 1 309 ? -14.078 15.148 8.734 1 98.94 309 LEU B N 1
ATOM 4934 C CA . LEU B 1 309 ? -13.469 15.25 7.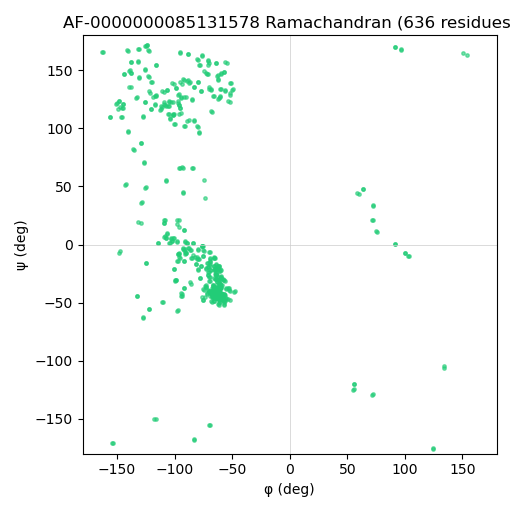418 1 98.94 309 LEU B CA 1
ATOM 4935 C C . LEU B 1 309 ? -14.477 14.922 6.324 1 98.94 309 LEU B C 1
ATOM 4937 O O . LEU B 1 309 ? -14.586 15.648 5.336 1 98.94 309 LEU B O 1
ATOM 4941 N N . ILE B 1 310 ? -15.227 13.828 6.469 1 98.75 310 ILE B N 1
ATOM 4942 C CA . ILE B 1 310 ? -16.188 13.375 5.473 1 98.75 310 ILE B CA 1
ATOM 4943 C C . ILE B 1 310 ? -17.297 14.414 5.324 1 98.75 310 ILE B C 1
ATOM 4945 O O . ILE B 1 310 ? -17.734 14.711 4.207 1 98.75 310 ILE B O 1
ATOM 4949 N N . GLU B 1 311 ? -17.766 14.961 6.473 1 98.75 311 GLU B N 1
ATOM 4950 C CA . GLU B 1 311 ? -18.781 16.016 6.414 1 98.75 311 GLU B CA 1
ATOM 4951 C C . GLU B 1 311 ? -18.297 17.203 5.586 1 98.75 311 GLU B C 1
ATOM 4953 O O . GLU B 1 311 ? -19.016 17.703 4.73 1 98.75 311 GLU B O 1
ATOM 4958 N N . PHE B 1 312 ? -17.141 17.656 5.805 1 98.88 312 PHE B N 1
ATOM 4959 C CA . PHE B 1 312 ? -16.562 18.781 5.086 1 98.88 312 PHE B CA 1
ATOM 4960 C C . PHE B 1 312 ? -16.453 18.484 3.596 1 98.88 312 PHE B C 1
ATOM 4962 O O . PHE B 1 312 ? -16.875 19.297 2.766 1 98.88 312 PHE B O 1
ATOM 4969 N N . LEU B 1 313 ? -15.883 17.297 3.217 1 98.69 313 LEU B N 1
ATOM 4970 C CA . LEU B 1 313 ? -15.664 16.922 1.824 1 98.69 313 LEU B CA 1
ATOM 4971 C C . LEU B 1 313 ? -16.984 16.75 1.097 1 98.69 313 LEU B C 1
ATOM 4973 O O . LEU B 1 313 ? -17.125 17.125 -0.068 1 98.69 313 LEU B O 1
ATOM 4977 N N . THR B 1 314 ? -17.969 16.156 1.795 1 97.62 314 THR B N 1
ATOM 4978 C CA . THR B 1 314 ? -19.297 15.969 1.203 1 97.62 314 THR B CA 1
ATOM 4979 C C . THR B 1 314 ? -19.953 17.312 0.935 1 97.62 314 THR B C 1
ATOM 4981 O O . THR B 1 314 ? -20.578 17.516 -0.114 1 97.62 314 THR B O 1
ATOM 4984 N N . ALA B 1 315 ? -19.797 18.203 1.895 1 97.56 315 ALA B N 1
ATOM 4985 C CA . ALA B 1 315 ? -20.344 19.547 1.706 1 97.56 315 ALA B CA 1
ATOM 4986 C C . ALA B 1 315 ? -19.703 20.234 0.515 1 97.56 315 ALA B C 1
ATOM 4988 O O . ALA B 1 315 ? -20.375 20.953 -0.239 1 97.56 315 ALA B O 1
ATOM 4989 N N . LEU B 1 316 ? -18.406 20.094 0.378 1 97.25 316 LEU B N 1
ATOM 4990 C CA . LEU B 1 316 ? -17.672 20.672 -0.746 1 97.25 316 LEU B CA 1
ATOM 4991 C C . LEU B 1 316 ? -18.203 20.141 -2.072 1 97.25 316 LEU B C 1
ATOM 4993 O O . LEU B 1 316 ? -18.344 20.891 -3.041 1 97.25 316 LEU B O 1
ATOM 4997 N N . ARG B 1 317 ? -18.438 18.844 -2.102 1 95.19 317 ARG B N 1
ATOM 4998 C CA . ARG B 1 317 ? -18.938 18.188 -3.311 1 95.19 317 ARG B CA 1
ATOM 4999 C C . ARG B 1 317 ? -20.312 18.734 -3.695 1 95.19 317 ARG B C 1
ATOM 5001 O O . ARG B 1 317 ? -20.609 18.906 -4.879 1 95.19 317 ARG B O 1
ATOM 5008 N N . GLU B 1 318 ? -21.109 19 -2.738 1 92.75 318 GLU B N 1
ATOM 5009 C CA . GLU B 1 318 ? -22.484 19.422 -2.971 1 92.75 318 GLU B CA 1
ATOM 5010 C C . GLU B 1 318 ? -22.547 20.906 -3.332 1 92.75 318 GLU B C 1
ATOM 5012 O O . GLU B 1 318 ? -23.547 21.375 -3.893 1 92.75 318 GLU B O 1
ATOM 5017 N N . ARG B 1 319 ? -21.531 21.609 -2.955 1 85.81 319 ARG B N 1
ATOM 5018 C CA . ARG B 1 319 ? -21.516 23.031 -3.24 1 85.81 319 ARG B CA 1
ATOM 5019 C C . ARG B 1 319 ? -21.25 23.297 -4.719 1 85.81 319 ARG B C 1
ATOM 5021 O O . ARG B 1 319 ? -21.344 24.438 -5.184 1 85.81 319 ARG B O 1
ATOM 5028 N N . ALA B 1 320 ? -21.953 22.359 -5.652 1 58.41 320 ALA B N 1
ATOM 5029 C CA . ALA B 1 320 ? -21.828 22.594 -7.086 1 58.41 320 ALA B CA 1
ATOM 5030 C C . ALA B 1 320 ? -22.438 23.922 -7.484 1 58.41 320 ALA B C 1
ATOM 5032 O O . ALA B 1 320 ? -23.469 24.328 -6.926 1 58.41 320 ALA B O 1
#

Solvent-accessible surface area (backbone atoms only — not comparable to full-atom values): 31634 Å² total; per-residue (Å²): 126,59,61,66,58,20,37,51,27,74,83,45,95,36,23,73,25,25,29,37,42,71,43,77,40,84,52,99,89,46,75,45,39,26,26,36,34,43,43,67,38,31,89,62,40,35,33,42,41,33,39,30,61,50,26,25,28,39,46,50,54,36,31,47,64,27,49,37,58,62,71,51,43,15,36,28,46,31,20,55,77,46,6,68,83,16,43,62,76,96,52,76,88,63,69,41,72,68,54,50,39,52,46,51,53,49,51,35,55,75,69,69,50,32,39,79,21,20,27,44,36,6,31,33,43,11,15,53,46,44,51,53,35,31,64,75,48,41,82,41,37,45,28,38,33,36,34,40,48,62,51,27,36,55,59,42,32,46,42,26,65,69,48,55,53,68,68,43,60,64,69,57,50,52,51,47,50,50,31,49,74,67,66,39,65,81,34,68,65,43,46,50,55,40,47,73,44,54,36,34,50,20,38,42,57,48,60,76,94,64,57,43,48,33,47,55,51,19,62,71,52,40,29,57,84,46,21,33,53,35,37,18,88,47,91,72,33,53,42,88,80,15,72,42,32,75,43,68,44,61,85,54,36,55,66,31,68,44,46,28,42,28,34,27,12,66,35,23,68,40,54,41,64,58,34,46,50,50,15,69,49,20,76,40,37,36,67,45,76,22,76,74,4,12,49,41,21,68,61,48,22,28,70,59,38,50,52,51,51,50,51,53,54,53,50,59,62,67,60,115,126,59,63,67,57,20,36,52,27,75,83,45,93,38,24,73,24,24,29,37,41,70,43,78,39,84,50,99,89,46,76,45,38,26,25,36,32,44,44,67,38,30,86,64,41,36,34,42,44,34,40,31,60,50,27,25,29,38,44,52,55,37,33,48,64,27,51,37,58,62,71,49,43,16,36,28,45,29,20,55,77,46,7,69,81,14,45,62,76,94,52,75,89,63,72,41,71,69,55,51,38,53,46,51,52,51,51,36,58,76,69,70,50,31,40,79,22,18,26,43,35,6,31,34,42,10,16,52,46,44,50,54,35,32,64,74,47,40,82,41,38,45,30,37,32,35,33,40,46,62,52,27,36,54,59,40,34,47,43,24,64,69,48,55,54,70,70,43,59,63,68,57,49,52,51,48,52,51,31,51,75,68,66,38,66,82,35,68,66,43,46,50,55,40,47,74,45,52,36,32,50,20,38,42,55,49,62,77,94,65,56,43,47,34,48,55,51,20,62,73,52,40,29,58,84,45,18,33,54,36,37,18,87,45,90,74,35,52,42,89,79,15,72,43,35,79,42,68,43,60,85,54,36,55,68,31,69,44,48,27,42,28,36,29,12,66,35,22,68,39,56,42,66,57,34,47,49,49,16,70,48,20,76,39,37,36,67,45,76,22,77,74,4,13,48,41,22,69,60,49,23,29,69,59,39,50,52,51,51,50,52,52,53,52,50,58,60,66,63,111

Organism: Acidimicrobium ferrooxidans (strain DSM 10331 / JCM 15462 / NBRC 103882 / ICP) (NCBI:txid525909)

Radius of gyration: 25.9 Å; Cα contacts (8 Å, |Δi|>4): 1372; chains: 2; bounding box: 56×73×68 Å

InterPro domains:
  IPR000073 Alpha/beta hydrolase fold-1 [PF00561] (47-300)
  IPR002410 Peptidase S33 [PR00793] (47-55)
  IPR002410 Peptidase S33 [PR00793] (75-86)
  IPR002410 Peptidase S33 [PR00793] (120-134)
  IPR005945 Proline-specific peptidase [PIRSF005539] (22-317)
  IPR005945 Proline-specific peptidase [TIGR01250] (26-313)
  IPR029058 Alpha/Beta hydrolase fold [G3DSA:3.40.50.1820] (20-315)
  IPR029058 Alpha/Beta hydrolase fold [SSF53474] (30-313)
  IPR050266 AB hydrolase superfamily [PTHR43798] (45-314)

Nearest PDB structures (foldseek):
  3nwo-assembly1_A  TM=8.953E-01  e=9.283E-26  Mycolicibacterium smegmatis MC2 155
  2xt0-assembly1_A  TM=6.699E-01  e=9.168E-13  Plesiocystis pacifica
  7avr-assembly1_A  TM=6.144E-01  e=6.992E-12  Paraglaciecola agarilytica NO2
  5xmd-assembly1_C-2  TM=6.132E-01  e=1.050E-10  Vigna radiata
  8jy1-assembly1_A  TM=6.339E-01  e=7.528E-10  Mangifera indica

pLDDT: mean 94.67, std 7.3, range [58.41, 99.0]

Sequence (640 aa):
MDLHDYLDARTRDDALSGGARRIPIHTPRGTFSVWTKRVGNAPDLRVLLLHGGPGATSEYFECFDSYLPLAAIEYIYYDQLGCGRSDRPDDPSLWTLDRYVDEVEQVRRALGLDASNFVLLGHSWGGILAMEYAIRHGDTLRGLVISNMMASAPAYNRYADEVLIPALDPAIVAEARALEAAGDTESGRYEELLMGSYYLEHTLRMPLDEWPEPVVRAFAHTNRDIYVPMQGPSEMGMAGDASLKDWDRFDDLVSIEVPTLVIGATHDTMDPDHMRQMAERLPQGQFLLCPNGSHMCMYDDQATYMAGLIEFLTALRERAMDLHDYLDARTRDDALSGGARRIPIHTPRGTFSVWTKRVGNAPDLRVLLLHGGPGATSEYFECFDSYLPLAAIEYIYYDQLGCGRSDRPDDPSLWTLDRYVDEVEQVRRALGLDASNFVLLGHSWGGILAMEYAIRHGDTLRGLVISNMMASAPAYNRYADEVLIPALDPAIVAEARALEAAGDTESGRYEELLMGSYYLEHTLRMPLDEWPEPVVRAFAHTNRDIYVPMQGPSEMGMAGDASLKDWDRFDDLVSIEVPTLVIGATHDTMDPDHMRQMAERLPQGQFLLCPNGSHMCMYDDQATYMAGLIEFLTALRERA